Protein AF-A0A936EIN0-F1 (afdb_monomer)

Mean predicted aligned error: 6.98 Å

Foldseek 3Di:
DDDDDDFDDDDDDDDDDDPQDDLVVLVVVVVVVVVVVVVVQFPDKDKFWDFFAAKDWRDKFKKWAAAPWDKKKKKKFWAKPDKKKKFKAFPVRDTPDIDIDNGDMDMDIDDDHTHMIMIIIIDHGGMGHMIMMTMGIQMATQDDAPVVFKDKAQADVVLPAGFIKIKGADPAQPFQAEEEQEFDSVDADPDQSSLVSRNSVVCVLVVVLCVLNSHMYMYTSQGQHDDPPHTQLLLLCAPCQLVPPDSNSHPVLRNVLSVLVVSQVVCVVVVRHHDQAHEYEYAASNLNVQQQSCLQCLVRHQEYAGEHAQARQFLDQDDPNHGQPPSNYCNCVVVSVGDRDDLVSQQNYAYEYEYEQAAPPYLLVGCSRPNVVNSVVCCVPQHPHSVSNLVSSVVRCVVSNHNYDYYHHYPDYRDQDPVNVLVSSCSVCVSRVHDRPDD

Solvent-accessible surface area (backbone atoms only — not comparable to full-atom values): 23442 Å² total; per-residue (Å²): 137,87,84,79,83,83,81,83,82,80,86,75,86,81,76,83,84,70,80,75,65,56,57,70,49,24,43,49,52,49,53,54,50,50,54,56,40,42,75,73,55,32,81,45,69,52,78,35,75,45,75,45,82,46,62,42,77,64,43,77,49,42,29,34,27,49,70,89,45,65,67,28,42,38,37,43,36,34,36,31,75,40,57,32,38,42,35,36,24,43,75,91,63,50,74,77,46,77,52,72,46,26,62,54,74,48,76,48,80,42,80,58,67,59,46,50,35,35,40,40,31,34,30,83,31,60,34,41,19,20,37,36,42,37,33,24,60,70,63,44,62,53,48,83,68,57,66,91,57,37,42,80,42,75,50,42,63,94,63,52,20,65,48,36,30,41,41,31,64,52,98,59,72,73,26,54,33,41,37,35,39,53,43,65,78,89,61,58,37,69,53,63,68,59,38,50,22,44,49,38,56,49,43,55,63,55,42,52,54,23,55,75,54,16,18,30,35,38,31,49,45,73,49,23,38,66,49,88,99,50,38,48,30,45,33,32,55,15,54,68,20,55,65,34,83,52,77,80,52,33,39,54,66,56,21,49,54,29,49,51,51,53,50,50,51,58,34,42,78,70,74,41,74,60,54,84,32,25,37,34,36,24,57,32,46,7,8,40,26,35,53,49,43,42,53,62,43,20,81,45,30,47,30,40,40,22,22,49,60,59,68,74,61,38,98,41,37,56,58,96,92,39,76,24,48,62,71,56,13,51,48,48,36,66,83,62,78,39,68,80,61,54,64,70,36,45,39,64,23,39,38,38,41,36,33,31,66,54,37,77,71,52,46,59,80,35,64,54,59,26,47,71,67,53,28,51,49,47,34,75,74,38,36,84,48,64,66,47,27,50,55,46,41,50,50,52,41,52,74,65,60,37,50,64,47,79,45,72,40,78,88,29,36,85,65,85,48,72,68,55,51,54,50,52,51,45,53,51,20,61,76,67,71,45,85,64,81,81,126

Structure (mmCIF, N/CA/C/O backbone):
data_AF-A0A936EIN0-F1
#
_entry.id   AF-A0A936EIN0-F1
#
loop_
_atom_site.group_PDB
_atom_site.id
_atom_site.type_symbol
_atom_site.label_atom_id
_atom_site.label_alt_id
_atom_site.label_comp_id
_atom_site.label_asym_id
_atom_site.label_entity_id
_atom_site.label_seq_id
_atom_site.pdbx_PDB_ins_code
_atom_site.Cartn_x
_atom_site.Cartn_y
_atom_site.Cartn_z
_atom_site.occupancy
_atom_site.B_iso_or_equiv
_atom_site.auth_seq_id
_atom_site.auth_comp_id
_atom_site.auth_asym_id
_atom_site.auth_atom_id
_atom_site.pdbx_PDB_model_num
ATOM 1 N N . MET A 1 1 ? -2.578 18.474 -41.843 1.00 31.34 1 MET A N 1
ATOM 2 C CA . MET A 1 1 ? -1.494 19.137 -41.086 1.00 31.34 1 MET A CA 1
ATOM 3 C C . MET A 1 1 ? -0.701 18.074 -40.339 1.00 31.34 1 MET A C 1
ATOM 5 O O . MET A 1 1 ? -1.203 17.513 -39.376 1.00 31.34 1 MET A O 1
ATOM 9 N N . LYS A 1 2 ? 0.482 17.723 -40.855 1.00 28.48 2 LYS A N 1
ATOM 10 C CA . LYS A 1 2 ? 1.406 16.754 -40.250 1.00 28.48 2 LYS A CA 1
ATOM 11 C C . LYS A 1 2 ? 2.224 17.495 -39.188 1.00 28.48 2 LYS A C 1
ATOM 13 O O . LYS A 1 2 ? 2.950 18.415 -39.547 1.00 28.48 2 LYS A O 1
ATOM 18 N N . HIS A 1 3 ? 2.077 17.137 -37.917 1.00 26.98 3 HIS A N 1
ATOM 19 C CA . HIS A 1 3 ? 2.945 17.645 -36.854 1.00 26.98 3 HIS A CA 1
ATOM 20 C C . HIS A 1 3 ? 4.180 16.742 -36.793 1.00 26.98 3 HIS A C 1
ATOM 22 O O . HIS A 1 3 ? 4.071 15.558 -36.481 1.00 26.98 3 HIS A O 1
ATOM 28 N N . ALA A 1 4 ? 5.331 17.286 -37.183 1.00 25.48 4 ALA A N 1
ATOM 29 C CA . ALA A 1 4 ? 6.625 16.633 -37.056 1.00 25.48 4 ALA A CA 1
ATOM 30 C C . ALA A 1 4 ? 7.108 16.769 -35.604 1.00 25.48 4 ALA A C 1
ATOM 32 O O . ALA A 1 4 ? 7.211 17.878 -35.083 1.00 25.48 4 ALA A O 1
ATOM 33 N N . LEU A 1 5 ? 7.374 15.634 -34.961 1.00 25.44 5 LEU A N 1
ATOM 34 C CA . LEU A 1 5 ? 7.959 15.551 -33.628 1.00 25.44 5 LEU A CA 1
ATOM 35 C C . LEU A 1 5 ? 9.461 15.859 -33.748 1.00 25.44 5 LEU A C 1
ATOM 37 O O . LEU A 1 5 ? 10.202 15.096 -34.367 1.00 25.44 5 LEU A O 1
ATOM 41 N N . ALA A 1 6 ? 9.902 16.995 -33.212 1.00 25.38 6 ALA A N 1
ATOM 42 C CA . ALA A 1 6 ? 11.314 17.356 -33.162 1.00 25.38 6 ALA A CA 1
ATOM 43 C C . ALA A 1 6 ? 11.987 16.624 -31.988 1.00 25.38 6 ALA A C 1
ATOM 45 O O . ALA A 1 6 ? 11.698 16.903 -30.826 1.00 25.38 6 ALA A O 1
ATOM 46 N N . LEU A 1 7 ? 12.869 15.673 -32.302 1.00 26.41 7 LEU A N 1
ATOM 47 C CA . LEU A 1 7 ? 13.725 14.988 -31.337 1.00 26.41 7 LEU A CA 1
ATOM 48 C C . LEU A 1 7 ? 14.924 15.898 -31.022 1.00 26.41 7 LEU A C 1
ATOM 50 O O . LEU A 1 7 ? 15.770 16.131 -31.885 1.00 26.41 7 LEU A O 1
ATOM 54 N N . LEU A 1 8 ? 14.990 16.439 -29.806 1.00 25.33 8 LEU A N 1
ATOM 55 C CA . LEU A 1 8 ? 16.128 17.239 -29.353 1.00 25.33 8 LEU A CA 1
ATOM 56 C C . LEU A 1 8 ? 17.247 16.288 -28.883 1.00 25.33 8 LEU A C 1
ATOM 58 O O . LEU A 1 8 ? 17.179 15.738 -27.788 1.00 25.33 8 LEU A O 1
ATOM 62 N N . MET A 1 9 ? 18.261 16.057 -29.723 1.00 25.97 9 MET A N 1
ATOM 63 C CA . MET A 1 9 ? 19.491 15.356 -29.329 1.00 25.97 9 MET A CA 1
ATOM 64 C C . MET A 1 9 ? 20.408 16.322 -28.572 1.00 25.97 9 MET A C 1
ATOM 66 O O . MET A 1 9 ? 20.922 17.274 -29.156 1.00 25.97 9 MET A O 1
ATOM 70 N N . VAL A 1 10 ? 20.664 16.054 -27.292 1.00 26.73 10 VAL A N 1
ATOM 71 C CA . VAL A 1 10 ? 21.773 16.676 -26.557 1.00 26.73 10 VAL A CA 1
ATOM 72 C C . VAL A 1 10 ? 22.982 15.748 -26.687 1.00 26.73 10 VAL A C 1
ATOM 74 O O . VAL A 1 10 ? 22.989 14.655 -26.128 1.00 26.73 10 VAL A O 1
ATOM 77 N N . MET A 1 11 ? 23.993 16.152 -27.462 1.00 27.08 11 MET A N 1
ATOM 78 C CA . MET A 1 11 ? 25.265 15.427 -27.549 1.00 27.08 11 MET A CA 1
ATOM 79 C C . MET A 1 11 ? 26.172 15.827 -26.380 1.00 27.08 11 MET A C 1
ATOM 81 O O . MET A 1 11 ? 26.746 16.914 -26.377 1.00 27.08 11 MET A O 1
ATOM 85 N N . GLY A 1 12 ? 26.301 14.942 -25.391 1.00 29.47 12 GLY A N 1
ATOM 86 C CA . GLY A 1 12 ? 27.373 15.000 -24.397 1.00 29.47 12 GLY A CA 1
ATOM 87 C C . GLY A 1 12 ? 28.693 14.491 -24.986 1.00 29.47 12 GLY A C 1
ATOM 88 O O . GLY A 1 12 ? 28.710 13.559 -25.791 1.00 29.47 12 GLY A O 1
ATOM 89 N N . THR A 1 13 ? 29.807 15.110 -24.602 1.00 28.55 13 THR A N 1
ATOM 90 C CA . THR A 1 13 ? 31.162 14.702 -24.988 1.00 28.55 13 THR A CA 1
ATOM 91 C C . THR A 1 13 ? 31.524 13.349 -24.366 1.00 28.55 13 TH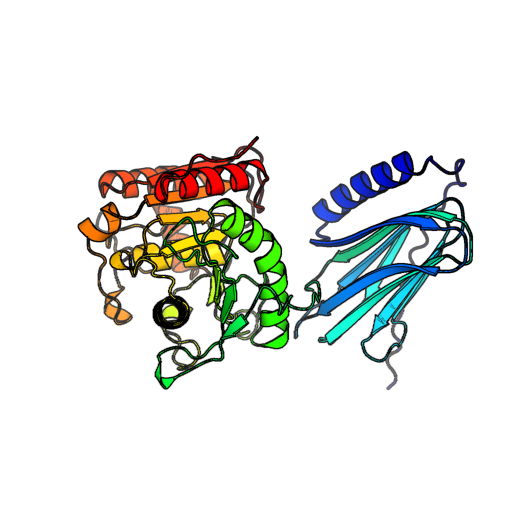R A C 1
ATOM 93 O O . THR A 1 13 ? 31.420 13.161 -23.158 1.00 28.55 13 THR A O 1
ATOM 96 N N . ILE A 1 14 ? 31.966 12.398 -25.196 1.00 33.12 14 ILE A N 1
ATOM 97 C CA . ILE A 1 14 ? 32.385 11.052 -24.776 1.00 33.12 14 ILE A CA 1
ATOM 98 C C . ILE A 1 14 ? 33.889 11.088 -24.439 1.00 33.12 14 ILE A C 1
ATOM 100 O O . ILE A 1 14 ? 34.691 11.305 -25.352 1.00 33.12 14 ILE A O 1
ATOM 104 N N . PRO A 1 15 ? 34.320 10.885 -23.179 1.00 32.53 15 PRO A N 1
ATOM 105 C CA . PRO A 1 15 ? 35.727 10.636 -22.880 1.00 32.53 15 PRO A CA 1
ATOM 106 C C . PRO A 1 15 ? 36.145 9.255 -23.416 1.00 32.53 15 PRO A C 1
ATOM 108 O O . PRO A 1 15 ? 35.343 8.322 -23.460 1.00 32.53 15 PRO A O 1
ATOM 111 N N . ALA A 1 16 ? 37.404 9.125 -23.847 1.00 31.19 16 ALA A N 1
ATOM 112 C CA . ALA A 1 16 ? 37.949 7.881 -24.394 1.00 31.19 16 ALA A CA 1
ATOM 113 C C . ALA A 1 16 ? 37.769 6.694 -23.417 1.00 31.19 16 ALA A C 1
ATOM 115 O O . ALA A 1 16 ? 37.924 6.878 -22.207 1.00 31.19 16 ALA A O 1
ATOM 116 N N . PRO A 1 17 ? 37.463 5.475 -23.904 1.00 37.38 17 PRO A N 1
ATOM 117 C CA . PRO A 1 17 ? 37.192 4.349 -23.022 1.00 37.38 17 PRO A CA 1
ATOM 118 C C . PRO A 1 17 ? 38.477 3.892 -22.319 1.00 37.38 17 PRO A C 1
ATOM 120 O O . PRO A 1 17 ? 39.448 3.501 -22.964 1.00 37.38 17 PRO A O 1
ATOM 123 N N . ALA A 1 18 ? 38.463 3.908 -20.983 1.00 46.53 18 ALA A N 1
ATOM 124 C CA . ALA A 1 18 ? 39.409 3.153 -20.165 1.00 46.53 18 ALA A CA 1
ATOM 125 C C . ALA A 1 18 ? 39.323 1.643 -20.489 1.00 46.53 18 ALA A C 1
ATOM 127 O O . ALA A 1 18 ? 38.357 1.194 -21.110 1.00 46.53 18 ALA A O 1
ATOM 128 N N . ALA A 1 19 ? 40.295 0.841 -20.052 1.00 48.69 19 ALA A N 1
ATOM 129 C CA . ALA A 1 19 ? 40.245 -0.621 -20.186 1.00 48.69 19 ALA A CA 1
ATOM 130 C C . ALA A 1 19 ? 38.921 -1.212 -19.630 1.00 48.69 19 ALA A C 1
ATOM 132 O O . ALA A 1 19 ? 38.303 -0.581 -18.760 1.00 48.69 19 ALA A O 1
ATOM 133 N N . PRO A 1 20 ? 38.442 -2.368 -20.138 1.00 54.28 20 PRO A N 1
ATOM 134 C CA . PRO A 1 20 ? 37.265 -3.033 -19.581 1.00 54.28 20 PRO A CA 1
ATOM 135 C C . PRO A 1 20 ? 37.509 -3.364 -18.105 1.00 54.28 20 PRO A C 1
ATOM 137 O O . PRO A 1 20 ? 38.571 -3.879 -17.757 1.00 54.28 20 PRO A O 1
ATOM 140 N N . ALA A 1 21 ? 36.553 -3.002 -17.251 1.00 60.56 21 ALA A N 1
ATOM 141 C CA . ALA A 1 21 ? 36.600 -3.315 -15.829 1.00 60.56 21 ALA A CA 1
ATOM 142 C C . ALA A 1 21 ? 36.301 -4.806 -15.624 1.00 60.56 21 ALA A C 1
ATOM 144 O O . ALA A 1 21 ? 35.584 -5.411 -16.428 1.00 60.56 21 ALA A O 1
ATOM 145 N N . GLU A 1 22 ? 36.830 -5.411 -14.560 1.00 70.69 22 GLU A N 1
ATOM 146 C CA . GLU A 1 22 ? 36.487 -6.800 -14.250 1.00 70.69 22 GLU A CA 1
ATOM 147 C C . GLU A 1 22 ? 34.966 -6.946 -14.017 1.00 70.69 22 GLU A C 1
ATOM 149 O O . GLU A 1 22 ? 34.307 -5.998 -13.588 1.00 70.69 22 GLU A O 1
ATOM 154 N N . PRO A 1 23 ? 34.360 -8.131 -14.229 1.00 71.62 23 PRO A N 1
ATOM 155 C CA . PRO A 1 23 ? 32.903 -8.299 -14.141 1.00 71.62 23 PRO A CA 1
ATOM 156 C C . PRO A 1 23 ? 32.293 -7.816 -12.816 1.00 71.62 23 PRO A C 1
ATOM 158 O O . PRO A 1 23 ? 31.218 -7.221 -12.796 1.00 71.62 23 PRO A O 1
ATOM 161 N N . LYS A 1 24 ? 33.012 -8.016 -11.704 1.00 79.44 24 LYS A N 1
ATOM 162 C CA . LYS A 1 24 ? 32.610 -7.529 -10.377 1.00 79.44 24 LYS A CA 1
ATOM 163 C C . LYS A 1 24 ? 32.675 -6.006 -10.253 1.00 79.44 24 LYS A C 1
ATOM 165 O O . LYS A 1 24 ? 31.859 -5.421 -9.548 1.00 79.44 24 LYS A O 1
ATOM 170 N N . GLU A 1 25 ? 33.631 -5.372 -10.921 1.00 86.62 25 GLU A N 1
ATOM 171 C CA . GLU A 1 25 ? 33.765 -3.915 -10.950 1.00 86.62 25 GLU A CA 1
ATOM 172 C C . GLU A 1 25 ? 32.628 -3.295 -11.769 1.00 86.62 25 GLU A C 1
ATOM 174 O O . GLU A 1 25 ? 31.973 -2.370 -11.293 1.00 86.62 25 GLU A O 1
ATOM 179 N N . ALA A 1 26 ? 32.297 -3.873 -12.930 1.00 87.06 26 ALA A N 1
ATOM 180 C CA . ALA A 1 26 ? 31.151 -3.445 -13.735 1.00 87.06 26 ALA A CA 1
ATOM 181 C C . ALA A 1 26 ? 29.823 -3.546 -12.956 1.00 87.06 26 ALA A C 1
ATOM 183 O O . ALA A 1 26 ? 28.987 -2.641 -13.010 1.00 87.06 26 ALA A O 1
ATOM 184 N N . GLU A 1 27 ? 29.625 -4.614 -12.174 1.00 87.25 27 GLU A N 1
ATOM 185 C CA . GLU A 1 27 ? 28.452 -4.751 -11.301 1.00 87.25 27 GLU A CA 1
ATOM 186 C C . GLU A 1 27 ? 28.405 -3.704 -10.179 1.00 87.25 27 GLU A C 1
ATOM 188 O O . GLU A 1 27 ? 27.313 -3.234 -9.833 1.00 87.25 27 GLU A O 1
ATOM 193 N N . ALA A 1 28 ? 29.562 -3.340 -9.618 1.00 89.25 28 ALA A N 1
ATOM 194 C CA . ALA A 1 28 ? 29.683 -2.313 -8.587 1.00 89.25 28 ALA A CA 1
ATOM 195 C C . ALA A 1 28 ? 29.416 -0.908 -9.151 1.00 89.25 28 ALA A C 1
ATOM 197 O O . ALA A 1 28 ? 28.636 -0.156 -8.563 1.00 89.25 28 ALA A O 1
ATOM 198 N N . HIS A 1 29 ? 29.976 -0.576 -10.318 1.00 93.50 29 HIS A N 1
ATOM 199 C CA . HIS A 1 29 ? 29.682 0.671 -11.031 1.00 93.50 29 HIS A CA 1
ATOM 200 C C . HIS A 1 29 ? 28.197 0.777 -11.378 1.00 93.50 29 HIS A C 1
ATOM 202 O O . HIS A 1 29 ? 27.572 1.813 -11.149 1.00 93.50 29 HIS A O 1
ATOM 208 N N . CYS A 1 30 ? 27.606 -0.321 -11.856 1.00 93.06 30 CYS A N 1
ATOM 209 C CA . CYS A 1 30 ? 26.178 -0.383 -12.122 1.00 93.06 30 CYS A CA 1
ATOM 210 C C . CYS A 1 30 ? 25.361 -0.092 -10.856 1.00 93.06 30 CYS A C 1
ATOM 212 O O . CYS A 1 30 ? 24.449 0.729 -10.890 1.00 93.06 30 CYS A O 1
ATOM 214 N N . ALA A 1 31 ? 25.701 -0.717 -9.724 1.00 89.50 31 ALA A N 1
ATOM 215 C CA . ALA A 1 31 ? 25.002 -0.491 -8.460 1.00 89.50 31 ALA A CA 1
ATOM 216 C C . ALA A 1 31 ? 25.095 0.973 -7.991 1.00 89.50 31 ALA A C 1
ATOM 218 O O . ALA A 1 31 ? 24.083 1.544 -7.584 1.00 89.50 31 ALA A O 1
ATOM 219 N N . ALA A 1 32 ? 26.275 1.594 -8.103 1.00 92.38 32 ALA A N 1
ATOM 220 C CA . ALA A 1 32 ? 26.463 3.009 -7.787 1.00 92.38 32 ALA A CA 1
ATOM 221 C C . ALA A 1 32 ? 25.590 3.907 -8.679 1.00 92.38 32 ALA A C 1
ATOM 223 O O . ALA A 1 32 ? 24.865 4.765 -8.174 1.00 92.38 32 ALA A O 1
ATOM 224 N N . ARG A 1 33 ? 25.565 3.648 -9.993 1.00 94.19 33 ARG A N 1
ATOM 225 C CA . ARG A 1 33 ? 24.749 4.427 -10.930 1.00 94.19 33 ARG A CA 1
ATOM 226 C C . ARG A 1 33 ? 23.250 4.277 -10.670 1.00 94.19 33 ARG A C 1
ATOM 228 O O . ARG A 1 33 ? 22.512 5.256 -10.727 1.00 94.19 33 ARG A O 1
ATOM 235 N N . VAL A 1 34 ? 22.787 3.072 -10.336 1.00 91.38 34 VAL A N 1
ATOM 236 C CA . VAL A 1 34 ? 21.382 2.840 -9.962 1.00 91.38 34 VAL A CA 1
ATOM 237 C C . VAL A 1 34 ? 20.997 3.642 -8.719 1.00 91.38 34 VAL A C 1
ATOM 239 O O . VAL A 1 34 ? 19.890 4.179 -8.676 1.00 91.38 34 VAL A O 1
ATOM 242 N N . ALA A 1 35 ? 21.886 3.770 -7.730 1.00 87.31 35 ALA A N 1
ATOM 243 C CA . ALA A 1 35 ? 21.626 4.586 -6.544 1.00 87.31 35 ALA A CA 1
ATOM 244 C C . ALA A 1 35 ? 21.437 6.076 -6.900 1.00 87.31 35 ALA A C 1
ATOM 246 O O . ALA A 1 35 ? 20.481 6.700 -6.438 1.00 87.31 35 ALA A O 1
ATOM 247 N N . GLU A 1 36 ? 22.274 6.626 -7.786 1.00 91.94 36 GLU A N 1
ATOM 248 C CA . GLU A 1 36 ? 22.146 8.006 -8.288 1.00 91.94 36 GLU A CA 1
ATOM 249 C C . GLU A 1 36 ? 20.843 8.233 -9.073 1.00 91.94 36 GLU A C 1
ATOM 251 O O . GLU A 1 36 ? 20.136 9.226 -8.873 1.00 91.94 36 GLU A O 1
ATOM 256 N N . LEU A 1 37 ? 20.495 7.295 -9.960 1.00 91.62 37 LEU A N 1
ATOM 257 C CA . LEU A 1 37 ? 19.259 7.355 -10.744 1.00 91.62 37 LEU A CA 1
ATOM 258 C C . LEU A 1 37 ? 18.026 7.248 -9.841 1.00 91.62 37 LEU A C 1
ATOM 260 O O . LEU A 1 37 ? 17.056 7.986 -10.026 1.00 91.62 37 LEU A O 1
ATOM 264 N N . SER A 1 38 ? 18.082 6.395 -8.817 1.00 85.56 38 SER A N 1
ATOM 265 C CA . SER A 1 38 ? 17.014 6.254 -7.823 1.00 85.56 38 SER A CA 1
ATOM 266 C C . SER A 1 38 ? 16.773 7.558 -7.063 1.00 85.56 38 SER A C 1
ATOM 268 O O . SER A 1 38 ? 15.619 7.949 -6.869 1.00 85.56 38 SER A O 1
ATOM 270 N N . ALA A 1 39 ? 17.844 8.269 -6.693 1.00 82.75 39 ALA A N 1
ATOM 271 C CA . ALA A 1 39 ? 17.760 9.602 -6.094 1.00 82.75 39 ALA A CA 1
ATOM 272 C C . ALA A 1 39 ? 17.177 10.651 -7.062 1.00 82.75 39 ALA A C 1
ATOM 274 O O . ALA A 1 39 ? 16.532 11.602 -6.632 1.00 82.75 39 ALA A O 1
ATOM 275 N N . SER A 1 40 ? 17.328 10.438 -8.371 1.00 86.81 40 SER A N 1
ATOM 276 C CA .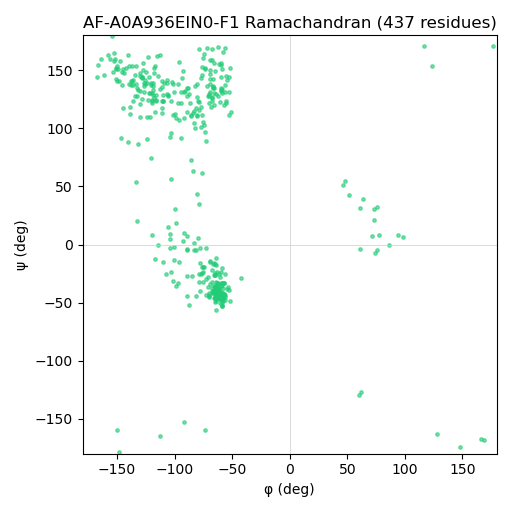 SER A 1 40 ? 16.791 11.300 -9.437 1.00 86.81 40 SER A CA 1
ATOM 277 C C . SER A 1 40 ? 15.365 10.928 -9.885 1.00 86.81 40 SER A C 1
ATOM 279 O O . SER A 1 40 ? 14.848 11.475 -10.865 1.00 86.81 40 SER A O 1
ATOM 281 N N . GLY A 1 41 ? 14.711 9.997 -9.180 1.00 86.62 41 GLY A N 1
ATOM 282 C CA . GLY A 1 41 ? 13.318 9.609 -9.412 1.00 86.62 41 GLY A CA 1
ATOM 283 C C . GLY A 1 41 ? 13.110 8.400 -10.330 1.00 86.62 41 GLY A C 1
ATOM 284 O O . GLY A 1 41 ? 11.965 8.095 -10.658 1.00 86.62 41 GLY A O 1
ATOM 285 N N . PHE A 1 42 ? 14.164 7.683 -10.731 1.00 91.31 42 PHE A N 1
ATOM 286 C CA . PHE A 1 42 ? 14.019 6.398 -11.425 1.00 91.31 42 PHE A CA 1
ATOM 287 C C . PHE A 1 42 ? 13.609 5.322 -10.420 1.00 91.31 42 PHE A C 1
ATOM 289 O O . PHE A 1 42 ? 14.419 4.851 -9.626 1.00 91.31 42 PHE A O 1
ATOM 296 N N . ARG A 1 43 ? 12.325 4.957 -10.419 1.00 85.50 43 ARG A N 1
ATOM 297 C CA . ARG A 1 43 ? 11.755 4.011 -9.444 1.00 85.50 43 ARG A CA 1
ATOM 298 C C . ARG A 1 43 ? 11.593 2.592 -9.989 1.00 85.50 43 ARG A C 1
ATOM 300 O O . ARG A 1 43 ? 11.393 1.674 -9.203 1.00 85.50 43 ARG A O 1
ATOM 307 N N . MET A 1 44 ? 11.704 2.399 -11.303 1.00 90.69 44 MET A N 1
ATOM 308 C CA . MET A 1 44 ? 11.612 1.086 -11.941 1.00 90.69 44 MET A CA 1
ATOM 309 C C . MET A 1 44 ? 12.863 0.809 -12.769 1.00 90.69 44 MET A C 1
ATOM 311 O O . MET A 1 44 ? 13.357 1.682 -13.477 1.00 90.69 44 MET A O 1
ATOM 315 N N . GLY A 1 45 ? 13.364 -0.421 -12.717 1.00 92.69 45 GLY A N 1
ATOM 316 C CA . GLY A 1 45 ? 14.472 -0.841 -13.558 1.00 92.69 45 GLY A CA 1
ATOM 317 C C . GLY A 1 45 ? 14.935 -2.260 -13.274 1.00 92.69 45 GLY A C 1
ATOM 318 O O . GLY A 1 45 ? 14.531 -2.872 -12.286 1.00 92.69 45 GLY A O 1
ATOM 319 N N . TRP A 1 46 ? 15.811 -2.768 -14.133 1.00 93.75 46 TRP A N 1
ATOM 320 C CA . TRP A 1 46 ? 16.436 -4.078 -13.971 1.00 93.75 46 TRP A CA 1
ATOM 321 C C . TRP A 1 46 ? 17.930 -3.980 -14.205 1.00 93.75 46 TRP A C 1
ATOM 323 O O . TRP A 1 46 ? 18.376 -3.376 -15.180 1.00 93.75 46 TRP A O 1
ATOM 333 N N . ARG A 1 47 ? 18.686 -4.617 -13.314 1.00 93.19 47 ARG A N 1
ATOM 334 C CA . ARG A 1 47 ? 20.125 -4.819 -13.442 1.00 93.19 47 ARG A CA 1
ATOM 335 C C . ARG A 1 47 ? 20.391 -6.244 -13.909 1.00 93.19 47 ARG A C 1
ATOM 337 O O . ARG A 1 47 ? 19.797 -7.184 -13.387 1.00 93.19 47 ARG A O 1
ATOM 344 N N . PHE A 1 48 ? 21.325 -6.391 -14.836 1.00 90.56 48 PHE A N 1
ATOM 345 C CA . PHE A 1 48 ? 21.710 -7.660 -15.435 1.00 90.56 48 PHE A CA 1
ATOM 346 C C . PHE A 1 48 ? 23.231 -7.792 -15.376 1.00 90.56 48 PHE A C 1
ATOM 348 O O . PHE A 1 48 ? 23.928 -7.073 -16.084 1.00 90.56 48 PHE A O 1
ATOM 355 N N . GLY A 1 49 ? 23.745 -8.691 -14.539 1.00 90.94 49 GLY A N 1
ATOM 356 C CA . GLY A 1 49 ? 25.124 -9.176 -14.651 1.00 90.94 49 GLY A CA 1
ATOM 357 C C . GLY A 1 49 ? 25.149 -10.374 -15.597 1.00 90.94 49 GLY A C 1
ATOM 358 O O . GLY A 1 49 ? 24.277 -11.241 -15.506 1.00 90.94 49 GLY A O 1
ATOM 359 N N . PHE A 1 50 ? 26.096 -10.426 -16.532 1.00 90.38 50 PHE A N 1
ATOM 360 C CA . PHE A 1 50 ? 26.141 -11.493 -17.532 1.00 90.38 50 PHE A CA 1
ATOM 361 C C . PHE A 1 50 ? 27.562 -11.918 -17.890 1.00 90.38 50 PHE A C 1
ATOM 363 O O . PHE A 1 50 ? 28.485 -11.112 -17.946 1.00 90.38 50 PHE A O 1
ATOM 370 N N . SER A 1 51 ? 27.707 -13.204 -18.214 1.00 92.12 51 SER A N 1
ATOM 371 C CA . SER A 1 51 ? 28.861 -13.776 -18.906 1.00 92.12 51 SER A CA 1
ATOM 372 C C . SER A 1 51 ? 28.351 -14.788 -19.926 1.00 92.12 51 SER A C 1
ATOM 374 O O . SER A 1 51 ? 27.679 -15.758 -19.577 1.00 92.12 51 SER A O 1
ATOM 376 N N . THR A 1 52 ? 28.628 -14.544 -21.200 1.00 90.75 52 THR A N 1
ATOM 377 C CA . THR A 1 52 ? 28.085 -15.309 -22.329 1.00 90.75 52 THR A CA 1
ATOM 378 C C . THR A 1 52 ? 29.207 -15.983 -23.104 1.00 90.75 52 THR A C 1
ATOM 380 O O . THR A 1 52 ? 30.339 -15.500 -23.130 1.00 90.75 52 THR A O 1
ATOM 383 N N . LYS A 1 53 ? 28.908 -17.112 -23.754 1.00 91.19 53 LYS A N 1
ATOM 384 C CA . LYS A 1 53 ? 29.862 -17.833 -24.620 1.00 91.19 53 LYS A CA 1
ATOM 385 C C . LYS A 1 53 ? 29.594 -17.616 -26.110 1.00 91.19 53 LYS A C 1
ATOM 387 O O . LYS A 1 53 ? 30.513 -17.732 -26.914 1.00 91.19 53 LYS A O 1
ATOM 392 N N . GLU A 1 54 ? 28.362 -17.270 -26.456 1.00 92.50 54 GLU A N 1
ATOM 393 C CA . GLU A 1 54 ? 27.852 -17.104 -27.815 1.00 92.50 54 GLU A CA 1
ATOM 394 C C . GLU A 1 54 ? 26.764 -16.023 -27.838 1.00 92.50 54 GLU A C 1
ATOM 396 O O . GLU A 1 54 ? 26.505 -15.390 -26.814 1.00 92.50 54 GLU A O 1
ATOM 401 N N . ALA A 1 55 ? 26.171 -15.769 -29.005 1.00 92.44 55 ALA A N 1
ATOM 402 C CA . ALA A 1 55 ? 25.114 -14.776 -29.134 1.00 92.44 55 ALA A CA 1
ATOM 403 C C . ALA A 1 55 ? 23.850 -15.229 -28.389 1.00 92.44 55 ALA A C 1
ATOM 405 O O . ALA A 1 55 ? 23.342 -16.321 -28.639 1.00 92.44 55 ALA A O 1
ATOM 406 N N . CYS A 1 56 ? 23.331 -14.391 -27.493 1.00 91.62 56 CYS A N 1
ATOM 407 C CA . CYS A 1 56 ? 22.112 -14.680 -26.743 1.00 91.62 56 CYS A CA 1
ATOM 408 C C . CYS A 1 56 ? 21.448 -13.400 -26.216 1.00 91.62 56 CYS A C 1
ATOM 410 O O . CYS A 1 56 ? 22.082 -12.346 -26.112 1.00 91.62 56 CYS A O 1
ATOM 412 N N . ASP A 1 57 ? 20.176 -13.510 -25.830 1.00 91.12 57 ASP A N 1
ATOM 413 C CA . ASP A 1 57 ? 19.539 -12.520 -24.961 1.00 91.12 57 ASP A CA 1
ATOM 414 C C . ASP A 1 57 ? 20.206 -12.625 -23.573 1.00 91.12 57 ASP A C 1
ATOM 416 O O . ASP A 1 57 ? 20.273 -13.706 -22.987 1.00 91.12 57 ASP A O 1
ATOM 420 N N . VAL A 1 58 ? 20.756 -11.519 -23.067 1.00 88.94 58 VAL A N 1
ATOM 421 C CA . VAL A 1 58 ? 21.403 -11.440 -21.741 1.00 88.94 58 VAL A CA 1
ATOM 422 C C . VAL A 1 58 ? 20.460 -10.919 -20.661 1.00 88.94 58 VAL A C 1
ATOM 424 O O . VAL A 1 58 ? 20.740 -11.066 -19.475 1.00 88.94 58 VAL A O 1
ATOM 427 N N . GLY A 1 59 ? 19.332 -10.329 -21.060 1.00 90.38 59 GLY A N 1
ATOM 428 C CA . GLY A 1 59 ? 18.309 -9.855 -20.140 1.00 90.38 59 GLY A CA 1
ATOM 429 C C . GLY A 1 59 ? 17.004 -9.504 -20.845 1.00 90.38 59 GLY A C 1
ATOM 430 O O . GLY A 1 59 ? 17.003 -8.970 -21.954 1.00 90.38 59 GLY A O 1
ATOM 431 N N . GLU A 1 60 ? 15.887 -9.779 -20.176 1.00 93.81 60 GLU A N 1
ATOM 432 C CA . GLU A 1 60 ? 14.556 -9.307 -20.560 1.00 93.81 60 GLU A CA 1
ATOM 433 C C . GLU A 1 60 ? 13.847 -8.754 -19.319 1.00 93.81 60 GLU A C 1
ATOM 435 O O . GLU A 1 60 ? 13.923 -9.336 -18.237 1.00 93.81 60 GLU A O 1
ATOM 440 N N . GLY A 1 61 ? 13.156 -7.630 -19.484 1.00 92.62 61 GLY A N 1
ATOM 441 C CA . GLY A 1 61 ? 12.244 -7.064 -18.495 1.00 92.62 61 GLY A CA 1
ATOM 442 C C . GLY A 1 61 ? 10.908 -6.738 -19.148 1.00 92.62 61 GLY A C 1
ATOM 443 O O . GLY A 1 61 ? 10.860 -6.384 -20.328 1.00 92.62 61 GLY A O 1
ATOM 444 N N . ARG A 1 62 ? 9.817 -6.861 -18.395 1.00 94.19 62 ARG A N 1
ATOM 445 C CA . ARG A 1 62 ? 8.465 -6.520 -18.854 1.00 94.19 62 ARG A CA 1
ATOM 446 C C . ARG A 1 62 ? 7.833 -5.540 -17.892 1.00 94.19 62 ARG A C 1
ATOM 448 O O . ARG A 1 62 ? 8.035 -5.657 -16.686 1.00 94.19 62 ARG A O 1
ATOM 455 N N . PHE A 1 63 ? 7.088 -4.581 -18.418 1.00 93.94 63 PHE A N 1
ATOM 456 C CA . PHE A 1 63 ? 6.349 -3.626 -17.606 1.00 93.94 63 PHE A CA 1
ATOM 457 C C . PHE A 1 63 ? 5.060 -3.191 -18.278 1.00 93.94 63 PHE A C 1
ATOM 459 O O . PHE A 1 63 ? 4.930 -3.242 -19.501 1.00 93.94 63 PHE A O 1
ATOM 466 N N . VAL A 1 64 ? 4.133 -2.714 -17.460 1.00 92.38 64 VAL A N 1
ATOM 467 C CA . VAL A 1 64 ? 2.906 -2.056 -17.890 1.00 92.38 64 VAL A CA 1
ATOM 468 C C . VAL A 1 64 ? 2.951 -0.580 -17.525 1.00 92.38 64 VAL A C 1
ATOM 470 O O . VAL A 1 64 ? 3.426 -0.203 -16.454 1.00 92.38 64 VAL A O 1
ATOM 473 N N . VAL A 1 65 ? 2.448 0.256 -18.426 1.00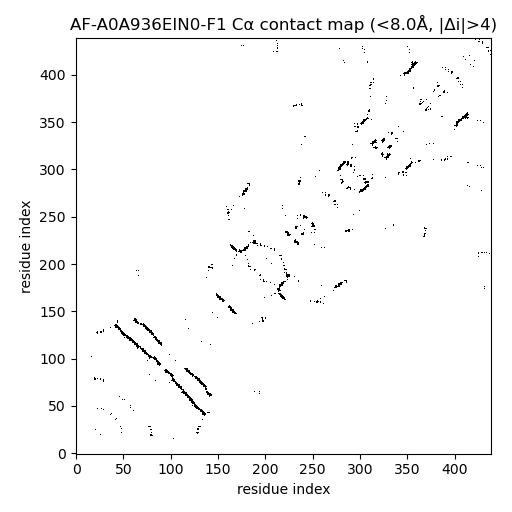 91.44 65 VAL A N 1
ATOM 474 C CA . VAL A 1 65 ? 2.229 1.686 -18.203 1.00 91.44 65 VAL A CA 1
ATOM 475 C C . VAL A 1 65 ? 0.726 1.913 -18.020 1.00 91.44 65 VAL A C 1
ATOM 477 O O . VAL A 1 65 ? -0.053 1.454 -18.863 1.00 91.44 65 VAL A O 1
ATOM 480 N N . PRO A 1 66 ? 0.289 2.593 -16.947 1.00 86.19 66 PRO A N 1
ATOM 481 C CA . PRO A 1 66 ? -1.127 2.830 -16.702 1.00 86.19 66 PRO A CA 1
ATOM 482 C C . PRO A 1 66 ? -1.728 3.924 -17.601 1.00 86.19 66 PRO A C 1
ATOM 484 O O . PRO A 1 66 ? -1.001 4.770 -18.136 1.00 86.19 66 PRO A O 1
ATOM 487 N N . PRO A 1 67 ? -3.067 3.957 -17.749 1.00 81.06 67 PRO A N 1
ATOM 488 C CA . PRO A 1 67 ? -3.779 5.079 -18.358 1.00 81.06 67 PRO A CA 1
ATOM 489 C C . PRO A 1 67 ? -3.427 6.418 -17.710 1.00 81.06 67 PRO A C 1
ATOM 491 O O . PRO A 1 67 ? -3.224 6.496 -16.503 1.00 81.06 67 PRO A O 1
ATOM 494 N N . GLY A 1 68 ? -3.369 7.483 -18.514 1.00 73.00 68 GLY A N 1
ATOM 495 C CA . GLY A 1 68 ? -3.081 8.834 -18.018 1.00 73.00 68 GLY A CA 1
ATOM 496 C C . GLY A 1 68 ? -1.632 9.066 -17.576 1.00 73.00 68 GLY A C 1
ATOM 497 O O . GLY A 1 68 ? -1.334 10.131 -17.043 1.00 73.00 68 GLY A O 1
ATOM 498 N N . SER A 1 69 ? -0.728 8.108 -17.808 1.00 72.69 69 SER A N 1
ATOM 499 C CA . SER A 1 69 ? 0.706 8.311 -17.585 1.00 72.69 69 SER A CA 1
ATOM 500 C C . SER A 1 69 ? 1.235 9.451 -18.452 1.00 72.69 69 SER A C 1
ATOM 502 O O . SER A 1 69 ? 0.940 9.515 -19.646 1.00 72.69 69 SER A O 1
ATOM 504 N N . GLY A 1 70 ? 2.012 10.346 -17.839 1.00 74.88 70 GLY A N 1
ATOM 505 C CA . GLY A 1 70 ? 2.726 11.413 -18.538 1.00 74.88 70 GLY A CA 1
ATOM 506 C C . GLY A 1 70 ? 3.940 10.898 -19.317 1.00 74.88 70 GLY A C 1
ATOM 507 O O . GLY A 1 70 ? 4.050 9.713 -19.619 1.00 74.88 70 GLY A O 1
ATOM 508 N N . GLY A 1 71 ? 4.874 11.801 -19.621 1.00 89.38 71 GLY A N 1
ATOM 509 C CA . GLY A 1 71 ? 6.144 11.420 -20.237 1.00 89.38 71 GLY A CA 1
ATOM 510 C C . GLY A 1 71 ? 7.005 10.551 -19.320 1.00 89.38 71 GLY A C 1
ATOM 511 O O . GLY A 1 71 ? 6.984 10.701 -18.098 1.00 89.38 71 GLY A O 1
ATOM 512 N N . HIS A 1 72 ? 7.797 9.681 -19.933 1.00 95.44 72 HIS A N 1
ATOM 513 C CA . HIS A 1 72 ? 8.745 8.799 -19.270 1.00 95.44 72 HIS A CA 1
ATOM 514 C C . HIS A 1 72 ? 10.169 9.175 -19.654 1.00 95.44 72 HIS A C 1
ATOM 516 O O . HIS A 1 72 ? 10.439 9.532 -20.801 1.00 95.44 72 HIS A O 1
ATOM 522 N N . GLU A 1 73 ? 11.098 9.036 -18.717 1.00 96.88 73 GLU A N 1
ATOM 523 C CA . GLU A 1 73 ? 12.529 9.081 -19.016 1.00 96.88 73 GLU A CA 1
ATOM 524 C C . GLU A 1 73 ? 13.081 7.658 -18.930 1.00 96.88 73 GLU A C 1
ATOM 526 O O . GLU A 1 73 ? 12.857 6.949 -17.947 1.00 96.88 73 GLU A O 1
ATOM 531 N N . VAL A 1 74 ? 13.779 7.229 -19.976 1.00 97.25 74 VAL A N 1
ATOM 532 C CA . VAL A 1 74 ? 14.405 5.911 -20.087 1.00 97.25 74 VAL A CA 1
ATOM 533 C C . VAL A 1 74 ? 15.909 6.067 -19.997 1.00 97.25 74 VAL A C 1
ATOM 535 O O . VAL A 1 74 ? 16.466 6.958 -20.633 1.00 97.25 74 VAL A O 1
ATOM 538 N N . VAL A 1 75 ? 16.553 5.157 -19.273 1.00 97.94 75 VAL A N 1
ATOM 539 C CA . VAL A 1 75 ? 18.007 5.000 -19.242 1.00 97.94 75 VAL A CA 1
ATOM 540 C C . VAL A 1 75 ? 18.376 3.585 -19.674 1.00 97.94 75 VAL A C 1
ATOM 542 O O . VAL A 1 75 ? 17.855 2.604 -19.141 1.00 97.94 75 VAL A O 1
ATOM 545 N N . PHE A 1 76 ? 19.309 3.483 -20.614 1.00 98.00 76 PHE A N 1
ATOM 546 C CA . PHE A 1 76 ? 20.070 2.271 -20.894 1.00 98.00 76 PHE A CA 1
ATOM 547 C C . PHE A 1 76 ? 21.510 2.508 -20.464 1.00 98.00 76 PHE A C 1
ATOM 549 O O . PHE A 1 76 ? 22.147 3.438 -20.946 1.00 98.00 76 PHE A O 1
ATOM 556 N N . TRP A 1 77 ? 22.039 1.665 -19.590 1.00 97.56 77 TRP A N 1
ATOM 557 C CA . TRP A 1 77 ? 23.420 1.750 -19.129 1.00 97.56 77 TRP A CA 1
ATOM 558 C C . TRP A 1 77 ? 24.110 0.407 -19.340 1.00 97.56 77 TRP A C 1
ATOM 560 O O . TRP A 1 77 ? 23.510 -0.639 -19.098 1.00 97.56 77 TRP A O 1
ATOM 570 N N . VAL A 1 78 ? 25.365 0.414 -19.785 1.00 96.69 78 VAL A N 1
ATOM 571 C CA . VAL A 1 78 ? 26.171 -0.807 -19.896 1.00 96.69 78 VAL A CA 1
ATOM 572 C C . VAL A 1 78 ? 27.640 -0.552 -19.614 1.00 96.69 78 VAL A C 1
ATOM 574 O O . VAL A 1 78 ? 28.190 0.489 -19.969 1.00 96.69 78 VAL A O 1
ATOM 577 N N . GLU A 1 79 ? 28.283 -1.570 -19.060 1.00 96.56 79 GLU A N 1
ATOM 578 C CA . GLU A 1 79 ? 29.723 -1.747 -19.058 1.00 96.56 79 GLU A CA 1
ATOM 579 C C . GLU A 1 79 ? 30.058 -3.224 -19.314 1.00 96.56 79 GLU A C 1
ATOM 581 O O . GLU A 1 79 ? 29.741 -4.094 -18.505 1.00 96.56 79 GLU A O 1
ATOM 586 N N . ALA A 1 80 ? 30.657 -3.515 -20.468 1.00 93.06 80 ALA A N 1
ATOM 587 C CA . ALA A 1 80 ? 30.952 -4.862 -20.938 1.00 93.06 80 ALA A CA 1
ATOM 588 C C . ALA A 1 80 ? 32.170 -4.902 -21.872 1.00 93.06 80 ALA A C 1
ATOM 590 O O . ALA A 1 80 ? 32.502 -3.922 -22.544 1.00 93.06 80 ALA A O 1
ATOM 591 N N . ASP A 1 81 ? 32.786 -6.080 -21.985 1.00 92.38 81 ASP A N 1
ATOM 592 C CA . ASP A 1 81 ? 33.960 -6.310 -22.843 1.00 92.38 81 ASP A CA 1
ATOM 593 C C . ASP A 1 81 ? 33.658 -6.143 -24.341 1.00 92.38 81 ASP A C 1
ATOM 595 O O . ASP A 1 81 ? 34.555 -5.915 -25.157 1.00 92.38 81 ASP A O 1
ATOM 599 N N . ARG A 1 82 ? 32.389 -6.314 -24.730 1.00 92.19 82 ARG A N 1
ATOM 600 C CA . ARG A 1 82 ? 31.904 -6.170 -26.107 1.00 92.19 82 ARG A CA 1
ATOM 601 C C . ARG A 1 82 ? 30.549 -5.484 -26.145 1.00 92.19 82 ARG A C 1
ATOM 603 O O . ARG A 1 82 ? 29.824 -5.447 -25.157 1.00 92.19 82 ARG A O 1
ATOM 610 N N . VAL A 1 83 ? 30.199 -5.004 -27.337 1.00 94.38 83 VAL A N 1
ATOM 611 C CA . VAL A 1 83 ? 28.913 -4.363 -27.619 1.00 94.38 83 VAL A CA 1
ATOM 612 C C . VAL A 1 83 ? 27.743 -5.283 -27.268 1.00 94.38 83 VAL A C 1
ATOM 614 O O . VAL A 1 83 ? 27.691 -6.436 -27.704 1.00 94.38 83 VAL A O 1
ATOM 617 N N . VAL A 1 84 ? 26.780 -4.725 -26.542 1.00 95.06 84 VAL A N 1
ATOM 618 C CA . VAL A 1 84 ? 25.437 -5.281 -26.359 1.00 95.06 84 VAL A CA 1
ATOM 619 C C . VAL A 1 84 ? 24.409 -4.382 -27.043 1.00 95.06 84 VAL A C 1
ATOM 621 O O . VAL A 1 84 ? 24.686 -3.228 -27.377 1.00 95.06 84 VAL A O 1
ATOM 624 N N . ASN A 1 85 ? 23.214 -4.908 -27.276 1.00 97.19 85 ASN A N 1
ATOM 625 C CA . ASN A 1 85 ? 22.107 -4.203 -27.902 1.00 97.19 85 ASN A CA 1
ATOM 626 C C . ASN A 1 85 ? 20.909 -4.149 -26.956 1.00 97.19 85 ASN A C 1
ATOM 628 O O . ASN A 1 85 ? 20.432 -5.185 -26.505 1.00 97.19 85 ASN A O 1
ATOM 632 N N . PHE A 1 86 ? 20.430 -2.941 -26.693 1.00 97.94 86 PHE A N 1
ATOM 633 C CA . PHE A 1 86 ? 19.199 -2.649 -25.978 1.00 97.94 86 PHE A CA 1
ATOM 634 C C . PHE A 1 86 ? 18.084 -2.389 -26.976 1.00 97.94 86 PHE A C 1
ATOM 636 O O . PHE A 1 86 ? 18.273 -1.653 -27.947 1.00 97.94 86 PHE A O 1
ATOM 643 N N . ARG A 1 87 ? 16.902 -2.932 -26.692 1.00 97.69 87 ARG A N 1
ATOM 644 C CA . ARG A 1 87 ? 15.660 -2.617 -27.397 1.00 97.69 87 ARG A CA 1
ATOM 645 C C . ARG A 1 87 ? 14.531 -2.446 -26.401 1.00 97.69 87 ARG A C 1
ATOM 647 O O . ARG A 1 87 ? 14.236 -3.368 -25.645 1.00 97.69 87 ARG A O 1
ATOM 654 N N . LEU A 1 88 ? 13.880 -1.290 -26.432 1.00 97.69 88 LEU A N 1
ATOM 655 C CA . LEU A 1 88 ? 12.581 -1.083 -25.803 1.00 97.69 88 LEU A CA 1
ATOM 656 C C . LEU A 1 88 ? 11.497 -1.311 -26.854 1.00 97.69 88 LEU A C 1
ATOM 658 O O . LEU A 1 88 ? 11.479 -0.648 -27.889 1.00 97.69 88 LEU A O 1
ATOM 662 N N . LEU A 1 89 ? 10.602 -2.250 -26.583 1.00 97.44 89 LEU A N 1
ATOM 663 C CA . LEU A 1 89 ? 9.604 -2.756 -27.513 1.00 97.44 89 LEU A CA 1
ATOM 664 C C . LEU A 1 89 ? 8.194 -2.493 -26.978 1.00 97.44 89 LEU A C 1
ATOM 666 O O . LEU A 1 89 ? 7.924 -2.706 -25.793 1.00 97.44 89 LEU A O 1
ATOM 670 N N . ALA A 1 90 ? 7.286 -2.098 -27.867 1.00 95.06 90 ALA A N 1
ATOM 671 C CA . ALA A 1 90 ? 5.849 -2.135 -27.612 1.00 95.06 90 ALA A CA 1
ATOM 672 C C . ALA A 1 90 ? 5.317 -3.585 -27.618 1.00 95.06 90 ALA A C 1
ATOM 674 O O . ALA A 1 90 ? 6.006 -4.526 -28.035 1.00 95.06 90 ALA A O 1
ATOM 675 N N . ALA A 1 91 ? 4.069 -3.771 -27.180 1.00 90.19 91 ALA A N 1
ATOM 676 C CA . ALA A 1 91 ? 3.399 -5.075 -27.164 1.00 90.19 91 ALA A CA 1
ATOM 677 C C . ALA A 1 91 ? 3.386 -5.772 -28.541 1.00 90.19 91 ALA A C 1
ATOM 679 O O . ALA A 1 91 ? 3.615 -6.979 -28.619 1.00 90.19 91 ALA A O 1
ATOM 680 N N . ASP A 1 92 ? 3.211 -5.007 -29.624 1.00 92.88 92 ASP A N 1
ATOM 681 C CA . ASP A 1 92 ? 3.226 -5.477 -31.020 1.00 92.88 92 ASP A CA 1
ATOM 682 C C . ASP A 1 92 ? 4.633 -5.842 -31.545 1.00 92.88 92 ASP A C 1
ATOM 684 O O . ASP A 1 92 ? 4.778 -6.308 -32.673 1.00 92.88 92 ASP A O 1
ATOM 688 N N . GLY A 1 93 ? 5.679 -5.652 -30.733 1.00 92.62 93 GLY A N 1
ATOM 689 C CA . GLY A 1 93 ? 7.071 -5.916 -31.093 1.00 92.62 93 GLY A CA 1
ATOM 690 C C . GLY A 1 93 ? 7.775 -4.755 -31.796 1.00 92.62 93 GLY A C 1
ATOM 691 O O . GLY A 1 93 ? 8.963 -4.873 -32.094 1.00 92.62 93 GLY A O 1
ATOM 692 N N . ARG A 1 94 ? 7.099 -3.624 -32.031 1.00 95.19 94 ARG A N 1
ATOM 693 C CA . ARG A 1 94 ? 7.720 -2.427 -32.604 1.00 95.19 94 ARG A CA 1
ATOM 694 C C . ARG A 1 94 ? 8.755 -1.847 -31.646 1.00 95.19 94 ARG A C 1
ATOM 696 O O . ARG A 1 94 ? 8.454 -1.596 -30.478 1.00 95.19 94 ARG A O 1
ATOM 703 N N . ALA A 1 95 ? 9.955 -1.581 -32.158 1.00 95.56 95 ALA A N 1
ATOM 704 C CA . ALA A 1 95 ? 10.991 -0.893 -31.404 1.00 95.56 95 ALA A CA 1
ATOM 705 C C . ALA A 1 95 ? 10.640 0.589 -31.219 1.00 95.56 95 ALA A C 1
ATOM 707 O O . ALA A 1 95 ? 10.310 1.295 -32.173 1.00 95.56 95 ALA A O 1
ATOM 708 N N . LEU A 1 96 ? 10.691 1.040 -29.969 1.00 95.88 96 LEU A N 1
ATOM 709 C CA . LEU A 1 96 ? 10.462 2.426 -29.556 1.00 95.88 96 LEU A CA 1
ATOM 710 C C . LEU A 1 96 ? 11.780 3.151 -29.283 1.00 95.88 96 LEU A C 1
ATOM 712 O O . LEU A 1 96 ? 11.875 4.354 -29.498 1.00 95.88 96 LEU A O 1
ATOM 716 N N . ALA A 1 97 ? 12.788 2.409 -28.828 1.00 96.88 97 ALA A N 1
ATOM 717 C CA . ALA A 1 97 ? 14.160 2.866 -28.696 1.00 96.88 97 ALA A CA 1
ATOM 718 C C . ALA A 1 97 ? 15.105 1.679 -28.885 1.00 96.88 97 ALA A C 1
ATOM 720 O O . ALA A 1 97 ? 14.830 0.580 -28.395 1.00 96.88 97 ALA A O 1
ATOM 721 N N . GLU A 1 98 ? 16.221 1.912 -29.570 1.00 97.31 98 GLU A N 1
ATOM 722 C CA . GLU A 1 98 ? 17.293 0.937 -29.745 1.00 97.31 98 GLU A CA 1
ATOM 723 C C . GLU A 1 98 ? 18.632 1.629 -29.526 1.00 97.31 98 GLU A C 1
ATOM 725 O O . GLU A 1 98 ? 18.849 2.750 -29.988 1.00 97.31 98 GLU A O 1
ATOM 730 N N . TRP A 1 99 ? 19.532 0.965 -28.811 1.00 97.94 99 TRP A N 1
ATOM 731 C CA . TRP A 1 99 ? 20.858 1.500 -28.544 1.00 97.94 99 TRP A CA 1
ATOM 732 C C . TRP A 1 99 ? 21.862 0.370 -28.378 1.00 97.94 99 TRP A C 1
ATOM 734 O O . TRP A 1 99 ? 21.555 -0.670 -27.801 1.00 97.94 99 TRP A O 1
ATOM 744 N N . SER A 1 100 ? 23.075 0.572 -28.875 1.00 96.62 100 SER A N 1
ATOM 745 C CA . SER A 1 100 ? 24.146 -0.409 -28.773 1.00 96.62 100 SER A CA 1
ATOM 746 C C . SER A 1 100 ? 25.426 0.247 -28.308 1.00 96.62 100 SER A C 1
ATOM 748 O O . SER A 1 100 ? 25.887 1.212 -28.910 1.00 96.62 100 SER A O 1
ATOM 750 N N . SER A 1 101 ? 26.024 -0.318 -27.265 1.00 96.31 101 SER A N 1
ATOM 751 C CA . SER A 1 101 ? 27.353 0.065 -26.805 1.00 96.31 101 SER A CA 1
ATOM 752 C C . SER A 1 101 ? 28.000 -1.075 -26.026 1.00 96.31 101 SER A C 1
ATOM 754 O O . SER A 1 101 ? 27.320 -1.991 -25.569 1.00 96.31 101 SER A O 1
ATOM 756 N N . GLY A 1 102 ? 29.326 -1.041 -25.902 1.00 93.75 102 GLY A N 1
ATOM 757 C CA . GLY A 1 102 ? 30.053 -1.841 -24.910 1.00 93.75 102 GLY A CA 1
ATOM 758 C C . GLY A 1 102 ? 30.197 -1.106 -23.576 1.00 93.75 102 GLY A C 1
ATOM 759 O O . GLY A 1 102 ? 30.257 -1.737 -22.532 1.00 93.75 102 GLY A O 1
ATOM 760 N N . ARG A 1 103 ? 30.204 0.232 -23.587 1.00 94.31 103 ARG A N 1
ATOM 761 C CA . ARG A 1 103 ? 30.284 1.052 -22.376 1.00 94.31 103 ARG A CA 1
ATOM 762 C C . ARG A 1 103 ? 29.538 2.371 -22.552 1.00 94.31 103 ARG A C 1
ATOM 764 O O . ARG A 1 103 ? 29.632 2.996 -23.608 1.00 94.31 103 ARG A O 1
ATOM 771 N N . GLY A 1 104 ? 28.843 2.813 -21.516 1.00 95.44 104 GLY A N 1
ATOM 772 C CA . GLY A 1 104 ? 28.248 4.143 -21.438 1.00 95.44 104 GLY A CA 1
ATOM 773 C C . GLY A 1 104 ? 26.770 4.108 -21.089 1.00 95.44 104 GLY A C 1
ATOM 774 O O . GLY A 1 104 ? 26.243 3.101 -20.620 1.00 95.44 104 GLY A O 1
ATOM 775 N N . GLU A 1 105 ? 26.113 5.232 -21.341 1.00 97.00 105 GLU A N 1
ATOM 776 C CA . GLU A 1 105 ? 24.710 5.450 -21.025 1.00 97.00 105 GLU A CA 1
ATOM 777 C C . GLU A 1 105 ? 24.009 6.130 -22.202 1.00 97.00 105 GLU A C 1
ATOM 779 O O . GLU A 1 105 ? 24.572 7.017 -22.850 1.00 97.00 105 GLU A O 1
ATOM 784 N N . TRP A 1 106 ? 22.775 5.720 -22.464 1.00 97.81 106 TRP A N 1
ATOM 785 C CA . TRP A 1 106 ? 21.830 6.437 -23.302 1.00 97.81 106 TRP A CA 1
ATOM 786 C C . TRP A 1 106 ? 20.610 6.809 -22.472 1.00 97.81 106 TRP A C 1
ATOM 788 O O . TRP A 1 106 ? 20.069 5.969 -21.753 1.00 97.81 106 TRP A O 1
ATOM 798 N N . THR A 1 107 ? 20.151 8.046 -22.637 1.00 96.88 107 THR A N 1
ATOM 799 C CA . THR A 1 107 ? 18.953 8.563 -21.978 1.00 96.88 107 THR A CA 1
ATOM 800 C C . THR A 1 107 ? 18.000 9.118 -23.025 1.00 96.88 107 THR A C 1
ATOM 802 O O . THR A 1 107 ? 18.427 9.801 -23.959 1.00 96.88 107 THR A O 1
ATOM 805 N N . GLY A 1 108 ? 16.706 8.850 -22.869 1.00 95.00 108 GLY A N 1
ATOM 806 C CA . GLY A 1 108 ? 15.678 9.346 -23.778 1.00 95.00 108 GLY A CA 1
ATOM 807 C C . GLY A 1 108 ? 14.372 9.668 -23.070 1.00 95.00 108 GLY A C 1
ATOM 808 O O . GLY A 1 108 ? 13.904 8.896 -22.237 1.00 95.00 108 GLY A O 1
ATOM 809 N N . ALA A 1 109 ? 13.761 10.793 -23.436 1.00 96.00 109 ALA A N 1
ATOM 810 C CA . ALA A 1 109 ? 12.392 11.115 -23.051 1.00 96.00 109 ALA A CA 1
ATOM 811 C C . ALA A 1 109 ? 11.422 10.507 -24.073 1.00 96.00 109 ALA A C 1
ATOM 813 O O . ALA A 1 109 ? 11.504 10.803 -25.267 1.00 96.00 109 ALA A O 1
ATOM 814 N N . LEU A 1 110 ? 10.507 9.660 -23.610 1.00 93.38 110 LEU A N 1
ATOM 815 C CA . LEU A 1 110 ? 9.520 8.968 -24.432 1.00 93.38 110 LEU A CA 1
ATOM 816 C C . LEU A 1 110 ? 8.113 9.249 -23.913 1.00 93.38 110 LEU A C 1
ATOM 818 O O . LEU A 1 110 ? 7.890 9.412 -22.721 1.00 93.38 110 LEU A O 1
ATOM 822 N N . GLN A 1 111 ? 7.144 9.265 -24.819 1.00 91.69 111 GLN A N 1
ATOM 823 C CA . GLN A 1 111 ? 5.735 9.166 -24.453 1.00 91.69 111 GLN A CA 1
ATOM 824 C C . GLN A 1 111 ? 5.347 7.702 -24.611 1.00 91.69 111 GLN A C 1
ATOM 826 O O . GLN A 1 111 ? 5.282 7.213 -25.742 1.00 91.69 111 GLN A O 1
ATOM 831 N N . LEU A 1 112 ? 5.152 6.993 -23.499 1.00 92.38 112 LEU A N 1
ATOM 832 C CA . LEU A 1 112 ? 4.671 5.616 -23.513 1.00 92.38 112 LEU A CA 1
ATOM 833 C C . LEU A 1 112 ? 3.164 5.635 -23.221 1.00 92.38 112 LEU A C 1
ATOM 835 O O . LEU A 1 112 ? 2.772 5.954 -22.100 1.00 92.38 112 LEU A O 1
ATOM 839 N N . PRO A 1 113 ? 2.302 5.347 -24.216 1.00 90.12 113 PRO A N 1
ATOM 840 C CA . PRO A 1 113 ? 0.881 5.147 -23.967 1.00 90.12 113 PRO A CA 1
ATOM 841 C C . PRO A 1 113 ? 0.603 4.056 -22.926 1.00 90.12 113 PRO A C 1
ATOM 843 O O . PRO A 1 113 ? 1.468 3.264 -22.565 1.00 90.12 113 PRO A O 1
ATOM 846 N N . ALA A 1 114 ? -0.645 3.970 -22.476 1.00 89.25 114 ALA A N 1
ATOM 847 C CA . ALA A 1 114 ? -1.060 2.849 -21.645 1.00 89.25 114 ALA A CA 1
ATOM 848 C C . ALA A 1 114 ? -0.872 1.521 -22.395 1.00 89.25 114 ALA A C 1
ATOM 850 O O . ALA A 1 114 ? -1.255 1.407 -23.563 1.00 89.25 114 ALA A O 1
ATOM 851 N N . GLY A 1 115 ? -0.305 0.521 -21.726 1.00 89.81 115 GLY A N 1
ATOM 852 C CA . GLY A 1 115 ? -0.097 -0.800 -22.312 1.00 89.81 115 GLY A CA 1
ATOM 853 C C . GLY A 1 115 ? 1.140 -1.522 -21.795 1.00 89.81 115 GLY A C 1
ATOM 854 O O . GLY A 1 115 ? 1.818 -1.061 -20.879 1.00 89.81 115 GLY A O 1
ATOM 855 N N . ALA A 1 116 ? 1.414 -2.680 -22.396 1.00 92.12 116 ALA A N 1
ATOM 856 C CA . ALA A 1 116 ? 2.543 -3.535 -22.052 1.00 92.12 116 ALA A CA 1
ATOM 857 C C . ALA A 1 116 ? 3.776 -3.247 -22.921 1.00 92.12 116 ALA A C 1
ATOM 859 O O . ALA A 1 116 ? 3.681 -3.016 -24.132 1.00 92.12 116 ALA A O 1
ATOM 860 N N . TYR A 1 117 ? 4.944 -3.333 -22.293 1.00 95.12 117 TYR A N 1
ATOM 861 C CA . TYR A 1 117 ? 6.246 -3.036 -22.871 1.00 95.12 117 TYR A CA 1
ATOM 862 C C . TYR A 1 117 ? 7.272 -4.084 -22.464 1.00 95.12 117 TYR A C 1
ATOM 864 O O . TYR A 1 117 ? 7.173 -4.723 -21.414 1.00 95.12 117 TYR A O 1
ATOM 872 N N . ARG A 1 118 ? 8.292 -4.253 -23.307 1.00 96.31 118 ARG A N 1
ATOM 873 C CA . ARG A 1 118 ? 9.409 -5.165 -23.051 1.00 96.31 118 ARG A CA 1
ATOM 874 C C . ARG A 1 118 ? 10.729 -4.468 -23.304 1.00 96.31 118 ARG A C 1
ATOM 876 O O . ARG A 1 118 ? 10.903 -3.859 -24.353 1.00 96.31 118 ARG A O 1
ATOM 883 N N . VAL A 1 119 ? 11.674 -4.608 -22.385 1.00 96.56 119 VAL A N 1
ATOM 884 C CA . VAL A 1 119 ? 13.079 -4.297 -22.639 1.00 96.56 119 VAL A CA 1
ATOM 885 C C . VAL A 1 119 ? 13.824 -5.596 -22.906 1.00 96.56 119 VAL A C 1
ATOM 887 O O . VAL A 1 119 ? 13.687 -6.560 -22.156 1.00 96.56 119 VAL A O 1
ATOM 890 N N . LYS A 1 120 ? 14.600 -5.628 -23.986 1.00 96.44 120 LYS A N 1
ATOM 891 C CA . LYS A 1 120 ? 15.496 -6.729 -24.330 1.00 96.44 120 LYS A CA 1
ATOM 892 C C . LYS A 1 120 ? 16.925 -6.234 -24.406 1.00 96.44 120 LYS A C 1
ATOM 894 O O . LYS A 1 120 ? 17.181 -5.186 -24.996 1.00 96.44 120 LYS A O 1
ATOM 899 N N . ILE A 1 12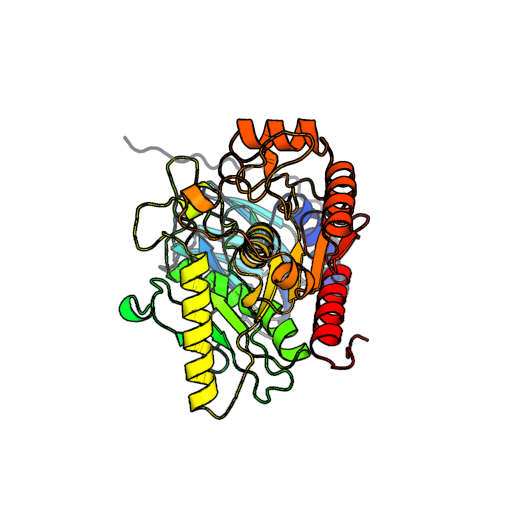1 ? 17.836 -7.020 -23.851 1.00 95.44 121 ILE A N 1
ATOM 900 C CA . ILE A 1 121 ? 19.273 -6.795 -23.918 1.00 95.44 121 ILE A CA 1
ATOM 901 C C . ILE A 1 121 ? 19.893 -8.047 -24.523 1.00 95.44 121 ILE A C 1
ATOM 903 O O . ILE A 1 121 ? 19.685 -9.145 -24.011 1.00 95.44 121 ILE A O 1
ATOM 907 N N . ALA A 1 122 ? 20.639 -7.892 -25.611 1.00 96.06 122 ALA A N 1
ATOM 908 C CA . ALA A 1 122 ? 21.237 -9.000 -26.344 1.00 96.06 122 ALA A CA 1
ATOM 909 C C . ALA A 1 122 ? 22.735 -8.790 -26.563 1.00 96.06 122 ALA A C 1
ATOM 911 O O . ALA A 1 122 ? 23.195 -7.676 -26.816 1.00 96.06 122 ALA A O 1
ATOM 912 N N . ALA A 1 123 ? 23.491 -9.881 -26.510 1.00 93.88 123 ALA A N 1
ATOM 913 C CA . ALA A 1 123 ? 24.897 -9.928 -26.874 1.00 93.88 123 ALA A CA 1
ATOM 914 C C . ALA A 1 123 ? 25.072 -10.652 -28.213 1.00 93.88 123 ALA A C 1
ATOM 916 O O . ALA A 1 123 ? 24.458 -11.688 -28.456 1.00 93.88 123 ALA A O 1
ATOM 917 N N . ALA A 1 124 ? 25.954 -10.137 -29.074 1.00 90.25 124 ALA A N 1
ATOM 918 C CA . ALA A 1 124 ? 26.236 -10.729 -30.388 1.00 90.25 124 ALA A CA 1
ATOM 919 C C . ALA A 1 124 ? 27.266 -11.883 -30.348 1.00 90.25 124 ALA A C 1
ATOM 921 O O . ALA A 1 124 ? 27.637 -12.424 -31.386 1.00 90.25 124 ALA A O 1
ATOM 922 N N . GLY A 1 125 ? 27.774 -12.245 -29.169 1.00 90.69 125 GLY A N 1
ATOM 923 C CA . GLY A 1 125 ? 28.804 -13.266 -28.986 1.00 90.69 125 GLY A CA 1
ATOM 924 C C . GLY A 1 125 ? 29.358 -13.246 -27.564 1.00 90.69 125 GLY A C 1
ATOM 925 O O . GLY A 1 125 ? 28.826 -12.541 -26.712 1.00 90.69 125 GLY A O 1
ATOM 926 N N . LYS A 1 126 ? 30.468 -13.963 -27.329 1.00 93.31 126 LYS A N 1
ATOM 927 C CA . LYS A 1 126 ? 31.152 -14.013 -26.026 1.00 93.31 126 LYS A CA 1
ATOM 928 C C . LYS A 1 126 ? 31.419 -12.610 -25.469 1.00 93.31 126 LYS A C 1
ATOM 930 O O . LYS A 1 126 ? 32.243 -11.878 -26.016 1.00 93.31 126 LYS A O 1
ATOM 935 N N . THR A 1 127 ? 30.771 -12.278 -24.362 1.00 92.00 127 THR A N 1
ATOM 936 C CA . THR A 1 127 ? 30.937 -11.015 -23.636 1.00 92.00 127 THR A CA 1
ATOM 937 C C . THR A 1 127 ? 30.661 -11.222 -22.155 1.00 92.00 127 THR A C 1
ATOM 939 O O . THR A 1 127 ? 29.863 -12.087 -21.786 1.00 92.00 127 THR A O 1
ATOM 942 N N . THR A 1 128 ? 31.301 -10.420 -21.317 1.00 93.06 128 THR A N 1
ATOM 943 C CA . THR A 1 128 ? 31.018 -10.348 -19.885 1.00 93.06 128 THR A CA 1
ATOM 944 C C . THR A 1 128 ? 30.836 -8.885 -19.507 1.00 93.06 128 THR A C 1
ATOM 946 O O . THR A 1 128 ? 31.468 -8.015 -20.106 1.00 93.06 128 THR A O 1
ATOM 949 N N . GLY A 1 129 ? 29.940 -8.607 -18.565 1.00 93.88 129 GLY A N 1
ATOM 950 C CA . GLY A 1 129 ? 29.679 -7.247 -18.118 1.00 93.88 129 GLY A CA 1
ATOM 951 C C . GLY A 1 129 ? 28.410 -7.115 -17.292 1.00 93.88 129 GLY A C 1
ATOM 952 O O . GLY A 1 129 ? 27.809 -8.105 -16.867 1.00 93.88 129 GLY A O 1
ATOM 953 N N . ALA A 1 130 ? 28.003 -5.867 -17.100 1.00 95.31 130 ALA A N 1
ATOM 954 C CA . ALA A 1 130 ? 26.763 -5.493 -16.449 1.00 95.31 130 ALA A CA 1
ATOM 955 C C . ALA A 1 130 ? 25.976 -4.510 -17.322 1.00 95.31 130 ALA A C 1
ATOM 957 O O . ALA A 1 130 ? 26.543 -3.642 -17.984 1.00 95.31 130 ALA A O 1
ATOM 958 N N . ALA A 1 131 ? 24.654 -4.630 -17.305 1.00 95.44 131 ALA A N 1
ATOM 959 C CA . ALA A 1 131 ? 23.733 -3.730 -17.980 1.00 95.44 131 ALA A CA 1
ATOM 960 C C . ALA A 1 131 ? 22.586 -3.329 -17.053 1.00 95.44 131 ALA A C 1
ATOM 962 O O . ALA A 1 131 ? 22.208 -4.073 -16.145 1.00 95.44 131 ALA A O 1
ATOM 963 N N . TYR A 1 132 ? 22.004 -2.163 -17.309 1.00 96.44 132 TYR A N 1
ATOM 964 C CA . TYR A 1 132 ? 20.856 -1.655 -16.581 1.00 96.44 132 TYR A CA 1
ATOM 965 C C . TYR A 1 132 ? 19.856 -0.979 -17.515 1.00 96.44 132 TYR A C 1
ATOM 967 O O . TYR A 1 132 ? 20.222 -0.235 -18.425 1.00 96.44 132 TYR A O 1
ATOM 975 N N . PHE A 1 133 ? 18.581 -1.250 -17.260 1.00 97.12 133 PHE A N 1
ATOM 976 C CA . PHE A 1 133 ? 17.455 -0.484 -17.773 1.00 97.12 133 PHE A CA 1
ATOM 977 C C . PHE A 1 133 ? 16.817 0.272 -16.616 1.00 97.12 133 PHE A C 1
ATOM 979 O O . PHE A 1 133 ? 16.453 -0.360 -15.625 1.00 97.12 133 PHE A O 1
ATOM 986 N N . GLY A 1 134 ? 16.627 1.578 -16.769 1.00 96.44 134 GLY A N 1
ATOM 987 C CA . GLY A 1 134 ? 15.892 2.417 -15.830 1.00 96.44 134 GLY A CA 1
ATOM 988 C C . GLY A 1 134 ? 14.723 3.117 -16.505 1.00 96.44 134 GLY A C 1
ATOM 989 O O . GLY A 1 134 ? 14.827 3.554 -17.650 1.00 96.44 134 GLY A O 1
ATOM 990 N N . LEU A 1 135 ? 13.626 3.261 -15.769 1.00 95.94 135 LEU A N 1
ATOM 991 C CA . LEU A 1 135 ? 12.474 4.060 -16.153 1.00 95.94 135 LEU A CA 1
ATOM 992 C C . LEU A 1 135 ? 12.076 4.995 -15.009 1.00 95.94 135 LEU A C 1
ATOM 994 O O . LEU A 1 135 ? 11.909 4.584 -13.856 1.00 95.94 135 LEU A O 1
ATOM 998 N N . LYS A 1 136 ? 11.870 6.257 -15.363 1.00 94.56 136 LYS A N 1
ATOM 999 C CA . LYS A 1 136 ? 11.226 7.267 -14.532 1.00 94.56 136 LYS A CA 1
ATOM 1000 C C . LYS A 1 136 ? 9.877 7.622 -15.148 1.00 94.56 136 LYS A C 1
ATOM 1002 O O . LYS A 1 136 ? 9.772 7.800 -16.359 1.00 94.56 136 LYS A O 1
ATOM 1007 N N . GLY A 1 137 ? 8.859 7.715 -14.298 1.00 90.88 137 GLY A N 1
ATOM 1008 C CA . GLY A 1 137 ? 7.452 7.832 -14.687 1.00 90.88 137 GLY A CA 1
ATOM 1009 C C . GLY A 1 137 ? 6.632 6.634 -14.205 1.00 90.88 137 GLY A C 1
ATOM 1010 O O . GLY A 1 137 ? 7.183 5.653 -13.703 1.00 90.88 137 GLY A O 1
ATOM 1011 N N . SER A 1 138 ? 5.308 6.724 -14.328 1.00 89.06 138 SER A N 1
ATOM 1012 C CA . SER A 1 138 ? 4.388 5.678 -13.872 1.00 89.06 138 SER A CA 1
ATOM 1013 C C . SER A 1 138 ? 4.528 4.416 -14.719 1.00 89.06 138 SER A C 1
ATOM 1015 O O . SER A 1 138 ? 4.284 4.438 -15.927 1.00 89.06 138 SER A O 1
ATOM 1017 N N . ALA A 1 139 ? 4.920 3.323 -14.073 1.00 91.00 139 ALA A N 1
ATOM 1018 C CA . ALA A 1 139 ? 4.958 1.981 -14.632 1.00 91.00 139 ALA A CA 1
ATOM 1019 C C . ALA A 1 139 ? 5.074 0.952 -13.504 1.00 91.00 139 ALA A C 1
ATOM 1021 O O . ALA A 1 139 ? 5.540 1.276 -12.410 1.00 91.00 139 ALA A O 1
ATOM 1022 N N . LEU A 1 140 ? 4.700 -0.290 -13.796 1.00 90.12 140 LEU A N 1
ATOM 1023 C CA . LEU A 1 140 ? 4.909 -1.430 -12.907 1.00 90.12 140 LEU A CA 1
ATOM 1024 C C . LEU A 1 140 ? 5.598 -2.559 -13.662 1.00 90.12 140 LEU A C 1
ATOM 1026 O O . LEU A 1 140 ? 5.249 -2.798 -14.821 1.00 90.12 140 LEU A O 1
ATOM 1030 N N . PRO A 1 141 ? 6.513 -3.304 -13.021 1.00 90.31 141 PRO A N 1
ATOM 1031 C CA . PRO A 1 141 ? 6.966 -4.578 -13.552 1.00 90.31 141 PRO A CA 1
ATOM 1032 C C . PRO A 1 141 ? 5.770 -5.487 -13.867 1.00 90.31 141 PRO A C 1
ATOM 1034 O O . PRO A 1 141 ? 4.878 -5.664 -13.044 1.00 90.31 141 PRO A O 1
ATOM 1037 N N . ASP A 1 142 ? 5.756 -6.074 -15.055 1.00 89.19 142 ASP A N 1
ATOM 1038 C CA . ASP A 1 142 ? 4.754 -7.052 -15.466 1.00 89.19 142 ASP A CA 1
ATOM 1039 C C . ASP A 1 142 ? 5.307 -8.442 -15.175 1.00 89.19 142 ASP A C 1
ATOM 1041 O O . ASP A 1 142 ? 6.080 -9.020 -15.948 1.00 89.19 142 ASP A O 1
ATOM 1045 N N . ILE A 1 143 ? 4.991 -8.927 -13.981 1.00 79.69 143 ILE A N 1
ATOM 1046 C CA . ILE A 1 143 ? 5.474 -10.202 -13.480 1.00 79.69 143 ILE A CA 1
ATOM 1047 C C . ILE A 1 143 ? 4.279 -11.147 -13.416 1.00 79.69 143 ILE A C 1
ATOM 1049 O O . ILE A 1 143 ? 3.353 -10.894 -12.644 1.00 79.69 143 ILE A O 1
ATOM 1053 N N . PRO A 1 144 ? 4.302 -12.256 -14.177 1.00 76.56 144 PRO A N 1
ATOM 1054 C CA . PRO A 1 144 ? 3.241 -13.244 -14.112 1.00 76.56 144 PRO A CA 1
ATOM 1055 C C . PRO A 1 144 ? 3.051 -13.760 -12.687 1.00 76.56 144 PRO A C 1
ATOM 1057 O O . PRO A 1 144 ? 4.022 -14.067 -11.987 1.00 76.56 144 PRO A O 1
ATOM 1060 N N . LEU A 1 145 ? 1.792 -13.899 -12.282 1.00 78.88 145 LEU A N 1
ATOM 1061 C CA . LEU A 1 145 ? 1.441 -14.508 -11.010 1.00 78.88 145 LEU A CA 1
ATOM 1062 C C . LEU A 1 145 ? 1.901 -15.975 -10.987 1.00 78.88 145 LEU A C 1
ATOM 1064 O O . LEU A 1 145 ? 1.564 -16.756 -11.879 1.00 78.88 145 LEU A O 1
ATOM 1068 N N . ASP A 1 146 ? 2.639 -16.370 -9.946 1.00 81.88 146 ASP A N 1
ATOM 1069 C CA . ASP A 1 146 ? 2.975 -17.776 -9.710 1.00 81.88 146 ASP A CA 1
ATOM 1070 C C . ASP A 1 146 ? 1.729 -18.527 -9.222 1.00 81.88 146 ASP A C 1
ATOM 1072 O O . ASP A 1 146 ? 1.464 -18.628 -8.023 1.00 81.88 146 ASP A O 1
ATOM 1076 N N . THR A 1 147 ? 0.955 -19.051 -10.169 1.00 84.56 147 THR A N 1
ATOM 1077 C CA . THR A 1 147 ? -0.295 -19.783 -9.908 1.00 84.56 147 THR A CA 1
ATOM 1078 C C . THR A 1 147 ? -0.102 -21.084 -9.124 1.00 84.56 147 THR A C 1
ATOM 1080 O O . THR A 1 147 ? -1.078 -21.638 -8.623 1.00 84.56 147 THR A O 1
ATOM 1083 N N . ALA A 1 148 ? 1.135 -21.569 -8.954 1.00 83.62 148 ALA A N 1
ATOM 1084 C CA . ALA A 1 148 ? 1.413 -22.689 -8.058 1.00 83.62 148 ALA A CA 1
ATOM 1085 C C . ALA A 1 148 ? 1.405 -22.266 -6.578 1.00 83.62 148 ALA A C 1
ATOM 1087 O O . ALA A 1 148 ? 1.171 -23.096 -5.700 1.00 83.62 148 ALA A O 1
ATOM 1088 N N . ARG A 1 149 ? 1.664 -20.984 -6.290 1.00 81.25 149 ARG A N 1
ATOM 1089 C CA . ARG A 1 149 ? 1.695 -20.420 -4.927 1.00 81.25 149 ARG A CA 1
ATOM 1090 C C . ARG A 1 149 ? 0.497 -19.531 -4.615 1.00 81.25 149 ARG A C 1
ATOM 1092 O O . ARG A 1 149 ? 0.164 -19.354 -3.444 1.00 81.25 149 ARG A O 1
ATOM 1099 N N . TRP A 1 150 ? -0.112 -18.960 -5.644 1.00 89.44 150 TRP A N 1
ATOM 1100 C CA . TRP A 1 150 ? -1.158 -17.958 -5.532 1.00 89.44 150 TRP A CA 1
ATOM 1101 C C . TRP A 1 150 ? -2.442 -18.417 -6.193 1.00 89.44 150 TRP A C 1
ATOM 1103 O O . TRP A 1 150 ? -2.442 -18.942 -7.303 1.00 89.44 150 TRP A O 1
ATOM 1113 N N . GLN A 1 151 ? -3.547 -18.130 -5.523 1.00 93.19 151 GLN A N 1
ATOM 1114 C CA . GLN A 1 151 ? -4.880 -18.284 -6.061 1.00 93.19 151 GLN A CA 1
ATOM 1115 C C . GLN A 1 151 ? -5.554 -16.918 -6.112 1.00 93.19 151 GLN A C 1
ATOM 1117 O O . GLN A 1 151 ? -5.662 -16.243 -5.091 1.00 93.19 151 GLN A O 1
ATOM 1122 N N . GLU A 1 152 ? -6.048 -16.529 -7.283 1.00 95.38 152 GLU A N 1
ATOM 1123 C CA . GLU A 1 152 ? -6.984 -15.414 -7.375 1.00 95.38 152 GLU A CA 1
ATOM 1124 C C . GLU A 1 152 ? -8.388 -15.898 -7.006 1.00 95.38 152 GLU A C 1
ATOM 1126 O O . GLU A 1 152 ? -8.903 -16.872 -7.561 1.00 95.38 152 GLU A O 1
ATOM 1131 N N . MET A 1 153 ? -9.002 -15.206 -6.056 1.00 97.19 153 MET A N 1
ATOM 1132 C CA . MET A 1 153 ? -10.392 -15.379 -5.678 1.00 97.19 153 MET A CA 1
ATOM 1133 C C . MET A 1 153 ? -11.212 -14.314 -6.414 1.00 97.19 153 MET A C 1
ATOM 1135 O O . MET A 1 153 ? -10.927 -13.124 -6.252 1.00 97.19 153 MET A O 1
ATOM 1139 N N . PRO A 1 154 ? -12.210 -14.698 -7.232 1.00 97.50 154 PRO A N 1
ATOM 1140 C CA . PRO A 1 154 ? -12.998 -13.736 -7.992 1.00 97.50 154 PRO A CA 1
ATOM 1141 C C . PRO A 1 154 ? -13.858 -12.882 -7.057 1.00 97.50 154 PRO A C 1
ATOM 1143 O O . PRO A 1 154 ? -14.176 -13.300 -5.944 1.00 97.50 154 PRO A O 1
ATOM 1146 N N . ALA A 1 155 ? -14.287 -11.713 -7.532 1.00 97.75 155 ALA A N 1
ATOM 1147 C CA . ALA A 1 155 ? -15.295 -10.906 -6.853 1.00 97.75 155 ALA A CA 1
ATOM 1148 C C . ALA A 1 155 ? -16.610 -11.688 -6.684 1.00 97.75 155 ALA A C 1
ATOM 1150 O O . ALA A 1 155 ? -17.107 -12.283 -7.642 1.00 97.75 155 ALA A O 1
ATOM 1151 N N . VAL A 1 156 ? -17.205 -11.643 -5.490 1.00 98.12 156 VAL A N 1
ATOM 1152 C CA . VAL A 1 156 ? -18.489 -12.294 -5.193 1.00 98.12 156 VAL A CA 1
ATOM 1153 C C . VAL A 1 156 ? -19.397 -11.285 -4.481 1.00 98.12 156 VAL A C 1
ATOM 1155 O O . VAL A 1 156 ? -19.443 -11.251 -3.250 1.00 98.12 156 VAL A O 1
ATOM 1158 N N . PRO A 1 157 ? -20.153 -10.452 -5.228 1.00 97.75 157 PRO A N 1
ATOM 1159 C CA . PRO A 1 157 ? -20.967 -9.390 -4.633 1.00 97.75 157 PRO A CA 1
ATOM 1160 C C . PRO A 1 157 ? -21.980 -9.897 -3.599 1.00 97.75 157 PRO A C 1
ATOM 1162 O O . PRO A 1 157 ? -22.232 -9.224 -2.604 1.00 97.75 157 PRO A O 1
ATOM 1165 N N . THR A 1 158 ? -22.519 -11.105 -3.791 1.00 97.38 158 THR A N 1
ATOM 1166 C CA . THR A 1 158 ? -23.437 -11.761 -2.844 1.00 97.38 158 THR A CA 1
ATOM 1167 C C . THR A 1 158 ? -22.771 -12.162 -1.529 1.00 97.38 158 THR A C 1
ATOM 1169 O O . THR A 1 158 ? -23.465 -12.314 -0.532 1.00 97.38 158 THR A O 1
ATOM 1172 N N . ALA A 1 159 ? -21.445 -12.317 -1.518 1.00 96.88 159 ALA A N 1
ATOM 1173 C CA . ALA A 1 159 ? -20.643 -12.543 -0.320 1.00 96.88 159 ALA A CA 1
ATOM 1174 C C . ALA A 1 159 ? -20.104 -11.231 0.279 1.00 96.88 159 ALA A C 1
ATOM 1176 O O . ALA A 1 159 ? -19.385 -11.271 1.267 1.00 96.88 159 ALA A O 1
ATOM 1177 N N . GLY A 1 160 ? -20.453 -10.068 -0.287 1.00 97.75 160 GLY A N 1
ATOM 1178 C CA . GLY A 1 160 ? -20.153 -8.756 0.293 1.00 97.75 160 GLY A CA 1
ATOM 1179 C C . GLY A 1 160 ? -18.924 -8.040 -0.270 1.00 97.75 160 GLY A C 1
ATOM 1180 O O . GLY A 1 160 ? -18.574 -6.980 0.241 1.00 97.75 160 GLY A O 1
ATOM 1181 N N . TYR A 1 161 ? -18.284 -8.555 -1.324 1.00 98.25 161 TYR A N 1
ATOM 1182 C CA . TYR A 1 161 ? -17.110 -7.919 -1.932 1.00 98.25 161 TYR A CA 1
ATOM 1183 C C . TYR A 1 161 ? -17.157 -7.938 -3.466 1.00 98.25 161 TYR A C 1
ATOM 1185 O O . TYR A 1 161 ? -17.600 -8.902 -4.089 1.00 98.25 161 TYR A O 1
ATOM 1193 N N . ARG A 1 162 ? -16.720 -6.841 -4.095 1.00 98.00 162 ARG A N 1
ATOM 1194 C CA . ARG A 1 162 ? -16.873 -6.584 -5.543 1.00 98.00 162 ARG A CA 1
ATOM 1195 C C . ARG A 1 162 ? -15.560 -6.547 -6.313 1.00 98.00 162 ARG A C 1
ATOM 1197 O O . ARG A 1 162 ? -15.578 -6.398 -7.530 1.00 98.00 162 ARG A O 1
ATOM 1204 N N . TRP A 1 163 ? -14.450 -6.737 -5.614 1.00 98.00 163 TRP A N 1
ATOM 1205 C CA . TRP A 1 163 ? -13.119 -6.841 -6.195 1.00 98.00 163 TRP A CA 1
ATOM 1206 C C . TRP A 1 163 ? -12.529 -8.216 -5.905 1.00 98.00 163 TRP A C 1
ATOM 1208 O O . TRP A 1 163 ? -12.850 -8.802 -4.872 1.00 98.00 163 TRP A O 1
ATOM 1218 N N . PRO A 1 164 ? -11.710 -8.769 -6.806 1.00 98.06 164 PRO A N 1
ATOM 1219 C CA . PRO A 1 164 ? -10.988 -9.991 -6.508 1.00 98.06 164 PRO A CA 1
ATOM 1220 C C . PRO A 1 164 ? -9.928 -9.752 -5.427 1.00 98.06 164 PRO A C 1
ATOM 1222 O O . PRO A 1 164 ? -9.598 -8.618 -5.069 1.00 98.06 164 PRO A O 1
ATOM 1225 N N . PHE A 1 165 ? -9.374 -10.842 -4.913 1.00 98.12 165 PHE A N 1
ATOM 1226 C CA . PHE A 1 165 ? -8.210 -10.808 -4.035 1.00 98.12 165 PHE A CA 1
ATOM 1227 C C . PHE A 1 165 ? -7.290 -11.987 -4.337 1.00 98.12 165 PHE A C 1
ATOM 1229 O O . PHE A 1 165 ? -7.742 -13.044 -4.779 1.00 98.12 165 PHE A O 1
ATOM 1236 N N . LEU A 1 166 ? -5.996 -11.821 -4.088 1.00 97.06 166 LEU A N 1
ATOM 1237 C CA . LEU A 1 166 ? -5.043 -12.920 -4.121 1.00 97.06 166 LEU A CA 1
ATOM 1238 C C . LEU A 1 166 ? -4.954 -13.567 -2.744 1.00 97.06 166 LEU A C 1
ATOM 1240 O O . LEU A 1 166 ? -4.832 -12.880 -1.731 1.00 97.06 166 LEU A O 1
ATOM 1244 N N . LEU A 1 167 ? -4.971 -14.895 -2.726 1.00 96.75 167 LEU A N 1
ATOM 1245 C CA . LEU A 1 167 ? -4.732 -15.720 -1.554 1.00 96.75 167 LEU A CA 1
ATOM 1246 C C . LEU A 1 167 ? -3.514 -16.608 -1.804 1.00 96.75 167 LEU A C 1
ATOM 1248 O O . LEU A 1 167 ? -3.483 -17.402 -2.746 1.00 96.75 167 LEU A O 1
ATOM 1252 N N . ARG A 1 168 ? -2.528 -16.511 -0.920 1.00 94.25 168 ARG A N 1
ATOM 1253 C CA . ARG A 1 168 ? -1.400 -17.435 -0.837 1.00 94.25 168 ARG A CA 1
ATOM 1254 C C . ARG A 1 168 ? -1.492 -18.219 0.456 1.00 94.25 168 ARG A C 1
ATOM 1256 O O . ARG A 1 168 ? -1.697 -17.649 1.523 1.00 94.25 168 ARG A O 1
ATOM 1263 N N . VAL A 1 169 ? -1.299 -19.527 0.364 1.00 91.12 169 VAL A N 1
ATOM 1264 C CA . VAL A 1 169 ? -1.285 -20.422 1.524 1.00 91.12 169 VAL A CA 1
ATOM 1265 C C . VAL A 1 169 ? 0.087 -21.091 1.573 1.00 91.12 169 VAL A C 1
ATOM 1267 O O . VAL A 1 169 ? 0.474 -21.706 0.577 1.00 91.12 169 VAL A O 1
ATOM 1270 N N . PRO A 1 170 ? 0.857 -20.958 2.668 1.00 87.56 170 PRO A N 1
ATOM 1271 C CA . PRO A 1 170 ? 2.128 -21.660 2.793 1.00 87.56 170 PRO A CA 1
ATOM 1272 C C . PRO A 1 170 ? 1.886 -23.172 2.861 1.00 87.56 170 PRO A C 1
ATOM 1274 O O . PRO A 1 170 ? 0.815 -23.622 3.269 1.00 87.56 170 PRO A O 1
ATOM 1277 N N . ALA A 1 171 ? 2.897 -23.966 2.497 1.00 83.31 171 ALA A N 1
ATOM 1278 C CA . ALA A 1 171 ? 2.793 -25.429 2.528 1.00 83.31 171 ALA A CA 1
ATOM 1279 C C . ALA A 1 171 ? 2.466 -25.960 3.935 1.00 83.31 171 ALA A C 1
ATOM 1281 O O . ALA A 1 171 ? 1.759 -26.955 4.081 1.00 83.31 171 ALA A O 1
ATOM 1282 N N . VAL A 1 172 ? 2.968 -25.274 4.966 1.00 84.75 172 VAL A N 1
ATOM 1283 C CA . VAL A 1 172 ? 2.651 -25.534 6.369 1.00 84.75 172 VAL A CA 1
ATOM 1284 C C . VAL A 1 172 ? 2.267 -24.218 7.031 1.00 84.75 172 VAL A C 1
ATOM 1286 O O . VAL A 1 172 ? 3.066 -23.283 7.087 1.00 84.75 172 VAL A O 1
ATOM 1289 N N . VAL A 1 173 ? 1.049 -24.157 7.564 1.00 91.00 173 VAL A N 1
ATOM 1290 C CA . VAL A 1 173 ? 0.586 -23.027 8.374 1.00 91.00 173 VAL A CA 1
ATOM 1291 C C . VAL A 1 173 ? 1.045 -23.241 9.815 1.00 91.00 173 VAL A C 1
ATOM 1293 O O . VAL A 1 173 ? 0.608 -24.177 10.480 1.00 91.00 173 VAL A O 1
ATOM 1296 N N . ARG A 1 174 ? 1.953 -22.380 10.281 1.00 90.94 174 ARG A N 1
ATOM 1297 C CA . ARG A 1 174 ? 2.505 -22.384 11.647 1.00 90.94 174 ARG A CA 1
ATOM 1298 C C . ARG A 1 174 ? 1.790 -21.389 12.554 1.00 90.94 174 ARG A C 1
ATOM 1300 O O . ARG A 1 174 ? 1.629 -21.657 13.739 1.00 90.94 174 ARG A O 1
ATOM 1307 N N . ALA A 1 175 ? 1.343 -20.269 11.991 1.00 92.81 175 ALA A N 1
ATOM 1308 C CA . ALA A 1 175 ? 0.583 -19.249 12.695 1.00 92.81 175 ALA A CA 1
ATOM 1309 C C . ALA A 1 175 ? -0.870 -19.252 12.187 1.00 92.81 175 ALA A C 1
ATOM 1311 O O . ALA A 1 175 ? -1.088 -19.063 10.988 1.00 92.81 175 ALA A O 1
ATOM 1312 N N . PRO A 1 176 ? -1.880 -19.431 13.059 1.00 93.75 176 PRO A N 1
ATOM 1313 C CA . PRO A 1 176 ? -3.279 -19.544 12.652 1.00 93.75 176 PRO A CA 1
ATOM 1314 C C . PRO A 1 176 ? -3.910 -18.167 12.390 1.00 93.75 176 PRO A C 1
ATOM 1316 O O . PRO A 1 176 ? -5.025 -17.909 12.819 1.00 93.75 176 PRO A O 1
ATOM 1319 N N . PHE A 1 177 ? -3.215 -17.266 11.705 1.00 97.50 177 PHE A N 1
ATOM 1320 C CA . PHE A 1 177 ? -3.704 -15.932 11.353 1.00 97.50 177 PHE A CA 1
ATOM 1321 C C . PHE A 1 177 ? -3.535 -15.720 9.857 1.00 97.50 177 PHE A C 1
ATOM 1323 O O . PHE A 1 177 ? -2.597 -16.250 9.278 1.00 97.50 177 PHE A O 1
ATOM 1330 N N . ILE A 1 178 ? -4.400 -14.926 9.232 1.00 98.50 178 ILE A N 1
ATOM 1331 C CA . ILE A 1 178 ? -4.151 -14.425 7.875 1.00 98.50 178 ILE A CA 1
ATOM 1332 C C . ILE A 1 178 ? -3.347 -13.129 8.009 1.00 98.50 178 ILE A C 1
ATOM 1334 O O . ILE A 1 178 ? -3.739 -12.247 8.776 1.00 98.50 178 ILE A O 1
ATOM 1338 N N . LEU A 1 179 ? -2.235 -13.013 7.282 1.00 98.69 179 LEU A N 1
ATOM 1339 C CA . LEU A 1 179 ? -1.598 -11.727 7.015 1.00 98.69 179 LEU A CA 1
ATOM 1340 C C . LEU A 1 179 ? -2.358 -11.046 5.881 1.00 98.69 179 LEU A C 1
ATOM 1342 O O . LEU A 1 179 ? -2.516 -11.608 4.802 1.00 98.69 179 LEU A O 1
ATOM 1346 N N . VAL A 1 180 ? -2.839 -9.839 6.124 1.00 98.75 180 VAL A N 1
ATOM 1347 C CA . VAL A 1 180 ? -3.536 -9.021 5.140 1.00 98.75 180 VAL A CA 1
ATOM 1348 C C . VAL A 1 180 ? -2.630 -7.857 4.775 1.00 98.75 180 VAL A C 1
ATOM 1350 O O . VAL A 1 180 ? -2.212 -7.103 5.654 1.00 98.75 180 VAL A O 1
ATOM 1353 N N . ALA A 1 181 ? -2.340 -7.718 3.485 1.00 98.06 181 ALA A N 1
ATOM 1354 C CA . ALA A 1 181 ? -1.530 -6.637 2.939 1.00 98.06 181 ALA A CA 1
ATOM 1355 C C . ALA A 1 181 ? -2.336 -5.905 1.854 1.00 98.06 181 ALA A C 1
ATOM 1357 O O . ALA A 1 181 ? -2.338 -6.340 0.702 1.00 98.06 181 ALA A O 1
ATOM 1358 N N . PRO A 1 182 ? -3.093 -4.846 2.208 1.00 97.25 182 PRO A N 1
ATOM 1359 C CA . PRO A 1 182 ? -3.830 -4.039 1.241 1.00 97.25 182 PRO A CA 1
ATOM 1360 C C . PRO A 1 182 ? -2.912 -3.500 0.144 1.00 97.25 182 PRO A C 1
ATOM 1362 O O . PRO A 1 182 ? -1.749 -3.180 0.401 1.00 97.25 182 PRO A O 1
ATOM 1365 N N . ASN A 1 183 ? -3.434 -3.404 -1.076 1.00 93.88 183 ASN A N 1
ATOM 1366 C CA . ASN A 1 183 ? -2.635 -2.993 -2.217 1.00 93.88 183 ASN A CA 1
ATOM 1367 C C . ASN A 1 183 ? -2.359 -1.484 -2.247 1.00 93.88 183 ASN A C 1
ATOM 1369 O O . ASN A 1 183 ? -3.122 -0.676 -1.713 1.00 93.88 183 ASN A O 1
ATOM 1373 N N . ASN A 1 184 ? -1.241 -1.113 -2.871 1.00 93.25 184 ASN A N 1
ATOM 1374 C CA . ASN A 1 184 ? -0.834 0.271 -3.081 1.00 93.25 184 ASN A CA 1
ATOM 1375 C C . ASN A 1 184 ? -0.092 0.391 -4.416 1.00 93.25 184 ASN A C 1
ATOM 1377 O O . ASN A 1 184 ? 1.131 0.276 -4.469 1.00 93.25 184 ASN A O 1
ATOM 1381 N N . THR A 1 185 ? -0.838 0.696 -5.478 1.00 91.56 185 THR A N 1
ATOM 1382 C CA . THR A 1 185 ? -0.311 0.769 -6.853 1.00 91.56 185 THR A CA 1
ATOM 1383 C C . THR A 1 185 ? 0.634 1.944 -7.087 1.00 91.56 185 THR A C 1
ATOM 1385 O O . THR A 1 185 ? 1.269 2.030 -8.134 1.00 91.56 185 THR A O 1
ATOM 1388 N N . GLY A 1 186 ? 0.677 2.921 -6.174 1.00 88.44 186 GLY A N 1
ATOM 1389 C CA . GLY A 1 186 ? 1.455 4.153 -6.333 1.00 88.44 186 GLY A CA 1
ATOM 1390 C C . GLY A 1 186 ? 0.871 5.172 -7.323 1.00 88.44 186 GLY A C 1
ATOM 1391 O O . GLY A 1 186 ? 1.345 6.303 -7.378 1.00 88.44 186 GLY A O 1
ATOM 1392 N N . PHE A 1 187 ? -0.185 4.833 -8.066 1.00 87.62 187 PHE A N 1
ATOM 1393 C CA . PHE A 1 187 ? -0.864 5.733 -9.008 1.00 87.62 187 PHE A CA 1
ATOM 1394 C C . PHE A 1 187 ? -2.343 5.368 -9.190 1.00 87.62 187 PHE A C 1
ATOM 1396 O O . PHE A 1 187 ? -2.781 4.275 -8.826 1.00 87.62 187 PHE A O 1
ATOM 1403 N N . ALA A 1 188 ? -3.122 6.287 -9.763 1.00 90.69 188 ALA A N 1
ATOM 1404 C CA . ALA A 1 188 ? -4.544 6.080 -10.015 1.00 90.69 188 ALA A CA 1
ATOM 1405 C C . ALA A 1 188 ? -4.781 5.039 -11.122 1.00 90.69 188 ALA A C 1
ATOM 1407 O O . ALA A 1 188 ? -4.235 5.142 -12.218 1.00 90.69 188 ALA A O 1
ATOM 1408 N N . THR A 1 189 ? -5.612 4.040 -10.843 1.00 90.94 189 THR A N 1
ATOM 1409 C CA . THR A 1 189 ? -6.039 3.024 -11.806 1.00 90.94 189 THR A CA 1
ATOM 1410 C C . THR A 1 189 ? -7.309 2.325 -11.326 1.00 90.94 189 THR A C 1
ATOM 1412 O O . THR A 1 189 ? -7.505 2.111 -10.132 1.00 90.94 189 THR A O 1
ATOM 1415 N N . ALA A 1 190 ? -8.172 1.943 -12.262 1.00 91.88 190 ALA A N 1
ATOM 1416 C CA . ALA A 1 190 ? -9.247 0.975 -12.036 1.00 91.88 190 ALA A CA 1
ATOM 1417 C C . ALA A 1 190 ? -9.098 -0.259 -12.948 1.00 91.88 190 ALA A C 1
ATOM 1419 O O . ALA A 1 190 ? -10.003 -1.085 -13.027 1.00 91.88 190 ALA A O 1
ATOM 1420 N N . ASP A 1 191 ? -7.968 -0.363 -13.653 1.00 91.06 191 ASP A N 1
ATOM 1421 C CA . ASP A 1 191 ? -7.664 -1.461 -14.563 1.00 91.06 191 ASP A CA 1
ATOM 1422 C C . ASP A 1 191 ? -7.252 -2.700 -13.765 1.00 91.06 191 ASP A C 1
ATOM 1424 O O . ASP A 1 191 ? -6.255 -2.689 -13.038 1.00 91.06 191 ASP A O 1
ATOM 1428 N N . LEU A 1 192 ? -8.029 -3.772 -13.906 1.00 91.19 192 LEU A N 1
ATOM 1429 C CA . LEU A 1 192 ? -7.826 -4.997 -13.150 1.00 91.19 192 LEU A CA 1
ATOM 1430 C C . LEU A 1 192 ? -6.526 -5.727 -13.516 1.00 91.19 192 LEU A C 1
ATOM 1432 O O . LEU A 1 192 ? -5.923 -6.333 -12.636 1.00 91.19 192 LEU A O 1
ATOM 1436 N N . GLU A 1 193 ? -6.059 -5.656 -14.763 1.00 88.44 193 GLU A N 1
ATOM 1437 C CA . GLU A 1 193 ? -4.789 -6.285 -15.152 1.00 88.44 193 GLU A CA 1
ATOM 1438 C C . GLU A 1 193 ? -3.608 -5.579 -14.485 1.00 88.44 193 GLU A C 1
ATOM 1440 O O . GLU A 1 193 ? -2.673 -6.219 -14.005 1.00 88.44 193 GLU A O 1
ATOM 1445 N N . ILE A 1 194 ? -3.687 -4.254 -14.359 1.00 89.88 194 ILE A N 1
ATOM 1446 C CA . ILE A 1 194 ? -2.683 -3.474 -13.631 1.00 89.88 194 ILE A CA 1
ATOM 1447 C C . ILE A 1 194 ? -2.722 -3.801 -12.137 1.00 89.88 194 ILE A C 1
ATOM 1449 O O . ILE A 1 194 ? -1.671 -3.969 -11.524 1.00 89.88 194 ILE A O 1
ATOM 1453 N N . LEU A 1 195 ? -3.917 -3.939 -11.556 1.00 93.12 195 LEU A N 1
ATOM 1454 C CA . LEU A 1 195 ? -4.072 -4.348 -10.157 1.00 93.12 195 LEU A CA 1
ATOM 1455 C C . LEU A 1 195 ? -3.532 -5.763 -9.908 1.00 93.12 195 LEU A C 1
ATOM 1457 O O . LEU A 1 195 ? -2.918 -6.003 -8.872 1.00 93.12 195 LEU A O 1
ATOM 1461 N N . ARG A 1 196 ? -3.704 -6.691 -10.858 1.00 91.12 196 ARG A N 1
ATOM 1462 C CA . ARG A 1 196 ? -3.107 -8.035 -10.804 1.00 91.12 196 ARG A CA 1
ATOM 1463 C C . ARG A 1 196 ? -1.586 -7.982 -10.857 1.00 91.12 196 ARG A C 1
ATOM 1465 O O . ARG A 1 196 ? -0.940 -8.639 -10.043 1.00 91.12 196 ARG A O 1
ATOM 1472 N N . ALA A 1 197 ? -1.018 -7.199 -11.774 1.00 88.44 197 ALA A N 1
ATOM 1473 C CA . ALA A 1 197 ? 0.429 -7.028 -11.883 1.00 88.44 197 ALA A CA 1
ATOM 1474 C C . ALA A 1 197 ? 1.023 -6.412 -10.604 1.00 88.44 197 ALA A C 1
ATOM 1476 O O . ALA A 1 197 ? 2.021 -6.908 -10.080 1.00 88.44 197 ALA A O 1
ATOM 1477 N N . ASP A 1 198 ? 0.378 -5.379 -10.056 1.00 91.12 198 ASP A N 1
ATOM 1478 C CA . ASP A 1 198 ? 0.751 -4.761 -8.779 1.00 91.12 198 ASP A CA 1
ATOM 1479 C C . ASP A 1 198 ? 0.710 -5.767 -7.621 1.00 91.12 198 ASP A C 1
ATOM 1481 O O . ASP A 1 198 ? 1.712 -5.980 -6.937 1.00 91.12 198 ASP A O 1
ATOM 1485 N N . ALA A 1 199 ? -0.415 -6.468 -7.459 1.00 92.50 199 ALA A N 1
ATOM 1486 C CA . ALA A 1 199 ? -0.596 -7.448 -6.395 1.00 92.50 199 ALA A CA 1
ATOM 1487 C C . ALA A 1 199 ? 0.393 -8.623 -6.510 1.00 92.50 199 ALA A C 1
ATOM 1489 O O . ALA A 1 199 ? 0.881 -9.117 -5.493 1.00 92.50 199 ALA A O 1
ATOM 1490 N N . ALA A 1 200 ? 0.751 -9.048 -7.727 1.00 89.00 200 ALA A N 1
ATOM 1491 C CA . ALA A 1 200 ? 1.785 -10.059 -7.951 1.00 89.00 200 ALA A CA 1
ATOM 1492 C C . ALA A 1 200 ? 3.183 -9.562 -7.534 1.00 89.00 200 ALA A C 1
ATOM 1494 O O . ALA A 1 200 ? 3.946 -10.310 -6.913 1.00 89.00 200 ALA A O 1
ATOM 1495 N N . ASN A 1 201 ? 3.515 -8.299 -7.825 1.00 87.38 201 ASN A N 1
ATOM 1496 C CA . ASN A 1 201 ? 4.766 -7.677 -7.383 1.00 87.38 201 ASN A CA 1
ATOM 1497 C C . ASN A 1 201 ? 4.828 -7.553 -5.858 1.00 87.38 201 ASN A C 1
ATOM 1499 O O . ASN A 1 201 ? 5.812 -7.977 -5.245 1.00 87.38 201 ASN A O 1
ATOM 1503 N N . GLN A 1 202 ? 3.769 -7.021 -5.246 1.00 89.69 202 GLN A N 1
ATOM 1504 C CA . GLN A 1 202 ? 3.649 -6.886 -3.796 1.00 89.69 202 GLN A CA 1
ATOM 1505 C C . GLN A 1 202 ? 3.720 -8.249 -3.101 1.00 89.69 202 GLN A C 1
ATOM 1507 O O . GLN A 1 202 ? 4.461 -8.425 -2.129 1.00 89.69 202 GLN A O 1
ATOM 1512 N N . GLY A 1 203 ? 3.028 -9.245 -3.659 1.00 87.62 203 GLY A N 1
ATOM 1513 C CA . GLY A 1 203 ? 3.017 -10.615 -3.168 1.00 87.62 203 GLY A CA 1
ATOM 1514 C C . GLY A 1 203 ? 4.403 -11.245 -3.066 1.00 87.62 203 GLY A C 1
ATOM 1515 O O . GLY A 1 203 ? 4.609 -12.108 -2.218 1.00 87.62 203 GLY A O 1
ATOM 1516 N N . ARG A 1 204 ? 5.399 -10.804 -3.842 1.00 83.12 204 ARG A N 1
ATOM 1517 C CA . ARG A 1 204 ? 6.775 -11.286 -3.662 1.00 83.12 204 ARG A CA 1
ATOM 1518 C C . ARG A 1 204 ? 7.342 -10.884 -2.299 1.00 83.12 204 ARG A C 1
ATOM 1520 O O . ARG A 1 204 ? 7.746 -11.762 -1.545 1.00 83.12 204 ARG A O 1
ATOM 1527 N N . SER A 1 205 ? 7.349 -9.588 -1.979 1.00 84.38 205 SER A N 1
ATOM 1528 C CA . SER A 1 205 ? 7.949 -9.096 -0.728 1.00 84.38 205 SER A CA 1
ATOM 1529 C C . SER A 1 205 ? 7.100 -9.455 0.488 1.00 84.38 205 SER A C 1
ATOM 1531 O O . SER A 1 205 ? 7.621 -9.929 1.495 1.00 84.38 205 SER A O 1
ATOM 1533 N N . ASP A 1 206 ? 5.782 -9.290 0.398 1.00 91.75 206 ASP A N 1
ATOM 1534 C CA . ASP A 1 206 ? 4.902 -9.604 1.525 1.00 91.75 206 ASP A CA 1
ATOM 1535 C C . ASP A 1 206 ? 4.717 -11.124 1.682 1.00 91.75 206 ASP A C 1
ATOM 1537 O O . ASP A 1 206 ? 4.476 -11.618 2.784 1.00 91.75 206 ASP A O 1
ATOM 1541 N N . GLY A 1 207 ? 4.916 -11.895 0.608 1.00 90.19 207 GLY A N 1
ATOM 1542 C CA . GLY A 1 207 ? 4.973 -13.354 0.648 1.00 90.19 207 GLY A CA 1
ATOM 1543 C C . GLY A 1 207 ? 6.177 -13.887 1.422 1.00 90.19 207 GLY A C 1
ATOM 1544 O O . GLY A 1 207 ? 6.033 -14.889 2.120 1.00 90.19 207 GLY A O 1
ATOM 1545 N N . GLU A 1 208 ? 7.333 -13.221 1.355 1.00 90.31 208 GLU A N 1
ATOM 1546 C CA . GLU A 1 208 ? 8.497 -13.551 2.192 1.00 90.31 208 GLU A CA 1
ATOM 1547 C C . GLU A 1 208 ? 8.176 -13.350 3.678 1.00 90.31 208 GLU A C 1
ATOM 1549 O O . GLU A 1 208 ? 8.416 -14.252 4.480 1.00 90.31 208 GLU A O 1
ATOM 1554 N N . LEU A 1 209 ? 7.538 -12.227 4.031 1.00 93.31 209 LEU A N 1
ATOM 1555 C CA . LEU A 1 209 ? 7.070 -11.973 5.397 1.00 93.31 209 LEU A CA 1
ATOM 1556 C C . LEU A 1 209 ? 6.058 -13.038 5.852 1.00 93.31 209 LEU A C 1
ATOM 1558 O O . LEU A 1 209 ? 6.191 -13.599 6.938 1.00 93.31 209 LEU A O 1
ATOM 1562 N N . ALA A 1 210 ? 5.069 -13.362 5.018 1.00 94.38 210 ALA A N 1
ATOM 1563 C CA . ALA A 1 210 ? 4.080 -14.392 5.329 1.00 94.38 210 ALA A CA 1
ATOM 1564 C C . ALA A 1 210 ? 4.708 -15.786 5.505 1.00 94.38 210 ALA A C 1
ATOM 1566 O O . ALA A 1 210 ? 4.305 -16.544 6.386 1.00 94.38 210 ALA A O 1
ATOM 1567 N N . GLU A 1 211 ? 5.718 -16.128 4.699 1.00 92.19 211 GLU A N 1
ATOM 1568 C CA . GLU A 1 211 ? 6.459 -17.388 4.819 1.00 92.19 211 GLU A CA 1
ATOM 1569 C C . GLU A 1 211 ? 7.257 -17.445 6.128 1.00 92.19 211 GLU A C 1
ATOM 1571 O O . GLU A 1 211 ? 7.177 -18.436 6.864 1.00 92.19 211 GLU A O 1
ATOM 1576 N N . ALA A 1 212 ? 7.970 -16.362 6.457 1.00 92.19 212 ALA A N 1
ATOM 1577 C CA . ALA A 1 212 ? 8.718 -16.234 7.704 1.00 92.19 212 ALA A CA 1
ATOM 1578 C C . ALA A 1 212 ? 7.804 -16.430 8.924 1.00 92.19 212 ALA A C 1
ATOM 1580 O O . ALA A 1 212 ? 8.138 -17.190 9.835 1.00 92.19 212 ALA A O 1
ATOM 1581 N N . LEU A 1 213 ? 6.601 -15.850 8.883 1.00 93.94 213 LEU A N 1
ATOM 1582 C CA . LEU A 1 213 ? 5.570 -16.011 9.911 1.00 93.94 213 LEU A CA 1
ATOM 1583 C C . LEU A 1 213 ? 4.839 -17.367 9.848 1.00 93.94 213 LEU A C 1
ATOM 1585 O O . LEU A 1 213 ? 4.227 -17.795 10.826 1.00 93.94 213 LEU A O 1
ATOM 1589 N N . GLY A 1 214 ? 4.899 -18.063 8.711 1.00 94.31 214 GLY A N 1
ATOM 1590 C CA . GLY A 1 214 ? 4.146 -19.289 8.455 1.00 94.31 214 GLY A CA 1
ATOM 1591 C C . GLY A 1 214 ? 2.632 -19.072 8.445 1.00 94.31 214 GLY A C 1
ATOM 1592 O O . GLY A 1 214 ? 1.904 -19.909 8.981 1.00 94.31 214 GLY A O 1
ATOM 1593 N N . CYS A 1 215 ? 2.159 -17.963 7.879 1.00 95.81 215 CYS A N 1
ATOM 1594 C CA . CYS A 1 215 ? 0.740 -17.628 7.764 1.00 95.81 215 CYS A CA 1
ATOM 1595 C C . CYS A 1 215 ? 0.276 -17.541 6.297 1.00 95.81 215 CYS A C 1
ATOM 1597 O O . CYS A 1 215 ? 1.074 -17.242 5.405 1.00 95.81 215 CYS A O 1
ATOM 1599 N N . PRO A 1 216 ? -1.018 -17.781 6.012 1.00 97.06 216 PRO A N 1
ATOM 1600 C CA . PRO A 1 216 ? -1.629 -17.371 4.753 1.00 97.06 216 PRO A CA 1
ATOM 1601 C C . PRO A 1 216 ? -1.535 -15.855 4.536 1.00 97.06 216 PRO A C 1
ATOM 1603 O O . PRO A 1 216 ? -1.558 -15.089 5.498 1.00 97.06 216 PRO A O 1
ATOM 1606 N N . LEU A 1 217 ? -1.491 -15.432 3.274 1.00 97.75 217 LEU A N 1
ATOM 1607 C CA . LEU A 1 217 ? -1.440 -14.032 2.856 1.00 97.75 217 LEU A CA 1
ATOM 1608 C C . LEU A 1 217 ? -2.621 -13.698 1.947 1.00 97.75 217 LEU A C 1
ATOM 1610 O O . LEU A 1 217 ? -2.866 -14.407 0.972 1.00 97.75 217 LEU A O 1
ATOM 1614 N N . LEU A 1 218 ? -3.312 -12.605 2.256 1.00 98.50 218 LEU A N 1
ATOM 1615 C CA . LEU A 1 218 ? -4.388 -12.028 1.459 1.00 98.50 218 LEU A CA 1
ATOM 1616 C C . LEU A 1 218 ? -3.991 -10.633 0.967 1.00 98.50 218 LEU A C 1
ATOM 1618 O O . LEU A 1 218 ? -3.620 -9.776 1.770 1.00 98.50 218 LEU A O 1
ATOM 1622 N N . ILE A 1 219 ? -4.127 -10.399 -0.339 1.00 98.31 219 ILE A N 1
ATOM 1623 C CA . ILE A 1 219 ? -3.931 -9.088 -0.975 1.00 98.31 219 ILE A CA 1
ATOM 1624 C C . ILE A 1 219 ? -5.215 -8.733 -1.738 1.00 98.31 219 ILE A C 1
ATOM 1626 O O . ILE A 1 219 ? -5.515 -9.396 -2.734 1.00 98.31 219 ILE A O 1
ATOM 1630 N N . PRO A 1 220 ? -6.011 -7.743 -1.296 1.00 98.44 220 PRO A N 1
ATOM 1631 C CA . PRO A 1 220 ? -7.168 -7.283 -2.057 1.00 98.44 220 PRO A CA 1
ATOM 1632 C C . PRO A 1 220 ? -6.718 -6.554 -3.330 1.00 98.44 220 PRO A C 1
ATOM 1634 O O . PRO A 1 220 ? -5.663 -5.927 -3.344 1.00 98.44 220 PRO A O 1
ATOM 1637 N N . LEU A 1 221 ? -7.521 -6.605 -4.395 1.00 97.75 221 LEU A N 1
ATOM 1638 C CA . LEU A 1 221 ? -7.280 -5.845 -5.629 1.00 97.75 221 LEU A CA 1
ATOM 1639 C C . LEU A 1 221 ? -8.221 -4.639 -5.676 1.00 97.75 221 LEU A C 1
ATOM 1641 O O . LEU A 1 221 ? -9.012 -4.489 -6.606 1.00 97.75 221 LEU A O 1
ATOM 1645 N N . PHE A 1 222 ? -8.183 -3.785 -4.650 1.00 98.12 222 PHE A N 1
ATOM 1646 C CA . PHE A 1 222 ? -8.992 -2.567 -4.669 1.00 98.12 222 PHE A CA 1
ATOM 1647 C C . PHE A 1 222 ? -8.449 -1.594 -5.720 1.00 98.12 222 PHE A C 1
ATOM 1649 O O . PHE A 1 222 ? -7.233 -1.484 -5.873 1.00 98.12 222 PHE A O 1
ATOM 1656 N N . PRO A 1 223 ? -9.299 -0.858 -6.449 1.00 96.44 223 PRO A N 1
ATOM 1657 C CA . PRO A 1 223 ? -8.840 0.134 -7.407 1.00 96.44 223 PRO A CA 1
ATOM 1658 C C . PRO A 1 223 ? -8.417 1.412 -6.678 1.0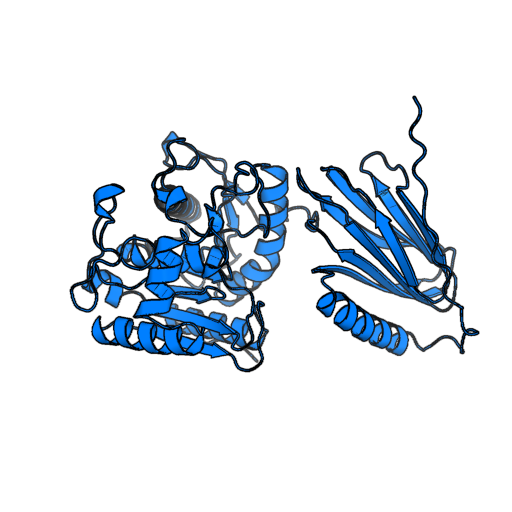0 96.44 223 PRO A C 1
ATOM 1660 O O . PRO A 1 223 ? -8.772 1.640 -5.525 1.00 96.44 223 PRO A O 1
ATOM 1663 N N . ARG A 1 224 ? -7.747 2.309 -7.392 1.00 94.69 224 ARG A N 1
ATOM 1664 C CA . ARG A 1 224 ? -7.584 3.721 -7.031 1.00 94.69 224 ARG A CA 1
ATOM 1665 C C . ARG A 1 224 ? -8.173 4.576 -8.160 1.00 94.69 224 ARG A C 1
ATOM 1667 O O . ARG A 1 224 ? -7.414 5.091 -8.981 1.00 94.69 224 ARG A O 1
ATOM 1674 N N . PRO A 1 225 ? -9.511 4.656 -8.288 1.00 93.75 225 PRO A N 1
ATOM 1675 C CA . PRO A 1 225 ? -10.152 5.198 -9.482 1.00 93.75 225 PRO A CA 1
ATOM 1676 C C . PRO A 1 225 ? -9.738 6.654 -9.754 1.00 93.75 225 PRO A C 1
ATOM 1678 O O . PRO A 1 225 ? -9.799 7.473 -8.834 1.00 93.75 225 PRO A O 1
ATOM 1681 N N . PRO A 1 226 ? -9.347 7.012 -10.990 1.00 90.69 226 PRO A N 1
ATOM 1682 C CA . PRO A 1 226 ? -9.054 8.400 -11.340 1.00 90.69 226 PRO A CA 1
ATOM 1683 C C . PRO A 1 226 ? -10.323 9.266 -11.279 1.00 90.69 226 PRO A C 1
ATOM 1685 O O . PRO A 1 226 ? -11.408 8.829 -11.663 1.00 90.69 226 PRO A O 1
ATOM 1688 N N . GLN A 1 227 ? -10.186 10.508 -10.812 1.00 87.69 227 GLN A N 1
ATOM 1689 C CA . GLN A 1 227 ? -11.265 11.493 -10.700 1.00 87.69 227 GLN A CA 1
ATOM 1690 C C . GLN A 1 227 ? -10.754 12.888 -11.088 1.00 87.69 227 GLN A C 1
ATOM 1692 O O . GLN A 1 227 ? -10.294 13.662 -10.246 1.00 87.69 227 GLN A O 1
ATOM 1697 N N . GLY A 1 228 ? -10.831 13.210 -12.383 1.00 84.25 228 GLY A N 1
ATOM 1698 C CA . GLY A 1 228 ? -10.224 14.426 -12.927 1.00 84.25 228 GLY A CA 1
ATOM 1699 C C . GLY A 1 228 ? -8.708 14.404 -12.730 1.00 84.25 228 GLY A C 1
ATOM 1700 O O . GLY A 1 228 ? -8.058 13.424 -13.080 1.00 84.25 228 GLY A O 1
ATOM 1701 N N . GLU A 1 229 ? -8.162 15.461 -12.132 1.00 80.19 229 GLU A N 1
ATOM 1702 C CA . GLU A 1 229 ? -6.741 15.552 -11.755 1.00 80.19 229 GLU A CA 1
ATOM 1703 C C . GLU A 1 229 ? -6.423 14.848 -10.419 1.00 80.19 229 GLU A C 1
ATOM 1705 O O . GLU A 1 229 ? -5.265 14.768 -10.021 1.00 80.19 229 GLU A O 1
ATOM 1710 N N . ARG A 1 230 ? -7.445 14.329 -9.721 1.00 87.44 230 ARG A N 1
ATOM 1711 C CA . ARG A 1 230 ? -7.334 13.597 -8.450 1.00 87.44 230 ARG A CA 1
ATOM 1712 C C . ARG A 1 230 ? -7.720 12.125 -8.638 1.00 87.44 230 ARG A C 1
ATOM 1714 O O . ARG A 1 230 ? -7.786 11.599 -9.748 1.00 87.44 230 ARG A O 1
ATOM 1721 N N . ASN A 1 231 ? -7.962 11.427 -7.536 1.00 92.75 231 ASN A N 1
ATOM 1722 C CA . ASN A 1 231 ? -8.416 10.044 -7.512 1.00 92.75 231 ASN A CA 1
ATOM 1723 C C . ASN A 1 231 ? -9.266 9.785 -6.266 1.00 92.75 231 ASN A C 1
ATOM 1725 O O . ASN A 1 231 ? -9.065 10.422 -5.234 1.00 92.75 231 ASN A O 1
ATOM 1729 N N . LEU A 1 232 ? -10.169 8.810 -6.354 1.00 95.00 232 LEU A N 1
ATOM 1730 C CA . LEU A 1 232 ? -10.817 8.243 -5.181 1.00 95.00 232 LEU A CA 1
ATOM 1731 C C . LEU A 1 232 ? -9.811 7.332 -4.476 1.00 95.00 232 LEU A C 1
ATOM 1733 O O . LEU A 1 232 ? -9.504 6.234 -4.950 1.00 95.00 232 LEU A O 1
ATOM 1737 N N . TYR A 1 233 ? -9.275 7.793 -3.349 1.00 95.62 233 TYR A N 1
ATOM 1738 C CA . TYR A 1 233 ? -8.120 7.153 -2.725 1.00 95.62 233 TYR A CA 1
ATOM 1739 C C . TYR A 1 233 ? -8.500 5.962 -1.831 1.00 95.62 233 TYR A C 1
ATOM 1741 O O . TYR A 1 233 ? -8.267 5.960 -0.618 1.00 95.62 233 TYR A O 1
ATOM 1749 N N . LEU A 1 234 ? -9.073 4.916 -2.438 1.00 97.69 234 LEU A N 1
ATOM 1750 C CA . LEU A 1 234 ? -9.464 3.696 -1.724 1.00 97.69 234 LEU A CA 1
ATOM 1751 C C . LEU A 1 234 ? -8.271 3.027 -1.042 1.00 97.69 234 LEU A C 1
ATOM 1753 O O . LEU A 1 234 ? -8.433 2.547 0.068 1.00 97.69 234 LEU A O 1
ATOM 1757 N N . HIS A 1 235 ? -7.077 3.060 -1.651 1.00 97.50 235 HIS A N 1
ATOM 1758 C CA . HIS A 1 235 ? -5.841 2.493 -1.080 1.00 97.50 235 HIS A CA 1
ATOM 1759 C C . HIS A 1 235 ? -5.377 3.161 0.205 1.00 97.50 235 HIS A C 1
ATOM 1761 O O . HIS A 1 235 ? -4.574 2.562 0.898 1.00 97.50 235 HIS A O 1
ATOM 1767 N N . ALA A 1 236 ? -5.855 4.368 0.519 1.00 97.38 236 ALA A N 1
ATOM 1768 C CA . ALA A 1 236 ? -5.608 5.039 1.794 1.00 97.38 236 ALA A CA 1
ATOM 1769 C C . ALA A 1 236 ? -6.830 4.986 2.721 1.00 97.38 236 ALA A C 1
ATOM 1771 O O . ALA A 1 236 ? -6.780 5.509 3.829 1.00 97.38 236 ALA A O 1
ATOM 1772 N N . LEU A 1 237 ? -7.956 4.419 2.271 1.00 97.62 237 LEU A N 1
ATOM 1773 C CA . LEU A 1 237 ? -9.258 4.533 2.929 1.00 97.62 237 LEU A CA 1
ATOM 1774 C C . LEU A 1 237 ? -9.547 5.995 3.321 1.00 97.62 237 LEU A C 1
ATOM 1776 O O . LEU A 1 237 ? -9.783 6.310 4.488 1.00 97.62 237 LEU A O 1
ATOM 1780 N N . SER A 1 238 ? -9.413 6.925 2.370 1.00 96.44 238 SER A N 1
ATOM 1781 C CA . SER A 1 238 ? -9.664 8.350 2.625 1.00 96.44 238 SER A CA 1
ATOM 1782 C C . SER A 1 238 ? -11.116 8.610 3.038 1.00 96.44 238 SER A C 1
ATOM 1784 O O . SER A 1 238 ? -11.984 7.740 2.948 1.00 96.44 238 SER A O 1
ATOM 1786 N N . ARG A 1 239 ? -11.415 9.830 3.495 1.00 95.94 239 ARG A N 1
ATOM 1787 C CA . ARG A 1 239 ? -12.798 10.205 3.825 1.00 95.94 239 ARG A CA 1
ATOM 1788 C C . ARG A 1 239 ? -13.741 9.996 2.639 1.00 95.94 239 ARG A C 1
ATOM 1790 O O . ARG A 1 239 ? -14.808 9.420 2.814 1.00 95.94 239 ARG A O 1
ATOM 1797 N N . GLU A 1 240 ? -13.329 10.425 1.446 1.00 94.50 240 GLU A N 1
ATOM 1798 C CA . GLU A 1 240 ? -14.103 10.251 0.210 1.00 94.50 240 GLU A CA 1
ATOM 1799 C C . GLU A 1 240 ? -14.354 8.759 -0.092 1.00 94.50 240 GLU A C 1
ATOM 1801 O O . GLU A 1 240 ? -15.433 8.410 -0.564 1.00 94.50 240 GLU A O 1
ATOM 1806 N N . ALA A 1 241 ? -13.421 7.863 0.263 1.00 94.94 241 ALA A N 1
ATOM 1807 C CA . ALA A 1 241 ? -13.593 6.414 0.119 1.00 94.94 241 ALA A CA 1
ATOM 1808 C C . ALA A 1 241 ? -14.724 5.842 0.996 1.00 94.94 241 ALA A C 1
ATOM 1810 O O . ALA A 1 241 ? -15.447 4.948 0.554 1.00 94.94 241 ALA A O 1
ATOM 1811 N N . LEU A 1 242 ? -14.923 6.356 2.217 1.00 93.69 242 LEU A N 1
ATOM 1812 C CA . LEU A 1 242 ? -16.004 5.887 3.100 1.00 93.69 242 LEU A CA 1
ATOM 1813 C C . LEU A 1 242 ? -17.398 6.306 2.619 1.00 93.69 242 LEU A C 1
ATOM 1815 O O . LEU A 1 242 ? -18.368 5.596 2.884 1.00 93.69 242 LEU A O 1
ATOM 1819 N N . VAL A 1 243 ? -17.493 7.430 1.905 1.00 93.00 243 VAL A N 1
ATOM 1820 C CA . VAL A 1 243 ? -18.759 7.981 1.385 1.00 93.00 243 VAL A CA 1
ATOM 1821 C C . VAL A 1 243 ? -18.959 7.747 -0.109 1.00 93.00 243 VAL A C 1
ATOM 1823 O O . VAL A 1 243 ? -19.896 8.296 -0.688 1.00 93.00 243 VAL A O 1
ATOM 1826 N N . ALA A 1 244 ? -18.100 6.944 -0.742 1.00 93.19 244 ALA A N 1
ATOM 1827 C CA . ALA A 1 244 ? -18.207 6.639 -2.160 1.00 93.19 244 ALA A CA 1
ATOM 1828 C C . ALA A 1 244 ? -19.603 6.057 -2.474 1.00 93.19 244 ALA A C 1
ATOM 1830 O O . ALA A 1 244 ? -19.990 5.044 -1.878 1.00 93.19 244 ALA A O 1
ATOM 1831 N N . PRO A 1 245 ? -20.385 6.683 -3.376 1.00 88.81 245 PRO A N 1
ATOM 1832 C CA . PRO A 1 245 ? -21.764 6.268 -3.624 1.00 88.81 245 PRO A CA 1
ATOM 1833 C C . PRO A 1 245 ? -21.862 5.009 -4.494 1.00 88.81 245 PRO A C 1
ATOM 1835 O O . PRO A 1 245 ? -22.857 4.290 -4.414 1.00 88.81 245 PRO A O 1
ATOM 1838 N N . GLN A 1 246 ? -20.849 4.738 -5.321 1.00 93.94 246 GLN A N 1
ATOM 1839 C CA . GLN A 1 246 ? -20.795 3.572 -6.200 1.00 93.94 246 GLN A CA 1
ATOM 1840 C C . GLN A 1 246 ? -20.608 2.291 -5.382 1.00 93.94 246 GLN A C 1
ATOM 1842 O O . GLN A 1 246 ? -19.703 2.205 -4.551 1.00 93.94 246 GLN A O 1
ATOM 1847 N N . GLU A 1 247 ? -21.444 1.278 -5.620 1.00 91.88 247 GLU A N 1
ATOM 1848 C CA . GLU A 1 247 ? -21.454 0.053 -4.813 1.00 91.88 247 GLU A CA 1
ATOM 1849 C C . GLU A 1 247 ? -20.107 -0.679 -4.826 1.00 91.88 247 GLU A C 1
ATOM 1851 O O . GLU A 1 247 ? -19.710 -1.247 -3.812 1.00 91.88 247 GLU A O 1
ATOM 1856 N N . GLU A 1 248 ? -19.403 -0.659 -5.957 1.00 94.31 248 GLU A N 1
ATOM 1857 C CA . GLU A 1 248 ? -18.086 -1.262 -6.152 1.00 94.31 248 GLU A CA 1
ATOM 1858 C C . GLU A 1 248 ? -16.982 -0.625 -5.303 1.00 94.31 248 GLU A C 1
ATOM 1860 O O . GLU A 1 248 ? -16.014 -1.305 -4.969 1.00 94.31 248 GLU A O 1
ATOM 1865 N N . TRP A 1 249 ? -17.119 0.644 -4.921 1.00 94.62 249 TRP A N 1
ATOM 1866 C CA . TRP A 1 249 ? -16.107 1.388 -4.158 1.00 94.62 249 TRP A CA 1
ATOM 1867 C C . TRP A 1 249 ? -16.547 1.681 -2.729 1.00 94.62 249 TRP A C 1
ATOM 1869 O O . TRP A 1 249 ? -15.730 2.037 -1.881 1.00 94.62 249 TRP A O 1
ATOM 1879 N N . ARG A 1 250 ? -17.841 1.531 -2.452 1.00 93.62 250 ARG A N 1
ATOM 1880 C CA . ARG A 1 250 ? -18.418 1.807 -1.148 1.00 93.62 250 ARG A CA 1
ATOM 1881 C C . ARG A 1 250 ? -17.845 0.856 -0.107 1.00 93.62 250 ARG A C 1
ATOM 1883 O O . ARG A 1 250 ? -17.889 -0.365 -0.281 1.00 93.62 250 ARG A O 1
ATOM 1890 N N . ARG A 1 251 ? -17.381 1.441 1.001 1.00 95.75 251 ARG A N 1
ATOM 1891 C CA . ARG A 1 251 ? -16.967 0.727 2.215 1.00 95.75 251 ARG A CA 1
ATOM 1892 C C . ARG A 1 251 ? -16.042 -0.459 1.913 1.00 95.75 251 ARG A C 1
ATOM 1894 O O . ARG A 1 251 ? -16.319 -1.596 2.295 1.00 95.75 251 ARG A O 1
ATOM 1901 N N . VAL A 1 252 ? -14.944 -0.201 1.194 1.00 97.69 252 VAL A N 1
ATOM 1902 C CA . VAL A 1 252 ? -13.915 -1.222 0.905 1.00 97.69 252 VAL A CA 1
ATOM 1903 C C . VAL A 1 252 ? -13.302 -1.828 2.172 1.00 97.69 252 VAL A C 1
ATOM 1905 O O . VAL A 1 252 ? -12.813 -2.950 2.130 1.00 97.69 252 VAL A O 1
ATOM 1908 N N . ASP A 1 253 ? -13.403 -1.145 3.314 1.00 98.12 253 ASP A N 1
ATOM 1909 C CA . ASP A 1 253 ? -13.129 -1.703 4.638 1.00 98.12 253 ASP A CA 1
ATOM 1910 C C . ASP A 1 253 ? -14.031 -2.910 4.952 1.00 98.12 253 ASP A C 1
ATOM 1912 O O . ASP A 1 253 ? -13.531 -3.965 5.331 1.00 98.12 253 ASP A O 1
ATOM 1916 N N . LEU A 1 254 ? -15.343 -2.805 4.711 1.00 98.12 254 LEU A N 1
ATOM 1917 C CA . LEU A 1 254 ? -16.285 -3.918 4.887 1.00 98.12 254 LEU A CA 1
ATOM 1918 C C . LEU A 1 254 ? -16.104 -5.000 3.821 1.00 98.12 254 LEU A C 1
ATOM 1920 O O . LEU A 1 254 ? -16.214 -6.186 4.130 1.00 98.12 254 LEU A O 1
ATOM 1924 N N . GLN A 1 255 ? -15.788 -4.609 2.580 1.00 98.50 255 GLN A N 1
ATOM 1925 C CA . GLN A 1 255 ? -15.457 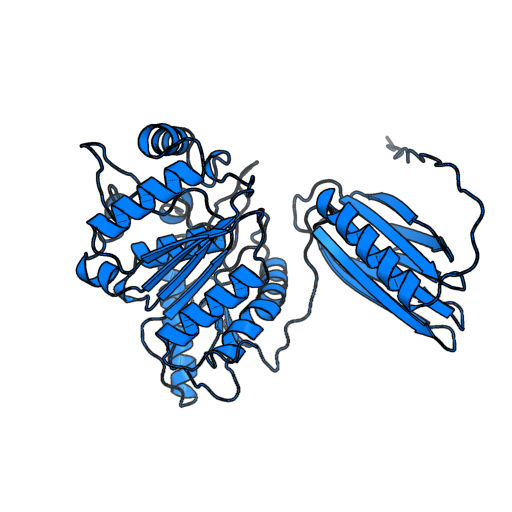-5.582 1.535 1.00 98.50 255 GLN A CA 1
ATOM 1926 C C . GLN A 1 255 ? -14.214 -6.393 1.919 1.00 98.50 255 GLN A C 1
ATOM 1928 O O . GLN A 1 255 ? -14.199 -7.602 1.714 1.00 98.50 255 GLN A O 1
ATOM 1933 N N . LEU A 1 256 ? -13.199 -5.770 2.530 1.00 98.81 256 LEU A N 1
ATOM 1934 C CA . LEU A 1 256 ? -12.022 -6.483 3.022 1.00 98.81 256 LEU A CA 1
ATOM 1935 C C . LEU A 1 256 ? -12.387 -7.495 4.114 1.00 98.81 256 LEU A C 1
ATOM 1937 O O . LEU A 1 256 ? -11.903 -8.624 4.073 1.00 98.81 256 LEU A O 1
ATOM 1941 N N . LEU A 1 257 ? -13.255 -7.130 5.064 1.00 98.75 257 LEU A N 1
ATOM 1942 C CA . LEU A 1 257 ? -13.727 -8.073 6.085 1.00 98.75 257 LEU A CA 1
ATOM 1943 C C . LEU A 1 257 ? -14.426 -9.287 5.457 1.00 98.75 257 LEU A C 1
ATOM 1945 O O . LEU A 1 257 ? -14.159 -10.421 5.852 1.00 98.75 257 LEU A O 1
ATOM 1949 N N . ALA A 1 258 ? -15.250 -9.058 4.435 1.00 98.75 258 ALA A N 1
ATOM 1950 C CA . ALA A 1 258 ? -15.904 -10.124 3.685 1.00 98.75 258 ALA A CA 1
ATOM 1951 C C . ALA A 1 258 ? -14.905 -11.010 2.913 1.00 98.75 258 ALA A C 1
ATOM 1953 O O . ALA A 1 258 ? -15.045 -12.233 2.904 1.00 98.75 258 ALA A O 1
ATOM 1954 N N . MET A 1 259 ? -13.857 -10.425 2.321 1.00 98.81 259 MET A N 1
ATOM 1955 C CA . MET A 1 259 ? -12.766 -11.183 1.688 1.00 98.81 259 MET A CA 1
ATOM 1956 C C . MET A 1 259 ? -12.002 -12.041 2.702 1.00 98.81 259 MET A C 1
ATOM 1958 O O . MET A 1 259 ? -11.672 -13.190 2.410 1.00 98.81 259 MET A O 1
ATOM 1962 N N . ILE A 1 260 ? -11.742 -11.510 3.903 1.00 98.81 260 ILE A N 1
ATOM 1963 C CA . ILE A 1 260 ? -11.122 -12.259 5.002 1.00 98.81 260 ILE A CA 1
ATOM 1964 C C . ILE A 1 260 ? -11.999 -13.459 5.363 1.00 98.81 260 ILE A C 1
ATOM 1966 O O . ILE A 1 260 ? -11.486 -14.570 5.468 1.00 98.81 260 ILE A O 1
ATOM 1970 N N . ASP A 1 261 ? -13.310 -13.273 5.510 1.00 98.69 261 ASP A N 1
ATOM 1971 C CA . ASP A 1 261 ? -14.228 -14.368 5.833 1.00 98.69 261 ASP A CA 1
ATOM 1972 C C . ASP A 1 261 ? -14.291 -15.427 4.718 1.00 98.69 261 ASP A C 1
ATOM 1974 O O . ASP A 1 261 ? -14.149 -16.617 5.007 1.00 98.69 261 ASP A O 1
ATOM 1978 N N . ALA A 1 262 ? -14.337 -15.018 3.448 1.00 98.50 262 ALA A N 1
ATOM 1979 C CA . ALA A 1 262 ? -14.250 -15.940 2.313 1.00 98.50 262 ALA A CA 1
ATOM 1980 C C . ALA A 1 262 ? -12.924 -16.729 2.295 1.00 98.50 262 ALA A C 1
ATOM 1982 O O . ALA A 1 262 ? -12.909 -17.941 2.072 1.00 98.50 262 ALA A O 1
ATOM 1983 N N . ALA A 1 263 ? -11.794 -16.076 2.577 1.00 98.25 263 ALA A N 1
ATOM 1984 C CA . ALA A 1 263 ? -10.499 -16.748 2.665 1.00 98.25 263 ALA A CA 1
ATOM 1985 C C . ALA A 1 263 ? -10.451 -17.758 3.821 1.00 98.25 263 ALA A C 1
ATOM 1987 O O . ALA A 1 263 ? -9.918 -18.858 3.661 1.00 98.25 263 ALA A O 1
ATOM 1988 N N . ARG A 1 264 ? -11.043 -17.423 4.974 1.00 98.19 264 ARG A N 1
ATOM 1989 C CA . ARG A 1 264 ? -11.161 -18.333 6.124 1.00 98.19 264 ARG A CA 1
ATOM 1990 C C . ARG A 1 264 ? -11.965 -19.582 5.775 1.00 98.19 264 ARG A C 1
ATOM 1992 O O . ARG A 1 264 ? -11.566 -20.678 6.166 1.00 98.19 264 ARG A O 1
ATOM 1999 N N . GLU A 1 265 ? -13.051 -19.441 5.021 1.00 97.31 265 GLU A N 1
ATOM 2000 C CA . GLU A 1 265 ? -13.849 -20.576 4.545 1.00 97.31 265 GLU A CA 1
ATOM 2001 C C . GLU A 1 265 ? -13.049 -21.483 3.604 1.00 97.31 265 GLU A C 1
ATOM 2003 O O . GLU A 1 265 ? -13.024 -22.701 3.800 1.00 97.31 265 GLU A O 1
ATOM 2008 N N . VAL A 1 266 ? -12.328 -20.905 2.636 1.00 96.06 266 VAL A N 1
ATOM 2009 C CA . VAL A 1 266 ? -11.448 -21.658 1.724 1.00 96.06 266 VAL A CA 1
ATOM 2010 C C . VAL A 1 266 ? -10.371 -22.425 2.496 1.00 96.06 266 VAL A C 1
ATOM 2012 O O . VAL A 1 266 ? -10.114 -23.596 2.210 1.00 96.06 266 VAL A O 1
ATOM 2015 N N . LEU A 1 267 ? -9.747 -21.793 3.493 1.00 95.81 267 LEU A N 1
ATOM 2016 C CA . LEU A 1 267 ? -8.747 -22.433 4.350 1.00 95.81 267 LEU A CA 1
ATOM 2017 C C . LEU A 1 267 ? -9.358 -23.572 5.179 1.00 95.81 267 LEU A C 1
ATOM 2019 O O . LEU A 1 267 ? -8.787 -24.663 5.237 1.00 95.81 267 LEU A O 1
ATOM 2023 N N . ALA A 1 268 ? -10.544 -23.362 5.756 1.00 96.38 268 ALA A N 1
ATOM 2024 C CA . ALA A 1 268 ? -11.236 -24.368 6.558 1.00 96.38 268 ALA A CA 1
ATOM 2025 C C . ALA A 1 268 ? -11.617 -25.607 5.732 1.00 96.38 268 ALA A C 1
ATOM 2027 O O . ALA A 1 268 ? -11.430 -26.731 6.200 1.00 96.38 268 ALA A O 1
ATOM 2028 N N . GLN A 1 269 ? -12.070 -25.423 4.487 1.00 94.88 269 GLN A N 1
ATOM 2029 C CA . GLN A 1 269 ? -12.344 -26.520 3.545 1.00 94.88 269 GLN A CA 1
ATOM 2030 C C . GLN A 1 269 ? -11.089 -27.345 3.216 1.00 94.88 269 GLN A C 1
ATOM 2032 O O . GLN A 1 269 ? -11.190 -28.527 2.898 1.00 94.88 269 GLN A O 1
ATOM 2037 N N . ARG A 1 270 ? -9.900 -26.745 3.341 1.00 91.50 270 ARG A N 1
ATOM 2038 C CA . ARG A 1 270 ? -8.592 -27.401 3.174 1.00 91.50 270 ARG A CA 1
ATOM 2039 C C . ARG A 1 270 ? -8.019 -27.948 4.484 1.00 91.50 270 ARG A C 1
ATOM 2041 O O . ARG A 1 270 ? -6.856 -28.335 4.533 1.00 91.50 270 ARG A O 1
ATOM 2048 N N . GLY A 1 271 ? -8.807 -27.960 5.558 1.00 92.50 271 GLY A N 1
ATOM 2049 C CA . GLY A 1 271 ? -8.386 -28.449 6.871 1.00 92.50 271 GLY A CA 1
ATOM 2050 C C . GLY A 1 271 ? -7.509 -27.474 7.664 1.00 92.50 271 GLY A C 1
ATOM 2051 O O . GLY A 1 271 ? -7.003 -27.843 8.719 1.00 92.50 271 GLY A O 1
ATOM 2052 N N . THR A 1 272 ? -7.337 -26.231 7.206 1.00 93.12 272 THR A N 1
ATOM 2053 C CA . THR A 1 272 ? -6.607 -25.184 7.934 1.00 93.12 272 THR A CA 1
ATOM 2054 C C . THR A 1 272 ? -7.587 -24.262 8.652 1.00 93.12 272 THR A C 1
ATOM 2056 O O . THR A 1 272 ? -8.312 -23.495 8.027 1.00 93.12 272 THR A O 1
ATOM 2059 N N . LYS A 1 273 ? -7.593 -24.296 9.986 1.00 94.31 273 LYS A N 1
ATOM 2060 C CA . LYS A 1 273 ? -8.348 -23.329 10.794 1.00 94.31 273 LYS A CA 1
ATOM 2061 C C . LYS A 1 273 ? -7.467 -22.131 11.125 1.00 94.31 273 LYS A C 1
ATOM 2063 O O . LYS A 1 273 ? -6.349 -22.302 11.601 1.00 94.31 273 LYS A O 1
ATOM 2068 N N . VAL A 1 274 ? -8.001 -20.936 10.912 1.00 96.69 274 VAL A N 1
ATOM 2069 C CA . VAL A 1 274 ? -7.367 -19.666 11.280 1.00 96.69 274 VAL A CA 1
ATOM 2070 C C . VAL A 1 274 ? -8.331 -18.825 12.121 1.00 96.69 274 VAL A C 1
ATOM 2072 O O . VAL A 1 274 ? -9.553 -19.004 12.058 1.00 96.69 274 VAL A O 1
ATOM 2075 N N . ASP A 1 275 ? -7.772 -17.927 12.921 1.00 97.38 275 ASP A N 1
ATOM 2076 C CA . ASP A 1 275 ? -8.478 -16.971 13.770 1.00 97.38 275 ASP A CA 1
ATOM 2077 C C . ASP A 1 275 ? -9.384 -16.048 12.930 1.00 97.38 275 ASP A C 1
ATOM 2079 O O . ASP A 1 275 ? -9.197 -15.866 11.723 1.00 97.38 275 ASP A O 1
ATOM 2083 N N . SER A 1 276 ? -10.418 -15.486 13.555 1.00 96.38 276 SER A N 1
ATOM 2084 C CA . SER A 1 276 ? -11.279 -14.471 12.933 1.00 96.38 276 SER A CA 1
ATOM 2085 C C . SER A 1 276 ? -10.614 -13.099 12.844 1.00 96.38 276 SER A C 1
ATOM 2087 O O . SER A 1 276 ? -11.063 -12.254 12.063 1.00 96.38 276 SER A O 1
ATOM 2089 N N . ARG A 1 277 ? -9.569 -12.876 13.647 1.00 98.50 277 ARG A N 1
ATOM 2090 C CA . ARG A 1 277 ? -8.719 -11.691 13.621 1.00 98.50 277 ARG A CA 1
ATOM 2091 C C . ARG A 1 277 ? -7.508 -11.894 12.721 1.00 98.50 277 ARG A C 1
ATOM 2093 O O . ARG A 1 277 ? -6.985 -12.999 12.611 1.00 98.50 277 ARG A O 1
ATOM 2100 N N . VAL A 1 278 ? -7.032 -10.811 12.116 1.00 98.81 278 VAL A N 1
ATOM 2101 C CA . VAL A 1 278 ? -5.914 -10.842 11.159 1.00 98.81 278 VAL A CA 1
ATOM 2102 C C . VAL A 1 278 ? -4.681 -10.094 11.657 1.00 98.81 278 VAL A C 1
ATOM 2104 O O . VAL A 1 278 ? -4.759 -9.264 12.567 1.00 98.81 278 VAL A O 1
ATOM 2107 N N . LEU A 1 279 ? -3.536 -10.387 11.043 1.00 98.88 279 LEU A N 1
ATOM 2108 C CA . LEU A 1 279 ? -2.366 -9.514 11.077 1.00 98.88 279 LEU A CA 1
ATOM 2109 C C . LEU A 1 279 ? -2.490 -8.549 9.901 1.00 98.88 279 LEU A C 1
ATOM 2111 O O . LEU A 1 279 ? -2.699 -8.998 8.778 1.00 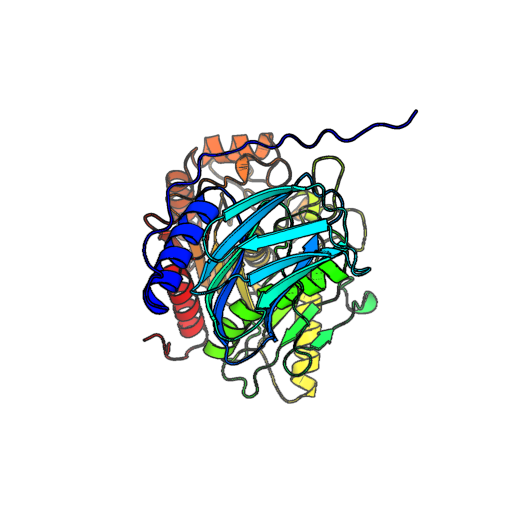98.88 279 LEU A O 1
ATOM 2115 N N . LEU A 1 280 ? -2.380 -7.248 10.137 1.00 98.75 280 LEU A N 1
ATOM 2116 C CA . LEU A 1 280 ? -2.580 -6.236 9.103 1.00 98.75 280 LEU A CA 1
ATOM 2117 C C . LEU A 1 280 ? -1.285 -5.465 8.856 1.00 98.75 280 LEU A C 1
ATOM 2119 O O . LEU A 1 280 ? -0.704 -4.915 9.788 1.00 98.75 280 LEU A O 1
ATOM 2123 N N . TRP A 1 281 ? -0.827 -5.438 7.610 1.00 98.12 281 TRP A N 1
ATOM 2124 C CA . TRP A 1 281 ? 0.442 -4.838 7.208 1.00 98.12 281 TRP A CA 1
ATOM 2125 C C . TRP A 1 281 ? 0.234 -3.827 6.080 1.00 98.12 281 TRP A C 1
ATOM 2127 O O . TRP A 1 281 ? -0.488 -4.113 5.129 1.00 98.12 281 TRP A O 1
ATOM 2137 N N . GLY A 1 282 ? 0.890 -2.667 6.157 1.00 97.94 282 GLY A N 1
ATOM 2138 C CA . GLY A 1 282 ? 0.885 -1.702 5.060 1.00 97.94 282 GLY A CA 1
ATOM 2139 C C . GLY A 1 282 ? 1.933 -0.599 5.189 1.00 97.94 282 GLY A C 1
ATOM 2140 O O . GLY A 1 282 ? 2.350 -0.225 6.285 1.00 97.94 282 GLY A O 1
ATOM 2141 N N . PHE A 1 283 ? 2.338 -0.038 4.053 1.00 97.62 283 PHE A N 1
ATOM 2142 C CA . PHE A 1 283 ? 3.223 1.124 3.975 1.00 97.62 283 PHE A CA 1
ATOM 2143 C C . PHE A 1 283 ? 2.703 2.152 2.961 1.00 97.62 283 PHE A C 1
ATOM 2145 O O . PHE A 1 283 ? 2.128 1.788 1.927 1.00 97.62 283 PHE A O 1
ATOM 2152 N N . SER A 1 284 ? 2.925 3.438 3.242 1.00 96.50 284 SER A N 1
ATOM 2153 C CA . SER A 1 284 ? 2.392 4.560 2.464 1.00 96.50 284 SER A CA 1
ATOM 2154 C C . SER A 1 284 ? 0.855 4.528 2.470 1.00 96.50 284 SER A C 1
ATOM 2156 O O . SER A 1 284 ? 0.268 4.364 3.540 1.00 96.50 284 SER A O 1
ATOM 2158 N N . ALA A 1 285 ? 0.183 4.615 1.319 1.00 97.38 285 ALA A N 1
ATOM 2159 C CA . ALA A 1 285 ? -1.280 4.543 1.240 1.00 97.38 285 ALA A CA 1
ATOM 2160 C C . ALA A 1 285 ? -1.853 3.305 1.953 1.00 97.38 285 ALA A C 1
ATOM 2162 O O . ALA A 1 285 ? -2.724 3.430 2.810 1.00 97.38 285 ALA A O 1
ATOM 2163 N N . SER A 1 286 ? -1.296 2.117 1.689 1.00 98.06 286 SER A N 1
ATOM 2164 C CA . SER A 1 286 ? -1.735 0.886 2.367 1.00 98.06 286 SER A CA 1
ATOM 2165 C C . SER A 1 286 ? -1.484 0.914 3.881 1.00 98.06 286 SER A C 1
ATOM 2167 O O . SER A 1 286 ? -2.181 0.231 4.626 1.00 98.06 286 SER A O 1
ATOM 2169 N N . GLY A 1 287 ? -0.528 1.723 4.356 1.00 98.25 287 GLY A N 1
ATOM 2170 C CA . GLY A 1 287 ? -0.305 1.985 5.779 1.00 98.25 287 GLY A CA 1
ATOM 2171 C C . GLY A 1 287 ? -1.435 2.818 6.384 1.00 98.25 287 GLY A C 1
ATOM 2172 O O . GLY A 1 287 ? -1.974 2.447 7.426 1.00 98.25 287 GLY A O 1
ATOM 2173 N N . ASP A 1 288 ? -1.858 3.881 5.695 1.00 98.38 288 ASP A N 1
ATOM 2174 C CA . ASP A 1 288 ? -3.069 4.630 6.048 1.00 98.38 288 ASP A CA 1
ATOM 2175 C C . ASP A 1 288 ? -4.298 3.714 6.088 1.00 98.38 288 ASP A C 1
ATOM 2177 O O . ASP A 1 288 ? -5.036 3.711 7.072 1.00 98.38 288 ASP A O 1
ATOM 2181 N N . PHE A 1 289 ? -4.490 2.879 5.067 1.00 98.75 289 PHE A N 1
ATOM 2182 C CA . PHE A 1 289 ? -5.578 1.903 5.043 1.00 98.75 289 PHE A CA 1
ATOM 2183 C C . PHE A 1 289 ? -5.518 0.951 6.239 1.00 98.75 289 PHE A C 1
ATOM 2185 O O . PHE A 1 289 ? -6.520 0.755 6.925 1.00 98.75 289 PHE A O 1
ATOM 2192 N N . ALA A 1 290 ? -4.343 0.376 6.504 1.00 98.81 290 ALA A N 1
ATOM 2193 C CA . ALA A 1 290 ? -4.135 -0.597 7.564 1.00 98.81 290 ALA A CA 1
ATOM 2194 C C . ALA A 1 290 ? -4.492 -0.023 8.942 1.00 98.81 290 ALA A C 1
ATOM 2196 O O . ALA A 1 290 ? -5.314 -0.599 9.657 1.00 98.81 290 ALA A O 1
ATOM 2197 N N . GLN A 1 291 ? -3.936 1.137 9.309 1.00 98.44 291 GLN A N 1
ATOM 2198 C CA . GLN A 1 291 ? -4.238 1.736 10.611 1.00 98.44 291 GLN A CA 1
ATOM 2199 C C . GLN A 1 291 ? -5.711 2.156 10.734 1.00 98.44 291 GLN A C 1
ATOM 2201 O O . GLN A 1 291 ? -6.317 1.981 11.790 1.00 98.44 291 GLN A O 1
ATOM 2206 N N . ARG A 1 292 ? -6.328 2.640 9.647 1.00 98.50 292 ARG A N 1
ATOM 2207 C CA . ARG A 1 292 ? -7.732 3.067 9.650 1.00 98.50 292 ARG A CA 1
ATOM 2208 C C . ARG A 1 292 ? -8.674 1.873 9.779 1.00 98.50 292 ARG A C 1
ATOM 2210 O O . ARG A 1 292 ? -9.591 1.937 10.588 1.00 98.50 292 ARG A O 1
ATOM 2217 N N . VAL A 1 293 ? -8.425 0.759 9.086 1.00 98.69 293 VAL A N 1
ATOM 2218 C CA . VAL A 1 293 ? -9.191 -0.487 9.287 1.00 98.69 293 VAL A CA 1
ATOM 2219 C C . VAL A 1 293 ? -9.028 -1.019 10.706 1.00 98.69 293 VAL A C 1
ATOM 2221 O O . VAL A 1 293 ? -10.016 -1.437 11.298 1.00 98.69 293 VAL A O 1
ATOM 2224 N N . ALA A 1 294 ? -7.823 -0.966 11.277 1.00 98.69 294 ALA A N 1
ATOM 2225 C CA . ALA A 1 294 ? -7.601 -1.402 12.653 1.00 98.69 294 ALA A CA 1
ATOM 2226 C C . ALA A 1 294 ? -8.360 -0.550 13.685 1.00 98.69 294 ALA A C 1
ATOM 2228 O O . ALA A 1 294 ? -8.792 -1.086 14.701 1.00 98.69 294 ALA A O 1
ATOM 2229 N N . ILE A 1 295 ? -8.554 0.750 13.429 1.00 98.50 295 ILE A N 1
ATOM 2230 C CA . ILE A 1 295 ? -9.388 1.619 14.273 1.00 98.50 295 ILE A CA 1
ATOM 2231 C C . ILE A 1 295 ? -10.882 1.403 14.015 1.00 98.50 295 ILE A C 1
ATOM 2233 O O . ILE A 1 295 ? -11.654 1.434 14.963 1.00 98.50 295 ILE A O 1
ATOM 2237 N N . LEU A 1 296 ? -11.308 1.212 12.763 1.00 98.19 296 LEU A N 1
ATOM 2238 C CA . LEU A 1 296 ? -12.727 1.062 12.413 1.00 98.19 296 LEU A CA 1
ATOM 2239 C C . LEU A 1 296 ? -13.297 -0.312 12.793 1.00 98.19 296 LEU A C 1
ATOM 2241 O O . LEU A 1 296 ? -14.473 -0.396 13.131 1.00 98.19 296 LEU A O 1
ATOM 2245 N N . HIS A 1 297 ? -12.471 -1.362 12.737 1.00 98.12 297 HIS A N 1
ATOM 2246 C CA . HIS A 1 297 ? -12.858 -2.763 12.960 1.00 98.12 297 HIS A CA 1
ATOM 2247 C C . HIS A 1 297 ? -11.877 -3.488 13.904 1.00 98.12 297 HIS A C 1
ATOM 2249 O O . HIS A 1 297 ? -11.309 -4.526 13.536 1.00 98.12 297 HIS A O 1
ATOM 2255 N N . PRO A 1 298 ? -11.603 -2.954 15.111 1.00 98.31 298 PRO A N 1
ATOM 2256 C CA . PRO A 1 298 ? -10.579 -3.491 16.010 1.00 98.31 298 PRO A CA 1
ATOM 2257 C C . PRO A 1 298 ? -10.846 -4.940 16.439 1.00 98.31 298 PRO A C 1
ATOM 2259 O O . PRO A 1 298 ? -9.916 -5.715 16.654 1.00 98.31 298 PRO A O 1
ATOM 2262 N N . GLU A 1 299 ? -12.107 -5.364 16.490 1.00 98.25 299 GLU A N 1
ATOM 2263 C CA . GLU A 1 299 ? -12.518 -6.739 16.779 1.00 98.25 299 GLU A CA 1
ATOM 2264 C C . GLU A 1 299 ? -12.079 -7.752 15.711 1.00 98.25 299 GLU A C 1
ATOM 2266 O O . GLU A 1 299 ? -12.059 -8.956 15.972 1.00 98.25 299 GLU A O 1
ATOM 2271 N N . ARG A 1 300 ? -11.700 -7.275 14.518 1.00 98.44 300 ARG A N 1
ATOM 2272 C CA . ARG A 1 300 ? -11.203 -8.076 13.392 1.00 98.44 300 ARG A CA 1
ATOM 2273 C C . ARG A 1 300 ? -9.683 -8.044 13.261 1.00 98.44 300 ARG A C 1
ATOM 2275 O O . ARG A 1 300 ? -9.140 -8.739 12.404 1.00 98.44 300 ARG A O 1
ATOM 2282 N N . VAL A 1 301 ? -8.973 -7.303 14.109 1.00 98.75 301 VAL A N 1
ATOM 2283 C CA . VAL A 1 301 ? -7.519 -7.134 14.007 1.00 98.75 301 VAL A CA 1
ATOM 2284 C C . VAL A 1 301 ? -6.831 -7.665 15.25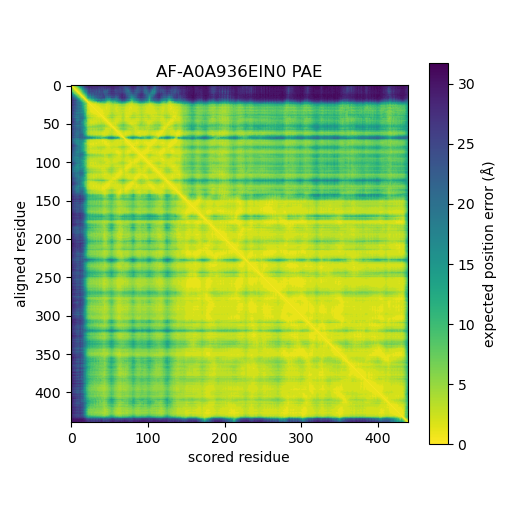9 1.00 98.75 301 VAL A C 1
ATOM 2286 O O . VAL A 1 301 ? -7.192 -7.361 16.390 1.00 98.75 301 VAL A O 1
ATOM 2289 N N . ARG A 1 302 ? -5.824 -8.519 15.067 1.00 98.69 302 ARG A N 1
ATOM 2290 C CA . ARG A 1 302 ? -4.983 -9.025 16.158 1.00 98.69 302 ARG A CA 1
ATOM 2291 C C . ARG A 1 302 ? -3.796 -8.100 16.388 1.00 98.69 302 ARG A C 1
ATOM 2293 O O . ARG A 1 302 ? -3.454 -7.803 17.533 1.00 98.69 302 ARG A O 1
ATOM 2300 N N . ALA A 1 303 ? -3.168 -7.681 15.298 1.00 98.81 303 ALA A N 1
ATOM 2301 C CA . ALA A 1 303 ? -2.067 -6.740 15.304 1.00 98.81 303 ALA A CA 1
ATOM 2302 C C . ALA A 1 303 ? -1.998 -5.990 13.977 1.00 98.81 303 ALA A C 1
ATOM 2304 O O . ALA A 1 303 ? -2.311 -6.562 12.931 1.00 98.81 303 ALA A O 1
ATOM 2305 N N . VAL A 1 304 ? -1.541 -4.744 14.027 1.00 98.94 304 VAL A N 1
ATOM 2306 C CA . VAL A 1 304 ? -1.297 -3.913 12.850 1.00 98.94 304 VAL A CA 1
ATOM 2307 C C . VAL A 1 304 ? 0.126 -3.370 12.877 1.00 98.94 304 VAL A C 1
ATOM 2309 O O . VAL A 1 304 ? 0.573 -2.840 13.892 1.00 98.94 304 VAL A O 1
ATOM 2312 N N . ALA A 1 305 ? 0.830 -3.513 11.758 1.00 98.81 305 ALA A N 1
ATOM 2313 C CA . ALA A 1 305 ? 2.082 -2.826 11.487 1.00 98.81 305 ALA A CA 1
ATOM 2314 C C . ALA A 1 305 ? 1.869 -1.916 10.277 1.00 98.81 305 ALA A C 1
ATOM 2316 O O . ALA A 1 305 ? 1.616 -2.399 9.174 1.00 98.81 305 ALA A O 1
ATOM 2317 N N . ALA A 1 306 ? 1.935 -0.607 10.484 1.00 98.56 306 ALA A N 1
ATOM 2318 C CA . ALA A 1 306 ? 1.622 0.363 9.447 1.00 98.56 306 ALA A CA 1
ATOM 2319 C C . ALA A 1 306 ? 2.629 1.514 9.455 1.00 98.56 306 ALA A C 1
ATOM 2321 O O . ALA A 1 306 ? 3.007 1.997 10.524 1.00 98.56 306 ALA A O 1
ATOM 2322 N N . GLY A 1 307 ? 3.030 1.996 8.278 1.00 97.38 307 GLY A N 1
ATOM 2323 C CA . GLY A 1 307 ? 3.920 3.152 8.217 1.00 97.38 307 GLY A CA 1
ATOM 2324 C C . GLY A 1 307 ? 3.863 3.993 6.953 1.00 97.38 307 GLY A C 1
ATOM 2325 O O . GLY A 1 307 ? 3.104 3.700 6.034 1.00 97.38 307 GLY A O 1
ATOM 2326 N N . GLY A 1 308 ? 4.671 5.056 6.916 1.00 95.12 308 GLY A N 1
ATOM 2327 C CA . GLY A 1 308 ? 4.776 5.961 5.762 1.00 95.12 308 GLY A CA 1
ATOM 2328 C C . GLY A 1 308 ? 3.566 6.886 5.573 1.00 95.12 308 GLY A C 1
ATOM 2329 O O . GLY A 1 308 ? 3.223 7.224 4.447 1.00 95.12 308 GLY A O 1
ATOM 2330 N N . PHE A 1 309 ? 2.887 7.267 6.655 1.00 94.69 309 PHE A N 1
ATOM 2331 C CA . PHE A 1 309 ? 1.746 8.189 6.630 1.00 94.69 309 PHE A CA 1
ATOM 2332 C C . PHE A 1 309 ? 1.982 9.402 7.534 1.00 94.69 309 PHE A C 1
ATOM 2334 O O . PHE A 1 309 ? 2.816 9.383 8.440 1.00 94.69 309 PHE A O 1
ATOM 2341 N N . SER A 1 310 ? 1.222 10.473 7.310 1.00 91.94 310 SER A N 1
ATOM 2342 C CA . SER A 1 310 ? 1.421 11.748 8.009 1.00 91.94 310 SER A CA 1
ATOM 2343 C C . SER A 1 310 ? 0.873 11.808 9.421 1.00 91.94 310 SER A C 1
ATOM 2345 O O . SER A 1 310 ? 1.406 12.562 10.238 1.00 91.94 310 SER A O 1
ATOM 2347 N N . TRP A 1 311 ? -0.225 11.102 9.680 1.00 96.69 311 TRP A N 1
ATOM 2348 C CA . TRP A 1 311 ? -0.989 11.212 10.914 1.00 96.69 311 TRP A CA 1
ATOM 2349 C C . TRP A 1 311 ? -1.562 9.847 11.313 1.00 96.69 311 TRP A C 1
ATOM 2351 O O . TRP A 1 311 ? -2.378 9.289 10.573 1.00 96.69 311 TRP A O 1
ATOM 2361 N N . PRO A 1 312 ? -1.157 9.305 12.473 1.00 97.12 312 PRO A N 1
ATOM 2362 C CA . PRO A 1 312 ? -1.869 8.209 13.112 1.00 97.12 312 PRO A CA 1
ATOM 2363 C C . PRO A 1 312 ? -3.305 8.641 13.448 1.00 97.12 312 PRO A C 1
ATOM 2365 O O . PRO A 1 312 ? -3.493 9.617 14.171 1.00 97.12 312 PRO A O 1
ATOM 2368 N N . LEU A 1 313 ? -4.318 7.934 12.944 1.00 97.81 313 LEU A N 1
ATOM 2369 C CA . LEU A 1 313 ? -5.726 8.217 13.225 1.00 97.81 313 LEU A CA 1
ATOM 2370 C C . LEU A 1 313 ? -5.941 8.204 14.744 1.00 97.81 313 LEU A C 1
ATOM 2372 O O . LEU A 1 313 ? -5.633 7.211 15.409 1.00 97.81 313 LEU A O 1
ATOM 2376 N N . ALA A 1 314 ? -6.452 9.303 15.301 1.00 98.12 314 ALA A N 1
ATOM 2377 C CA . ALA A 1 314 ? -6.646 9.418 16.738 1.00 98.12 314 ALA A CA 1
ATOM 2378 C C . ALA A 1 314 ? -7.778 8.481 17.204 1.00 98.12 314 ALA A C 1
ATOM 2380 O O . ALA A 1 314 ? -8.879 8.547 16.647 1.00 98.12 314 ALA A O 1
ATOM 2381 N N . PRO A 1 315 ? -7.578 7.673 18.262 1.00 97.06 315 PRO A N 1
ATOM 2382 C CA . PRO A 1 315 ? -8.577 6.734 18.775 1.00 97.06 315 PRO A CA 1
ATOM 2383 C C . PRO A 1 315 ? -9.642 7.438 19.638 1.00 97.06 315 PRO A C 1
ATOM 2385 O O . PRO A 1 315 ? -10.091 6.908 20.649 1.00 97.06 315 PRO A O 1
ATOM 2388 N N . GLN A 1 316 ? -10.015 8.671 19.287 1.00 96.00 316 GLN A N 1
ATOM 2389 C CA . GLN A 1 316 ? -10.953 9.486 20.053 1.00 96.00 316 GLN A CA 1
ATOM 2390 C C . GLN A 1 316 ? -11.730 10.462 19.167 1.00 96.00 316 GLN A C 1
ATOM 2392 O O . GLN A 1 316 ? -11.264 10.915 18.119 1.00 96.00 316 GLN A O 1
ATOM 2397 N N . ALA A 1 317 ? -12.938 10.802 19.612 1.00 96.88 317 ALA A N 1
ATOM 2398 C CA . ALA A 1 317 ? -13.859 11.664 18.878 1.00 96.88 317 ALA A CA 1
ATOM 2399 C C . ALA A 1 317 ? -13.525 13.162 18.986 1.00 96.88 317 ALA A C 1
ATOM 2401 O O . ALA A 1 317 ? -13.920 13.953 18.127 1.00 96.88 317 ALA A O 1
ATOM 2402 N N . LYS A 1 318 ? -12.849 13.576 20.065 1.00 96.31 318 LYS A N 1
ATOM 2403 C CA . LYS A 1 318 ? -12.553 14.982 20.366 1.00 96.31 318 LYS A CA 1
ATOM 2404 C C . LYS A 1 318 ? -11.188 15.127 21.026 1.00 96.31 318 LYS A C 1
ATOM 2406 O O . LYS A 1 318 ? -10.788 14.239 21.762 1.00 96.31 318 LYS A O 1
ATOM 2411 N N . GLU A 1 319 ? -10.547 16.274 20.829 1.00 94.12 319 GLU A N 1
ATOM 2412 C CA . GLU A 1 319 ? -9.349 16.707 21.562 1.00 94.12 319 GLU A CA 1
ATOM 2413 C C . GLU A 1 319 ? -9.513 18.172 21.978 1.00 94.12 319 GLU A C 1
ATOM 2415 O O . GLU A 1 319 ? -9.854 19.022 21.151 1.00 94.12 319 GLU A O 1
ATOM 2420 N N . GLY A 1 320 ? -9.326 18.483 23.266 1.00 89.81 320 GLY A N 1
ATOM 2421 C CA . GLY A 1 320 ? -9.468 19.856 23.778 1.00 89.81 320 GLY A CA 1
ATOM 2422 C C . GLY A 1 320 ? -10.795 20.528 23.384 1.00 89.81 320 GLY A C 1
ATOM 2423 O O . GLY A 1 320 ? -10.806 21.668 22.922 1.00 89.81 320 GLY A O 1
ATOM 2424 N N . GLY A 1 321 ? -11.909 19.787 23.458 1.00 90.75 321 GLY A N 1
ATOM 2425 C CA . GLY A 1 321 ? -13.252 20.254 23.084 1.00 90.75 321 GLY A CA 1
ATOM 2426 C C . GLY A 1 321 ? -13.536 20.339 21.576 1.00 90.75 321 GLY A C 1
ATOM 2427 O O . GLY A 1 321 ? -14.672 20.600 21.189 1.00 90.75 321 GLY A O 1
ATOM 2428 N N . THR A 1 322 ? -12.546 20.085 20.718 1.00 93.75 322 THR A N 1
ATOM 2429 C CA . THR A 1 322 ? -12.678 20.141 19.252 1.00 93.75 322 THR A CA 1
ATOM 2430 C C . THR A 1 322 ? -12.980 18.757 18.697 1.00 93.75 322 THR A C 1
ATOM 2432 O O . THR A 1 322 ? -12.303 17.800 19.059 1.00 93.75 322 THR A O 1
ATOM 2435 N N . VAL A 1 323 ? -13.988 18.639 17.828 1.00 96.50 323 VAL A N 1
ATOM 2436 C CA . VAL A 1 323 ? -14.303 17.378 17.134 1.00 96.50 323 VAL A CA 1
ATOM 2437 C C . VAL A 1 323 ? -13.175 17.021 16.174 1.00 96.50 323 VAL A C 1
ATOM 2439 O O . VAL A 1 323 ? -12.701 17.878 15.431 1.00 96.50 323 VAL A O 1
ATOM 2442 N N . LEU A 1 324 ? -12.763 15.754 16.193 1.00 97.69 324 LEU A N 1
ATOM 2443 C CA . LEU A 1 324 ? -11.793 15.192 15.263 1.00 97.69 324 LEU A CA 1
ATOM 2444 C C . LEU A 1 324 ? -12.541 14.357 14.213 1.00 97.69 324 LEU A C 1
ATOM 2446 O O . LEU A 1 324 ? -12.862 13.200 14.491 1.00 97.69 324 LEU A O 1
ATOM 2450 N N . PRO A 1 325 ? -12.863 14.921 13.036 1.00 97.75 325 PRO A N 1
ATOM 2451 C CA . PRO A 1 325 ? -13.534 14.172 11.978 1.00 97.75 325 PRO A CA 1
ATOM 2452 C C . PRO A 1 325 ? -12.600 13.119 11.376 1.00 97.75 325 PRO A C 1
ATOM 2454 O O . PRO A 1 325 ? -11.378 13.254 11.433 1.00 97.75 325 PRO A O 1
ATOM 2457 N N . TYR A 1 326 ? -13.146 12.098 10.730 1.00 97.81 326 TYR A N 1
ATOM 2458 C CA . TYR A 1 326 ? -12.358 11.116 9.990 1.00 97.81 326 TYR A CA 1
ATOM 2459 C C . TYR A 1 326 ? -11.665 11.747 8.759 1.00 97.81 326 TYR A C 1
ATOM 2461 O O . TYR A 1 326 ? -12.327 12.487 8.013 1.00 97.81 326 TYR A O 1
ATOM 2469 N N . PRO A 1 327 ? -10.371 11.454 8.480 1.00 96.50 327 PRO A N 1
ATOM 2470 C CA . PRO A 1 327 ? -9.497 10.478 9.148 1.00 96.50 327 PRO A CA 1
ATOM 2471 C C . PRO A 1 327 ? -8.526 11.104 10.176 1.00 96.50 327 PRO A C 1
ATOM 2473 O O . PRO A 1 327 ? -7.420 10.611 10.374 1.00 96.50 327 PRO A O 1
ATOM 2476 N N . ILE A 1 328 ? -8.898 12.209 10.822 1.00 98.19 328 ILE A N 1
ATOM 2477 C CA . ILE A 1 328 ? -8.117 12.811 11.915 1.00 98.19 328 ILE A CA 1
ATOM 2478 C C . ILE A 1 328 ? -8.406 12.086 13.233 1.00 98.19 328 ILE A C 1
ATOM 2480 O O . ILE A 1 328 ? -7.485 11.761 13.979 1.00 98.19 328 ILE A O 1
ATOM 2484 N N . GLY A 1 329 ? -9.680 11.804 13.498 1.00 98.00 329 GLY A N 1
ATOM 2485 C CA . GLY A 1 329 ? -10.150 10.976 14.607 1.00 98.00 329 GLY A CA 1
ATOM 2486 C C . GLY A 1 329 ? -11.455 10.273 14.242 1.00 98.00 329 GLY A C 1
ATOM 2487 O O . GLY A 1 329 ? -11.777 10.129 13.063 1.00 98.00 329 GLY A O 1
ATOM 2488 N N . VAL A 1 330 ? -12.214 9.839 15.246 1.00 97.75 330 VAL A N 1
ATOM 2489 C CA . VAL A 1 330 ? -13.439 9.031 15.053 1.00 97.75 330 VAL A CA 1
ATOM 2490 C C . VAL A 1 330 ? -14.740 9.815 15.285 1.00 97.75 330 VAL A C 1
ATOM 2492 O O . VAL A 1 330 ? -15.817 9.246 15.441 1.00 97.75 330 VAL A O 1
ATOM 2495 N N . GLY A 1 331 ? -14.666 11.148 15.315 1.00 97.50 331 GLY A N 1
ATOM 2496 C CA . GLY A 1 331 ? -15.733 12.008 15.831 1.00 97.50 331 GLY A CA 1
ATOM 2497 C C . GLY A 1 331 ? -17.019 12.075 15.009 1.00 97.50 331 GLY A C 1
ATOM 2498 O O . GLY A 1 331 ? -18.027 12.543 15.530 1.00 97.50 331 GLY A O 1
ATOM 2499 N N . ASP A 1 332 ? -17.002 11.624 13.756 1.00 96.56 332 ASP A N 1
ATOM 2500 C CA . ASP A 1 332 ? -18.146 11.687 12.841 1.00 96.56 332 ASP A CA 1
ATOM 2501 C C . ASP A 1 332 ? -18.423 10.367 12.099 1.00 96.56 332 ASP A C 1
ATOM 2503 O O . ASP A 1 332 ? -19.112 10.368 11.078 1.00 96.56 332 ASP A O 1
ATOM 2507 N N . LEU A 1 333 ? -17.932 9.235 12.626 1.00 95.56 333 LEU A N 1
ATOM 2508 C CA . LEU A 1 333 ? -18.107 7.911 12.007 1.00 95.56 333 LEU A CA 1
ATOM 2509 C C . LEU A 1 333 ? -19.570 7.502 11.805 1.00 95.56 333 LEU A C 1
ATOM 2511 O O . LEU A 1 333 ? -19.896 6.862 10.802 1.00 95.56 333 LEU A O 1
ATOM 2515 N N . ASP A 1 334 ? -20.456 7.926 12.703 1.00 92.38 334 ASP A N 1
ATOM 2516 C CA . ASP A 1 334 ? -21.894 7.664 12.623 1.00 92.38 334 ASP A CA 1
ATOM 2517 C C . ASP A 1 334 ? -22.482 8.189 11.300 1.00 92.38 334 ASP A C 1
ATOM 2519 O O . ASP A 1 334 ? -23.363 7.562 10.709 1.00 92.38 334 ASP A O 1
ATOM 2523 N N . GLY A 1 335 ? -21.936 9.295 10.772 1.00 91.88 335 GLY A N 1
ATOM 2524 C CA . GLY A 1 335 ? -22.317 9.864 9.476 1.00 91.88 335 GLY A CA 1
ATOM 2525 C C . GLY A 1 335 ? -21.984 8.970 8.275 1.00 91.88 335 GLY A C 1
ATOM 2526 O O . GLY A 1 335 ? -22.538 9.171 7.196 1.00 91.88 335 GLY A O 1
ATOM 2527 N N . PHE A 1 336 ? -21.124 7.963 8.453 1.00 90.88 336 PHE A N 1
ATOM 2528 C CA . PHE A 1 336 ? -20.758 6.966 7.437 1.00 90.88 336 PHE A CA 1
ATOM 2529 C C . PHE A 1 336 ? -21.422 5.604 7.668 1.00 90.88 336 PHE A C 1
ATOM 2531 O O . PHE A 1 336 ? -21.095 4.629 6.982 1.00 90.88 336 PHE A O 1
ATOM 2538 N N . GLY A 1 337 ? -22.311 5.503 8.665 1.00 87.69 337 GLY A N 1
ATOM 2539 C CA . GLY A 1 337 ? -22.833 4.217 9.124 1.00 87.69 337 GLY A CA 1
ATOM 2540 C C . GLY A 1 337 ? -21.725 3.297 9.650 1.00 87.69 337 GLY A C 1
ATOM 2541 O O . GLY A 1 337 ? -21.791 2.081 9.464 1.00 87.69 337 GLY A O 1
ATOM 2542 N N . ALA A 1 338 ? -20.663 3.867 10.224 1.00 90.69 338 ALA A N 1
ATOM 2543 C CA . ALA A 1 338 ? -19.626 3.132 10.936 1.00 90.69 338 ALA A CA 1
ATOM 2544 C C . ALA A 1 338 ? -19.853 3.279 12.445 1.00 90.69 338 ALA A C 1
ATOM 2546 O O . ALA A 1 338 ? -20.228 4.349 12.918 1.00 90.69 338 ALA A O 1
ATOM 2547 N N . ALA A 1 339 ? -19.659 2.192 13.190 1.00 90.56 339 ALA A N 1
ATOM 2548 C CA . ALA A 1 339 ? -19.769 2.224 14.640 1.00 90.56 339 ALA A CA 1
ATOM 2549 C C . ALA A 1 339 ? -18.556 2.933 15.255 1.00 90.56 339 ALA A C 1
ATOM 2551 O O . ALA A 1 339 ? -17.450 2.884 14.714 1.00 90.56 339 ALA A O 1
ATOM 2552 N N . GLN A 1 340 ? -18.759 3.550 16.417 1.00 94.50 340 GLN A N 1
ATOM 2553 C CA . GLN A 1 340 ? -17.648 4.002 17.246 1.00 94.50 340 GLN A CA 1
ATOM 2554 C C . GLN A 1 340 ? -16.867 2.785 17.762 1.00 94.50 340 GLN A C 1
ATOM 2556 O O . GLN A 1 340 ? -17.492 1.824 18.228 1.00 94.50 340 GLN A O 1
ATOM 2561 N N . PRO A 1 341 ? -15.526 2.799 17.710 1.00 94.69 341 PRO A N 1
ATOM 2562 C CA . PRO A 1 341 ? -14.747 1.668 18.184 1.00 94.69 341 PRO A CA 1
ATOM 2563 C C . PRO A 1 341 ? -14.834 1.522 19.704 1.00 94.69 341 PRO A C 1
ATOM 2565 O O . PRO A 1 341 ? -14.750 2.499 20.449 1.00 94.69 341 PRO A O 1
ATOM 2568 N N . SER A 1 342 ? -14.969 0.279 20.171 1.00 94.94 342 SER A N 1
ATOM 2569 C CA . SER A 1 342 ? -14.869 -0.041 21.599 1.00 94.94 342 SER A CA 1
ATOM 2570 C C . SER A 1 342 ? -13.439 0.196 22.082 1.00 94.94 342 SER A C 1
ATOM 2572 O O . SER A 1 342 ? -12.473 -0.234 21.444 1.00 94.94 342 SER A O 1
ATOM 2574 N N . ALA A 1 343 ? -13.308 0.842 23.242 1.00 95.94 343 ALA A N 1
ATOM 2575 C CA . ALA A 1 343 ? -12.018 1.043 23.890 1.00 95.94 343 ALA A CA 1
ATOM 2576 C C . ALA A 1 343 ? -11.344 -0.302 24.201 1.00 95.94 343 ALA A C 1
ATOM 2578 O O . ALA A 1 343 ? -10.162 -0.482 23.926 1.00 95.94 343 ALA A O 1
ATOM 2579 N N . GLU A 1 344 ? -12.109 -1.277 24.692 1.00 97.88 344 GLU A N 1
ATOM 2580 C CA . GLU A 1 344 ? -11.626 -2.622 25.007 1.00 97.88 344 GLU A CA 1
ATOM 2581 C C . GLU A 1 344 ? -11.108 -3.341 23.754 1.00 97.88 344 GLU A C 1
ATOM 2583 O O . GLU A 1 344 ? -10.055 -3.982 23.788 1.00 97.88 344 GLU A O 1
ATOM 2588 N N . ALA A 1 345 ? -11.821 -3.214 22.631 1.00 97.88 345 ALA A N 1
ATOM 2589 C CA . ALA A 1 345 ? -11.399 -3.800 21.365 1.00 97.88 345 ALA A CA 1
ATOM 2590 C C . ALA A 1 345 ? -10.097 -3.159 20.862 1.00 97.88 345 ALA A C 1
ATOM 2592 O O . ALA A 1 345 ? -9.168 -3.878 20.497 1.00 97.88 345 ALA A O 1
ATOM 2593 N N . LEU A 1 346 ? -9.985 -1.827 20.912 1.00 98.44 346 LEU A N 1
ATOM 2594 C CA . LEU A 1 346 ? -8.765 -1.103 20.537 1.00 98.44 346 LEU A CA 1
ATOM 2595 C C . LEU A 1 346 ? -7.561 -1.502 21.404 1.00 98.44 346 LEU A C 1
ATOM 2597 O O . LEU A 1 346 ? -6.461 -1.711 20.887 1.00 98.44 346 LEU A O 1
ATOM 2601 N N . GLN A 1 347 ? -7.764 -1.643 22.716 1.00 98.44 347 GLN A N 1
ATOM 2602 C CA . GLN A 1 347 ? -6.727 -2.060 23.668 1.00 98.44 347 GLN A CA 1
ATOM 2603 C C . GLN A 1 347 ? -6.249 -3.500 23.428 1.00 98.44 347 GLN A C 1
ATOM 2605 O O . GLN A 1 347 ? -5.106 -3.839 23.743 1.00 98.44 347 GLN A O 1
ATOM 2610 N N . ALA A 1 348 ? -7.098 -4.352 22.844 1.00 98.25 348 ALA A N 1
ATOM 2611 C CA . ALA A 1 348 ? -6.756 -5.729 22.500 1.00 98.25 348 ALA A CA 1
ATOM 2612 C C . ALA A 1 348 ? -5.905 -5.859 21.220 1.00 98.25 348 ALA A C 1
ATOM 2614 O O . ALA A 1 348 ? -5.317 -6.927 20.991 1.00 98.25 348 ALA A O 1
ATOM 2615 N N . VAL A 1 349 ? -5.833 -4.805 20.400 1.00 98.81 349 VAL A N 1
ATOM 2616 C CA . VAL A 1 349 ? -4.977 -4.733 19.209 1.00 98.81 349 VAL A CA 1
ATOM 2617 C C . VAL A 1 349 ? -3.546 -4.374 19.622 1.00 98.81 349 VAL A C 1
ATOM 2619 O O . VAL A 1 349 ? -3.314 -3.513 20.470 1.00 98.81 349 VAL A O 1
ATOM 2622 N N . ARG A 1 350 ? -2.559 -5.040 19.013 1.00 98.75 350 ARG A N 1
ATOM 2623 C CA . ARG A 1 350 ? -1.138 -4.658 19.102 1.00 98.75 350 ARG A CA 1
ATOM 2624 C C . ARG A 1 350 ? -0.809 -3.727 17.940 1.00 98.75 350 ARG A C 1
ATOM 2626 O O . ARG A 1 350 ? -1.111 -4.076 16.800 1.00 98.75 350 ARG A O 1
ATOM 2633 N N . TRP A 1 351 ? -0.167 -2.595 18.204 1.00 98.81 351 TRP A N 1
ATOM 2634 C CA . TRP A 1 351 ? 0.106 -1.583 17.183 1.00 98.81 351 TRP A CA 1
ATOM 2635 C C . TRP A 1 351 ? 1.607 -1.357 17.035 1.00 98.81 351 TRP A C 1
ATOM 2637 O O . TRP A 1 351 ? 2.296 -1.120 18.023 1.00 98.81 351 TRP A O 1
ATOM 2647 N N . LEU A 1 352 ? 2.096 -1.390 15.802 1.00 98.81 352 LEU A N 1
ATOM 2648 C CA . LEU A 1 352 ? 3.406 -0.883 15.420 1.00 98.81 352 LEU A CA 1
ATOM 2649 C C . LEU A 1 352 ? 3.196 0.184 14.349 1.00 98.81 352 LEU A C 1
ATOM 2651 O O . LEU A 1 352 ? 2.821 -0.130 13.219 1.00 98.81 352 LEU A O 1
ATOM 2655 N N . LEU A 1 353 ? 3.430 1.442 14.703 1.00 98.75 353 LEU A N 1
ATOM 2656 C CA . LEU A 1 353 ? 3.250 2.580 13.810 1.00 98.75 353 LEU A CA 1
ATOM 2657 C C . LEU A 1 353 ? 4.600 3.244 13.570 1.00 98.75 353 LEU A C 1
ATOM 2659 O O . LEU A 1 353 ? 5.286 3.629 14.518 1.00 98.75 353 LEU A O 1
ATOM 2663 N N . PHE A 1 354 ? 5.008 3.364 12.308 1.00 97.75 354 PHE A N 1
ATOM 2664 C CA . PHE A 1 354 ? 6.354 3.834 11.987 1.00 97.75 354 PHE A CA 1
ATOM 2665 C C . PHE A 1 354 ? 6.416 4.798 10.803 1.00 97.75 354 PHE A C 1
ATOM 2667 O O . PHE A 1 354 ? 5.586 4.775 9.898 1.00 97.75 354 PHE A O 1
ATOM 2674 N N . ARG A 1 355 ? 7.428 5.661 10.789 1.00 95.31 355 ARG A N 1
ATOM 2675 C CA . ARG A 1 355 ? 7.720 6.562 9.668 1.00 95.31 355 ARG A CA 1
ATOM 2676 C C . ARG A 1 355 ? 9.219 6.825 9.598 1.00 95.31 355 ARG A C 1
ATOM 2678 O O . ARG A 1 355 ? 9.898 6.767 10.619 1.00 95.31 355 ARG A O 1
ATOM 2685 N N . GLY A 1 356 ? 9.736 7.093 8.403 1.00 94.94 356 GLY A N 1
ATOM 2686 C CA . GLY A 1 356 ? 11.096 7.601 8.250 1.00 94.94 356 GLY A CA 1
ATOM 2687 C C . GLY A 1 356 ? 11.199 9.056 8.713 1.00 94.94 356 GLY A C 1
ATOM 2688 O O . GLY A 1 356 ? 10.335 9.872 8.404 1.00 94.94 356 GLY A O 1
ATOM 2689 N N . GLU A 1 357 ? 12.246 9.402 9.454 1.00 91.81 357 GLU A N 1
ATOM 2690 C CA . GLU A 1 357 ? 12.464 10.775 9.928 1.00 91.81 357 GLU A CA 1
ATOM 2691 C C . GLU A 1 357 ? 12.641 11.777 8.772 1.00 91.81 357 GLU A C 1
ATOM 2693 O O . GLU A 1 357 ? 12.206 12.925 8.864 1.00 91.81 357 GLU A O 1
ATOM 2698 N N . LYS A 1 358 ? 13.233 11.326 7.660 1.00 91.94 358 LYS A N 1
ATOM 2699 C CA . LYS A 1 358 ? 13.466 12.104 6.434 1.00 91.94 358 LYS A CA 1
ATOM 2700 C C . LYS A 1 358 ? 12.412 11.831 5.358 1.00 91.94 358 LYS A C 1
ATOM 2702 O O . LYS A 1 358 ? 12.659 12.076 4.180 1.00 91.94 358 LYS A O 1
ATOM 2707 N N . ASP A 1 359 ? 11.267 11.270 5.738 1.00 93.38 359 ASP A N 1
ATOM 2708 C CA . ASP A 1 359 ? 10.153 11.022 4.827 1.00 93.38 359 ASP A CA 1
ATOM 2709 C C . ASP A 1 359 ? 9.442 12.341 4.480 1.00 93.38 359 ASP A C 1
ATOM 2711 O O . ASP A 1 359 ? 8.599 12.836 5.238 1.00 93.38 359 ASP A O 1
ATOM 2715 N N . ASP A 1 360 ? 9.814 12.901 3.331 1.00 89.50 360 ASP A N 1
ATOM 2716 C CA . ASP A 1 360 ? 9.302 14.146 2.759 1.00 89.50 360 ASP A CA 1
ATOM 2717 C C . ASP A 1 360 ? 7.989 13.973 1.982 1.00 89.50 360 ASP A C 1
ATOM 2719 O O . ASP A 1 360 ? 7.383 14.966 1.575 1.00 89.50 360 ASP A O 1
ATOM 2723 N N . ASN A 1 361 ? 7.501 12.738 1.813 1.00 90.00 361 ASN A N 1
ATOM 2724 C CA . ASN A 1 361 ? 6.186 12.510 1.240 1.00 90.00 361 ASN A CA 1
ATOM 2725 C C . ASN A 1 361 ? 5.123 12.794 2.304 1.00 90.00 361 ASN A C 1
ATOM 2727 O O . ASN A 1 361 ? 4.869 11.986 3.197 1.00 90.00 361 ASN A O 1
ATOM 2731 N N . GLU A 1 362 ? 4.509 13.968 2.215 1.00 92.62 362 GLU A N 1
ATOM 2732 C CA . GLU A 1 362 ? 3.581 14.484 3.214 1.00 92.62 362 GLU A CA 1
ATOM 2733 C C . GLU A 1 362 ? 2.122 14.368 2.727 1.00 92.62 362 GLU A C 1
ATOM 2735 O O . GLU A 1 362 ? 1.622 15.290 2.087 1.00 92.62 362 GLU A O 1
ATOM 2740 N N . PRO A 1 363 ? 1.390 13.272 3.040 1.00 92.12 363 PRO A N 1
ATOM 2741 C CA . PRO A 1 363 ? -0.046 13.123 2.784 1.00 92.12 363 PRO A CA 1
ATOM 2742 C C . PRO A 1 363 ? -0.930 14.343 3.083 1.00 92.12 363 PRO A C 1
ATOM 2744 O O . PRO A 1 363 ? -1.957 14.502 2.431 1.00 92.12 363 PRO A O 1
ATOM 2747 N N . LEU A 1 364 ? -0.568 15.210 4.036 1.00 94.81 364 LEU A N 1
ATOM 2748 C CA . LEU A 1 364 ? -1.323 16.437 4.323 1.00 94.81 364 LEU A CA 1
ATOM 2749 C C . LEU A 1 364 ? -1.284 17.476 3.189 1.00 94.81 364 LEU A C 1
ATOM 2751 O O . LEU A 1 364 ? -2.110 18.386 3.196 1.00 94.81 364 LEU A O 1
ATOM 2755 N N . ASP A 1 365 ? -0.356 17.357 2.240 1.00 93.69 365 ASP A N 1
ATOM 2756 C CA . ASP A 1 365 ? -0.242 18.249 1.080 1.00 93.69 365 ASP A CA 1
ATOM 2757 C C . ASP A 1 365 ? -1.076 17.772 -0.122 1.00 93.69 365 ASP A C 1
ATOM 2759 O O . ASP A 1 365 ? -1.185 18.479 -1.124 1.00 93.69 365 ASP A O 1
ATOM 2763 N N . TYR A 1 366 ? -1.714 16.600 -0.011 1.00 91.75 366 TYR A N 1
ATOM 2764 C CA . TYR A 1 366 ? -2.496 15.975 -1.077 1.00 91.75 366 TYR A CA 1
ATOM 2765 C C . TYR A 1 366 ? -3.999 15.974 -0.739 1.00 91.75 366 TYR A C 1
ATOM 2767 O O . TYR A 1 366 ? -4.423 15.264 0.184 1.00 91.75 366 TYR A O 1
ATOM 2775 N N . PRO A 1 367 ? -4.838 16.721 -1.485 1.00 92.62 367 PRO A N 1
ATOM 2776 C CA . PRO A 1 367 ? -6.273 16.838 -1.218 1.00 92.62 367 PRO A CA 1
ATOM 2777 C C . PRO A 1 367 ? -7.062 15.520 -1.248 1.00 92.62 367 PRO A C 1
ATOM 2779 O O . PRO A 1 367 ? -8.139 15.440 -0.664 1.00 92.62 367 PRO A O 1
ATOM 2782 N N . GLU A 1 368 ? -6.572 14.490 -1.944 1.00 91.06 368 GLU A N 1
ATOM 2783 C CA . GLU A 1 368 ? -7.181 13.153 -1.954 1.00 91.06 368 GLU A CA 1
ATOM 2784 C C . GLU A 1 368 ? -6.933 12.352 -0.660 1.00 91.06 368 GLU A C 1
ATOM 2786 O O . GLU A 1 368 ? -7.653 11.390 -0.374 1.00 91.06 368 GLU A O 1
ATOM 2791 N N . CYS A 1 369 ? -5.921 12.732 0.128 1.00 92.94 369 CYS A N 1
ATOM 2792 C CA . CYS A 1 369 ? -5.611 12.132 1.426 1.00 92.94 369 CYS A CA 1
ATOM 2793 C C . CYS A 1 369 ? -6.400 12.822 2.543 1.00 92.94 369 CYS A C 1
ATOM 2795 O O . CYS A 1 369 ? -7.074 12.159 3.338 1.00 92.94 369 CYS A O 1
ATOM 2797 N N . PHE A 1 370 ? -6.312 14.154 2.585 1.00 95.38 370 PHE A N 1
ATOM 2798 C CA . PHE A 1 370 ? -6.962 15.032 3.554 1.00 95.38 370 PHE A CA 1
ATOM 2799 C C . PHE A 1 370 ? -7.514 16.253 2.822 1.00 95.38 370 PHE A C 1
ATOM 2801 O O . PHE A 1 370 ? -6.813 16.842 2.005 1.00 95.38 370 PHE A O 1
ATOM 2808 N N . SER A 1 371 ? -8.737 16.686 3.146 1.00 94.94 371 SER A N 1
ATOM 2809 C CA . SER A 1 371 ? -9.210 17.977 2.639 1.00 94.94 371 SER A CA 1
ATOM 2810 C C . SER A 1 371 ? -8.302 19.106 3.152 1.00 94.94 371 SER A C 1
ATOM 2812 O O . SER A 1 371 ? -7.687 18.954 4.216 1.00 94.94 371 SER A O 1
ATOM 2814 N N . PRO A 1 372 ? -8.228 20.255 2.460 1.00 95.50 372 PRO A N 1
ATOM 2815 C CA . PRO A 1 372 ? -7.432 21.390 2.925 1.00 95.50 372 PRO A CA 1
ATOM 2816 C C . PRO A 1 372 ? -7.752 21.805 4.370 1.00 95.50 372 PRO A C 1
ATOM 2818 O O . PRO A 1 372 ? -6.850 22.080 5.160 1.00 95.50 372 PRO A O 1
ATOM 2821 N N . GLU A 1 373 ? -9.027 21.777 4.761 1.00 96.62 373 GLU A N 1
ATOM 2822 C CA . GLU A 1 373 ? -9.475 22.096 6.120 1.00 96.62 373 GLU A CA 1
ATOM 2823 C C . GLU A 1 373 ? -8.977 21.060 7.133 1.00 96.62 373 GLU A C 1
ATOM 2825 O O . GLU A 1 373 ? -8.539 21.413 8.230 1.00 96.62 373 GLU A O 1
ATOM 2830 N N . HIS A 1 374 ? -9.006 19.777 6.763 1.00 96.88 374 HIS A N 1
ATOM 2831 C CA . HIS A 1 374 ? -8.486 18.699 7.598 1.00 96.88 374 HIS A CA 1
ATOM 2832 C C . HIS A 1 374 ? -6.968 18.798 7.766 1.00 96.88 374 HIS A C 1
ATOM 2834 O O . HIS A 1 374 ? -6.470 18.643 8.881 1.00 96.88 374 HIS A O 1
ATOM 2840 N N . ALA A 1 375 ? -6.233 19.118 6.701 1.00 97.12 375 ALA A N 1
ATOM 2841 C CA . ALA A 1 375 ? -4.793 19.333 6.773 1.00 97.12 375 ALA A CA 1
ATOM 2842 C C . ALA A 1 375 ? -4.438 20.501 7.707 1.00 97.12 375 ALA A C 1
ATOM 2844 O O . ALA A 1 375 ? -3.562 20.365 8.564 1.00 97.12 375 ALA A O 1
ATOM 2845 N N . VAL A 1 376 ? -5.166 21.621 7.617 1.00 97.19 376 VAL A N 1
ATOM 2846 C CA . VAL A 1 376 ? -5.014 22.762 8.538 1.00 97.19 376 VAL A CA 1
ATOM 2847 C C . VAL A 1 376 ? -5.313 22.355 9.982 1.00 97.19 376 VAL A C 1
ATOM 2849 O O . VAL A 1 376 ? -4.561 22.713 10.894 1.00 97.19 376 VAL A O 1
ATOM 2852 N N . LEU A 1 377 ? -6.376 21.581 10.217 1.00 96.75 377 LEU A N 1
ATOM 2853 C CA . LEU A 1 377 ? -6.718 21.104 11.556 1.00 96.75 377 LEU A CA 1
ATOM 2854 C C . LEU A 1 377 ? -5.607 20.220 12.139 1.00 96.75 377 LEU A C 1
ATOM 2856 O O . LEU A 1 377 ? -5.183 20.452 13.270 1.00 96.75 377 LEU A O 1
ATOM 2860 N N . VAL A 1 378 ? -5.082 19.267 11.362 1.00 97.44 378 VAL A N 1
ATOM 2861 C CA . VAL A 1 378 ? -3.971 18.410 11.804 1.00 97.44 378 VAL A CA 1
ATOM 2862 C C . VAL A 1 378 ? -2.734 19.243 12.135 1.00 97.44 378 VAL A C 1
ATOM 2864 O O . VAL A 1 378 ? -2.190 19.118 13.232 1.00 97.44 378 VAL A O 1
ATOM 2867 N N . ARG A 1 379 ? -2.319 20.137 11.227 1.00 96.75 379 ARG A N 1
ATOM 2868 C CA . ARG A 1 379 ? -1.123 20.976 11.412 1.00 96.75 379 ARG A CA 1
ATOM 2869 C C . ARG A 1 379 ? -1.240 21.891 12.630 1.00 96.75 379 ARG A C 1
ATOM 2871 O O . ARG A 1 379 ? -0.292 22.007 13.399 1.00 96.75 379 ARG A O 1
ATOM 2878 N N . SER A 1 380 ? -2.406 22.506 12.831 1.00 95.56 380 SER A N 1
ATOM 2879 C CA . SER A 1 380 ? -2.641 23.439 13.942 1.00 95.56 380 SER A CA 1
ATOM 2880 C C . SER A 1 380 ? -2.763 22.765 15.309 1.00 95.56 380 SER A C 1
ATOM 2882 O O . SER A 1 380 ? -2.434 23.386 16.318 1.00 95.56 380 SER A O 1
ATOM 2884 N N . ARG A 1 381 ? -3.244 21.517 15.370 1.00 94.62 381 ARG A N 1
ATOM 2885 C CA . ARG A 1 381 ? -3.489 20.814 16.641 1.00 94.62 381 ARG A CA 1
ATOM 2886 C C . ARG A 1 381 ? -2.384 19.862 17.043 1.00 94.62 381 ARG A C 1
ATOM 2888 O O . ARG A 1 381 ? -2.113 19.735 18.234 1.00 94.62 381 ARG A O 1
ATOM 2895 N N . PHE A 1 382 ? -1.772 19.200 16.072 1.00 96.00 382 PHE A N 1
ATOM 2896 C CA . PHE A 1 382 ? -0.858 18.096 16.336 1.00 96.00 382 PHE A CA 1
ATOM 2897 C C . PHE A 1 382 ? 0.570 18.365 15.869 1.00 96.00 382 PHE A C 1
ATOM 2899 O O . PHE A 1 382 ? 1.468 17.639 16.276 1.00 96.00 382 PHE A O 1
ATOM 2906 N N . GLY A 1 383 ? 0.794 19.412 15.074 1.00 95.19 383 GLY A N 1
ATOM 2907 C CA . GLY A 1 383 ? 2.128 19.846 14.670 1.00 95.19 383 GLY A CA 1
ATOM 2908 C C . GLY A 1 383 ? 2.322 19.904 13.161 1.00 95.19 383 GLY A C 1
ATOM 2909 O O . GLY A 1 383 ? 1.679 19.198 12.374 1.00 95.19 383 GLY A O 1
ATOM 2910 N N . VAL A 1 384 ? 3.248 20.761 12.747 1.00 93.81 384 VAL A N 1
ATOM 2911 C CA . VAL A 1 384 ? 3.591 20.979 11.337 1.00 93.81 384 VAL A CA 1
ATOM 2912 C C . VAL A 1 384 ? 4.606 19.954 10.845 1.00 93.81 384 VAL A C 1
ATOM 2914 O O . VAL A 1 384 ? 4.583 19.601 9.664 1.00 93.81 384 VAL A O 1
ATOM 2917 N N . THR A 1 385 ? 5.426 19.413 11.747 1.00 92.06 385 THR A N 1
ATOM 2918 C CA . THR A 1 385 ? 6.413 18.371 11.447 1.00 92.06 385 THR A CA 1
ATOM 2919 C C . THR A 1 385 ? 5.890 16.967 11.751 1.00 92.06 385 THR A C 1
ATOM 2921 O O . THR A 1 385 ? 4.984 16.772 12.564 1.00 92.06 385 THR A O 1
ATOM 2924 N N . ALA A 1 386 ? 6.489 15.966 11.103 1.00 89.19 386 ALA A N 1
ATOM 2925 C CA . ALA A 1 386 ? 6.226 14.559 11.391 1.00 89.19 386 ALA A CA 1
ATOM 2926 C C . ALA A 1 386 ? 6.504 14.207 12.860 1.00 89.19 386 ALA A C 1
ATOM 2928 O O . ALA A 1 386 ? 5.706 13.507 13.477 1.00 89.19 386 ALA A O 1
ATOM 2929 N N . ALA A 1 387 ? 7.608 14.724 13.411 1.00 92.25 387 ALA A N 1
ATOM 2930 C CA . ALA A 1 387 ? 8.057 14.438 14.769 1.00 92.25 387 ALA A CA 1
ATOM 2931 C C . ALA A 1 387 ? 7.066 14.935 15.830 1.00 92.25 387 ALA A C 1
ATOM 2933 O O . ALA A 1 387 ? 6.655 14.157 16.688 1.00 92.25 387 ALA A O 1
ATOM 2934 N N . GLU A 1 388 ? 6.610 16.188 15.716 1.00 95.56 388 GLU A N 1
ATOM 2935 C CA . GLU A 1 388 ? 5.584 16.747 16.610 1.00 95.56 388 GLU A CA 1
ATOM 2936 C C . GLU A 1 388 ? 4.303 15.906 16.566 1.00 95.56 388 GLU A C 1
ATOM 2938 O O . GLU A 1 388 ? 3.757 15.531 17.604 1.00 95.56 388 GLU A O 1
ATOM 2943 N N . ARG A 1 389 ? 3.848 15.543 15.359 1.00 95.56 389 ARG A N 1
ATOM 2944 C CA . ARG A 1 389 ? 2.648 14.716 15.192 1.00 95.56 389 ARG A CA 1
ATOM 2945 C C . ARG A 1 389 ? 2.816 13.325 15.789 1.00 95.56 389 ARG A C 1
ATOM 2947 O O . ARG A 1 389 ? 1.874 12.825 16.398 1.00 95.56 389 ARG A O 1
ATOM 2954 N N . TRP A 1 390 ? 3.992 12.713 15.657 1.00 95.38 390 TRP A N 1
ATOM 2955 C CA . TRP A 1 390 ? 4.291 11.409 16.256 1.00 95.38 390 TRP A CA 1
ATOM 2956 C C . TRP A 1 390 ? 4.262 11.464 17.782 1.00 95.38 390 TRP A C 1
ATOM 2958 O O . TRP A 1 390 ? 3.651 10.601 18.411 1.00 95.38 390 TRP A O 1
ATOM 2968 N N . GLU A 1 391 ? 4.864 12.493 18.382 1.00 96.50 391 GLU A N 1
ATOM 2969 C CA . GLU A 1 391 ? 4.839 12.709 19.833 1.00 96.50 391 GLU A CA 1
ATOM 2970 C C . GLU A 1 391 ? 3.397 12.865 20.337 1.00 96.50 391 GLU A C 1
ATOM 2972 O O . GLU A 1 391 ? 2.976 12.193 21.282 1.00 96.50 391 GLU A O 1
ATOM 2977 N N . ARG A 1 392 ? 2.597 13.695 19.656 1.00 97.12 392 ARG A N 1
ATOM 2978 C CA . ARG A 1 392 ? 1.191 13.922 20.016 1.00 97.12 392 ARG A CA 1
ATOM 2979 C C . ARG A 1 392 ? 0.344 12.669 19.854 1.00 97.12 392 ARG A C 1
ATOM 2981 O O . ARG A 1 392 ? -0.403 12.330 20.768 1.00 97.12 392 ARG A O 1
ATOM 2988 N N . ALA A 1 393 ? 0.480 11.951 18.745 1.00 97.44 393 ALA A N 1
ATOM 2989 C CA . ALA A 1 393 ? -0.221 10.689 18.541 1.00 97.44 393 ALA A CA 1
ATOM 2990 C C . ALA A 1 393 ? 0.168 9.638 19.591 1.00 97.44 393 ALA A C 1
ATOM 2992 O O . ALA A 1 393 ? -0.712 8.966 20.128 1.00 97.44 393 ALA A O 1
ATOM 2993 N N . THR A 1 394 ? 1.452 9.551 19.953 1.00 98.19 394 THR A N 1
ATOM 2994 C CA . THR A 1 394 ? 1.928 8.661 21.024 1.00 98.19 394 THR A CA 1
ATOM 2995 C C . THR A 1 394 ? 1.227 8.975 22.345 1.00 98.19 394 THR A C 1
ATOM 2997 O O . THR A 1 394 ? 0.752 8.060 23.023 1.00 98.19 394 THR A O 1
ATOM 3000 N N . ALA A 1 395 ? 1.092 10.260 22.693 1.00 98.00 395 ALA A N 1
ATOM 3001 C CA . ALA A 1 395 ? 0.383 10.683 23.898 1.00 98.00 395 ALA A CA 1
ATOM 3002 C C . ALA A 1 395 ? -1.107 10.298 23.862 1.00 98.00 395 ALA A C 1
ATOM 3004 O O . ALA A 1 395 ? -1.624 9.795 24.859 1.00 98.00 395 ALA A O 1
ATOM 3005 N N . LEU A 1 396 ? -1.781 10.459 22.716 1.00 97.94 396 LEU A N 1
ATOM 3006 C CA . LEU A 1 396 ? -3.189 10.075 22.549 1.00 97.94 396 LEU A CA 1
ATOM 3007 C C . LEU A 1 396 ? -3.401 8.560 22.682 1.00 97.94 396 LEU A C 1
ATOM 3009 O O . LEU A 1 396 ? -4.293 8.119 23.404 1.00 97.94 396 LEU A O 1
ATOM 3013 N N . TYR A 1 397 ? -2.563 7.750 22.029 1.00 98.56 397 TYR A N 1
ATOM 3014 C CA . TYR A 1 397 ? -2.644 6.287 22.113 1.00 98.56 397 TYR A CA 1
ATOM 3015 C C . TYR A 1 397 ? -2.333 5.789 23.531 1.00 98.56 397 TYR A C 1
ATOM 3017 O O . TYR A 1 397 ? -3.021 4.901 24.035 1.00 98.56 397 TYR A O 1
ATOM 3025 N N . THR A 1 398 ? -1.352 6.402 24.203 1.00 98.38 398 THR A N 1
ATOM 3026 C CA . THR A 1 398 ? -1.021 6.108 25.606 1.00 98.38 398 THR A CA 1
ATOM 3027 C C . THR A 1 398 ? -2.183 6.460 26.536 1.00 98.38 398 THR A C 1
ATOM 3029 O O . THR A 1 398 ? -2.556 5.646 27.378 1.00 98.38 398 THR A O 1
ATOM 3032 N N . ALA A 1 399 ? -2.799 7.635 26.369 1.00 97.69 399 ALA A N 1
ATOM 3033 C CA . ALA A 1 399 ? -3.944 8.063 27.173 1.00 97.69 399 ALA A CA 1
ATOM 3034 C C . ALA A 1 399 ? -5.170 7.151 26.987 1.00 97.69 399 ALA A C 1
ATOM 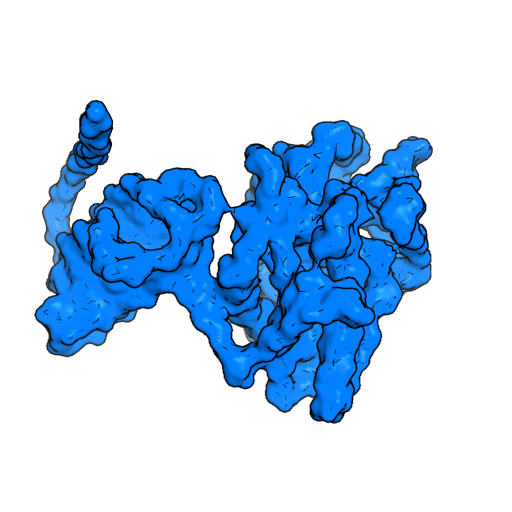3036 O O . ALA A 1 399 ? -5.910 6.914 27.939 1.00 97.69 399 ALA A O 1
ATOM 3037 N N . ALA A 1 400 ? -5.353 6.595 25.786 1.00 97.44 400 ALA A N 1
ATOM 3038 C CA . ALA A 1 400 ? -6.389 5.607 25.489 1.00 97.44 400 ALA A CA 1
ATOM 3039 C C . ALA A 1 400 ? -6.050 4.180 25.988 1.00 97.44 400 ALA A C 1
ATOM 3041 O O . ALA A 1 400 ? -6.869 3.264 25.874 1.00 97.44 400 ALA A O 1
ATOM 3042 N N . GLY A 1 401 ? -4.857 3.974 26.560 1.00 98.06 401 GLY A N 1
ATOM 3043 C CA . GLY A 1 401 ? -4.400 2.684 27.082 1.00 98.06 401 GLY A CA 1
ATOM 3044 C C . GLY A 1 401 ? -4.036 1.666 25.998 1.00 98.06 401 GLY A C 1
ATOM 3045 O O . GLY A 1 401 ? -4.064 0.464 26.261 1.00 98.06 401 GLY A O 1
ATOM 3046 N N . LEU A 1 402 ? -3.736 2.115 24.775 1.00 98.44 402 LEU A N 1
ATOM 3047 C CA . LEU A 1 402 ? -3.460 1.215 23.656 1.00 98.44 402 LEU A CA 1
ATOM 3048 C C . LEU A 1 402 ? -2.060 0.604 23.749 1.00 98.44 402 LEU A C 1
ATOM 3050 O O . LEU A 1 402 ? -1.095 1.238 24.172 1.00 98.44 402 LEU A O 1
ATOM 3054 N N . ASN A 1 403 ? -1.938 -0.640 23.290 1.00 97.62 403 ASN A N 1
ATOM 3055 C CA . ASN A 1 403 ? -0.676 -1.370 23.253 1.00 97.62 403 ASN A CA 1
ATOM 3056 C C . ASN A 1 403 ? 0.100 -1.040 21.969 1.00 97.62 403 ASN A C 1
ATOM 3058 O O . ASN A 1 403 ? 0.129 -1.843 21.029 1.00 97.62 403 ASN A O 1
ATOM 3062 N N . ALA A 1 404 ? 0.648 0.175 21.916 1.00 98.25 404 ALA A N 1
ATOM 3063 C CA . ALA A 1 404 ? 1.232 0.752 20.714 1.00 98.25 404 ALA A CA 1
ATOM 3064 C C . ALA A 1 404 ? 2.722 1.084 20.850 1.00 98.25 404 ALA A C 1
ATOM 3066 O O . ALA A 1 404 ? 3.149 1.727 21.804 1.00 98.25 404 ALA A O 1
ATOM 3067 N N . GLU A 1 405 ? 3.495 0.680 19.845 1.00 98.19 405 GLU A N 1
ATOM 3068 C CA . GLU A 1 405 ? 4.873 1.099 19.614 1.00 98.19 405 GLU A CA 1
ATOM 3069 C C . GLU A 1 405 ? 4.892 2.121 18.473 1.00 98.19 405 GLU A C 1
ATOM 3071 O O . GLU A 1 405 ? 4.440 1.833 17.363 1.00 98.19 405 GLU A O 1
ATOM 3076 N N . PHE A 1 406 ? 5.432 3.309 18.747 1.00 98.19 406 PHE A N 1
ATOM 3077 C CA . PHE A 1 406 ? 5.659 4.353 17.752 1.00 98.19 406 PHE A CA 1
ATOM 3078 C C . PHE A 1 406 ? 7.149 4.454 17.439 1.00 98.19 406 PHE A C 1
ATOM 3080 O O . PHE A 1 406 ? 7.968 4.572 18.349 1.00 98.19 406 PHE A O 1
ATOM 3087 N N . VAL A 1 407 ? 7.502 4.436 16.153 1.00 96.81 407 VAL A N 1
ATOM 3088 C CA . VAL A 1 407 ? 8.899 4.498 15.703 1.00 96.81 407 VAL A CA 1
ATOM 3089 C C . VAL A 1 407 ? 9.082 5.593 14.658 1.00 96.81 407 VAL A C 1
ATOM 3091 O O . VAL A 1 407 ? 8.426 5.589 13.620 1.00 96.81 407 VAL A O 1
ATOM 3094 N N . LEU A 1 408 ? 10.013 6.509 14.912 1.00 94.19 408 LEU A N 1
ATOM 3095 C CA . LEU A 1 408 ? 10.602 7.355 13.877 1.00 94.19 408 LEU A CA 1
ATOM 3096 C C . LEU A 1 408 ? 11.968 6.771 13.541 1.00 94.19 408 LEU A C 1
ATOM 3098 O O . LEU A 1 408 ? 12.851 6.745 14.394 1.00 94.19 408 LEU A O 1
ATOM 3102 N N . GLU A 1 409 ? 12.112 6.229 12.336 1.00 94.19 409 GLU A N 1
ATOM 3103 C CA . GLU A 1 409 ? 13.354 5.589 11.909 1.00 94.19 409 GLU A CA 1
ATOM 3104 C C . GLU A 1 409 ? 14.343 6.665 11.436 1.00 94.19 409 GLU A C 1
ATOM 3106 O O . GLU A 1 409 ? 14.042 7.367 10.458 1.00 94.19 409 GLU A O 1
ATOM 3111 N N . PRO A 1 410 ? 15.505 6.804 12.098 1.00 91.62 410 PRO A N 1
ATOM 3112 C CA . PRO A 1 410 ? 16.488 7.818 11.743 1.00 91.62 410 PRO A CA 1
ATOM 3113 C C . PRO A 1 410 ? 16.969 7.658 10.304 1.00 91.62 410 PRO A C 1
ATOM 3115 O O . PRO A 1 410 ? 17.106 6.543 9.800 1.00 91.62 410 PRO A O 1
ATOM 3118 N N . ASP A 1 411 ? 17.231 8.783 9.642 1.00 90.06 411 ASP A N 1
ATOM 3119 C CA . ASP A 1 411 ? 17.790 8.857 8.284 1.00 90.06 411 ASP A CA 1
ATOM 3120 C C . ASP A 1 411 ? 16.969 8.208 7.147 1.00 90.06 411 ASP A C 1
ATOM 3122 O O . ASP A 1 411 ? 17.337 8.340 5.977 1.00 90.06 411 ASP A O 1
ATOM 3126 N N . ALA A 1 412 ? 15.849 7.549 7.444 1.00 92.62 412 ALA A N 1
ATOM 3127 C CA . ALA A 1 412 ? 15.006 6.905 6.446 1.00 92.62 412 ALA A CA 1
ATOM 3128 C C . ALA A 1 412 ? 14.045 7.903 5.779 1.00 92.62 412 ALA A C 1
ATOM 3130 O O . ALA A 1 412 ? 13.419 8.719 6.454 1.00 92.62 412 ALA A O 1
ATOM 3131 N N . GLY A 1 413 ? 13.915 7.814 4.451 1.00 92.06 413 GLY A N 1
ATOM 3132 C CA . GLY A 1 413 ? 12.923 8.551 3.656 1.00 92.06 413 GLY A CA 1
ATOM 3133 C C . GLY A 1 413 ? 11.620 7.770 3.447 1.00 92.06 413 GLY A C 1
ATOM 3134 O O . GLY A 1 413 ? 11.289 6.881 4.232 1.00 92.06 413 GLY A O 1
ATOM 3135 N N . HIS A 1 414 ? 10.908 8.047 2.348 1.00 93.12 414 HIS A N 1
ATOM 3136 C CA . HIS A 1 414 ? 9.660 7.359 1.983 1.00 93.12 414 HIS A CA 1
ATOM 3137 C C . HIS A 1 414 ? 9.878 5.948 1.402 1.00 93.12 414 HIS A C 1
ATOM 3139 O O . HIS A 1 414 ? 9.568 5.665 0.242 1.00 93.12 414 HIS A O 1
ATOM 3145 N N . LEU A 1 415 ? 10.462 5.049 2.191 1.00 90.50 415 LEU A N 1
ATOM 3146 C CA . LEU A 1 415 ? 10.656 3.646 1.829 1.00 90.50 415 LEU A CA 1
ATOM 3147 C C . LEU A 1 415 ? 10.677 2.740 3.064 1.00 90.50 415 LEU A C 1
ATOM 3149 O O . LEU A 1 415 ? 10.978 3.183 4.169 1.00 90.50 415 LEU A O 1
ATOM 3153 N N . VAL A 1 416 ? 10.436 1.445 2.858 1.00 92.12 416 VAL A N 1
ATOM 3154 C CA . VAL A 1 416 ? 10.658 0.427 3.891 1.00 92.12 416 VAL A CA 1
ATOM 3155 C C . VAL A 1 416 ? 12.120 -0.012 3.840 1.00 92.12 416 VAL A C 1
ATOM 3157 O O . VAL A 1 416 ? 12.543 -0.670 2.890 1.00 92.12 416 VAL A O 1
ATOM 3160 N N . THR A 1 417 ? 12.906 0.344 4.856 1.00 92.75 417 THR A N 1
ATOM 3161 C CA . THR A 1 417 ? 14.295 -0.128 4.978 1.00 92.75 417 THR A CA 1
ATOM 3162 C C . THR A 1 417 ? 14.342 -1.593 5.426 1.00 92.75 417 THR A C 1
ATOM 3164 O O . THR A 1 417 ? 13.375 -2.127 5.974 1.00 92.75 417 THR A O 1
ATOM 3167 N N . ALA A 1 418 ? 15.491 -2.256 5.260 1.00 91.50 418 ALA A N 1
ATOM 3168 C CA . ALA A 1 418 ? 15.691 -3.608 5.790 1.00 91.50 418 ALA A CA 1
ATOM 3169 C C . ALA A 1 418 ? 15.497 -3.668 7.320 1.00 91.50 418 ALA A C 1
ATOM 3171 O O . ALA A 1 418 ? 14.905 -4.616 7.830 1.00 91.50 418 ALA A O 1
ATOM 3172 N N . GLY A 1 419 ? 15.929 -2.627 8.044 1.00 93.81 419 GLY A N 1
ATOM 3173 C CA . GLY A 1 419 ? 15.729 -2.509 9.491 1.00 93.81 419 GLY A CA 1
ATOM 3174 C C . GLY A 1 419 ? 14.251 -2.407 9.874 1.00 93.81 419 GLY A C 1
ATOM 3175 O O . GLY A 1 419 ? 13.789 -3.144 10.747 1.00 93.81 419 GLY A O 1
ATOM 3176 N N . MET A 1 420 ? 13.482 -1.574 9.163 1.00 95.50 420 MET A N 1
ATOM 3177 C CA . MET A 1 420 ? 12.028 -1.493 9.342 1.00 95.50 420 MET A CA 1
ATOM 3178 C C . MET A 1 420 ? 11.355 -2.837 9.044 1.00 95.50 420 MET A C 1
ATOM 3180 O O . MET A 1 420 ? 10.527 -3.299 9.828 1.00 95.50 420 MET A O 1
ATOM 3184 N N . ARG A 1 421 ? 11.735 -3.506 7.946 1.00 95.25 421 ARG A N 1
ATOM 3185 C CA . ARG A 1 421 ? 11.192 -4.823 7.580 1.00 95.25 421 ARG A CA 1
ATOM 3186 C C . ARG A 1 421 ? 11.460 -5.866 8.669 1.00 95.25 421 ARG A C 1
ATOM 3188 O O . ARG A 1 421 ? 10.530 -6.559 9.076 1.00 95.25 421 ARG A O 1
ATOM 3195 N N . ALA A 1 422 ? 12.685 -5.928 9.190 1.00 95.12 422 ALA A N 1
ATOM 3196 C CA . ALA A 1 422 ? 13.048 -6.835 10.278 1.00 95.12 422 ALA A CA 1
ATOM 3197 C C . ALA A 1 422 ? 12.286 -6.526 11.580 1.00 95.12 422 ALA A C 1
ATOM 3199 O O . ALA A 1 422 ? 11.900 -7.441 12.310 1.00 95.12 422 ALA A O 1
ATOM 3200 N N . ARG A 1 423 ? 12.023 -5.244 11.876 1.00 96.81 423 ARG A N 1
ATOM 3201 C CA . ARG A 1 423 ? 11.184 -4.843 13.017 1.00 96.81 423 ARG A CA 1
ATOM 3202 C C . ARG A 1 423 ? 9.751 -5.349 12.863 1.00 96.81 423 ARG A C 1
ATOM 3204 O O . ARG A 1 423 ? 9.213 -5.906 13.815 1.00 96.81 423 ARG A O 1
ATOM 3211 N N . VAL A 1 424 ? 9.156 -5.188 11.682 1.00 97.69 424 VAL A N 1
ATOM 3212 C CA . VAL A 1 424 ? 7.798 -5.667 11.372 1.00 97.69 424 VAL A CA 1
ATOM 3213 C C . VAL A 1 424 ? 7.702 -7.184 11.529 1.00 97.69 424 VAL A C 1
ATOM 3215 O O . VAL A 1 424 ? 6.781 -7.677 12.180 1.00 97.69 424 VAL A O 1
ATOM 3218 N N . GLU A 1 425 ? 8.673 -7.926 10.991 1.00 97.06 425 GLU A N 1
ATOM 3219 C CA . GLU A 1 425 ? 8.734 -9.381 11.145 1.00 97.06 425 GLU A CA 1
ATOM 3220 C C . GLU A 1 425 ? 8.811 -9.783 12.621 1.00 97.06 425 GLU A C 1
ATOM 3222 O O . GLU A 1 425 ? 8.000 -10.584 13.083 1.00 97.06 425 GLU A O 1
ATOM 3227 N N . ARG A 1 426 ? 9.716 -9.171 13.397 1.00 97.06 426 ARG A N 1
ATOM 3228 C CA . ARG A 1 426 ? 9.864 -9.447 14.835 1.00 97.06 426 ARG A CA 1
ATOM 3229 C C . ARG A 1 426 ? 8.602 -9.114 15.628 1.00 97.06 426 ARG A C 1
ATOM 3231 O O . ARG A 1 426 ? 8.223 -9.865 16.531 1.00 97.06 426 ARG A O 1
ATOM 3238 N N . PHE A 1 427 ? 7.958 -7.997 15.304 1.00 98.19 427 PHE A N 1
ATOM 3239 C CA . PHE A 1 427 ? 6.706 -7.574 15.919 1.00 98.19 427 PHE A CA 1
ATOM 3240 C C . PHE A 1 427 ? 5.615 -8.627 15.712 1.00 98.19 427 PHE A C 1
ATOM 3242 O O . PHE A 1 427 ? 5.035 -9.112 16.687 1.00 98.19 427 PHE A O 1
ATOM 3249 N N . PHE A 1 428 ? 5.385 -9.057 14.469 1.00 98.12 428 PHE A N 1
ATOM 3250 C CA . PHE A 1 428 ? 4.394 -10.091 14.190 1.00 98.12 428 PHE A CA 1
ATOM 3251 C C . PHE A 1 428 ? 4.786 -11.454 14.755 1.00 98.12 428 PHE A C 1
ATOM 3253 O O . PHE A 1 428 ? 3.927 -12.117 15.330 1.00 98.12 428 PHE A O 1
ATOM 3260 N N . ALA A 1 429 ? 6.061 -11.844 14.681 1.00 96.50 429 ALA A N 1
ATOM 3261 C CA . ALA A 1 429 ? 6.561 -13.088 15.262 1.00 96.50 429 ALA A CA 1
ATOM 3262 C C . ALA A 1 429 ? 6.255 -13.168 16.768 1.00 96.50 429 ALA A C 1
ATOM 3264 O O . ALA A 1 429 ? 5.733 -14.173 17.252 1.00 96.50 429 ALA A O 1
ATOM 3265 N N . THR A 1 430 ? 6.458 -12.058 17.485 1.00 96.12 430 THR A N 1
ATOM 3266 C CA . THR A 1 430 ? 6.105 -11.927 18.907 1.00 96.12 430 THR A CA 1
ATOM 3267 C C . THR A 1 430 ? 4.598 -12.073 19.133 1.00 96.12 430 THR A C 1
ATOM 3269 O O . THR A 1 430 ? 4.175 -12.719 20.089 1.00 96.12 430 THR A O 1
ATOM 3272 N N . VAL A 1 431 ? 3.768 -11.488 18.263 1.00 95.62 431 VAL A N 1
ATOM 3273 C CA . VAL A 1 431 ? 2.299 -11.573 18.356 1.00 95.62 431 VAL A CA 1
ATOM 3274 C C . VAL A 1 431 ? 1.792 -13.000 18.146 1.00 95.62 431 VAL A C 1
ATOM 3276 O O . VAL A 1 431 ? 0.856 -13.410 18.837 1.00 95.62 431 VAL A O 1
ATOM 3279 N N . VAL A 1 432 ? 2.381 -13.742 17.205 1.00 93.38 432 VAL A N 1
ATOM 3280 C CA . VAL A 1 432 ? 1.968 -15.118 16.883 1.00 93.38 432 VAL A CA 1
ATOM 3281 C C . VAL A 1 432 ? 2.689 -16.185 17.711 1.00 93.38 432 VAL A C 1
ATOM 3283 O O . VAL A 1 432 ? 2.333 -17.356 17.616 1.00 93.38 432 VAL A O 1
ATOM 3286 N N . GLY A 1 433 ? 3.660 -15.796 18.542 1.00 89.19 433 GLY A N 1
ATOM 3287 C CA . GLY A 1 433 ? 4.369 -16.698 19.450 1.00 89.19 433 GLY A CA 1
ATOM 3288 C C . GLY A 1 433 ? 5.399 -17.601 18.768 1.00 89.19 433 GLY A C 1
ATOM 3289 O O . GLY A 1 433 ? 5.601 -18.725 19.218 1.00 89.19 433 GLY A O 1
ATOM 3290 N N . ILE A 1 434 ? 6.041 -17.131 17.695 1.00 83.12 434 ILE A N 1
ATOM 3291 C CA . ILE A 1 434 ? 7.163 -17.834 17.054 1.00 83.12 434 ILE A CA 1
ATOM 3292 C C . ILE A 1 434 ? 8.477 -17.109 17.370 1.00 83.12 434 ILE A C 1
ATOM 3294 O O . ILE A 1 434 ? 8.528 -15.878 17.391 1.00 83.12 434 ILE A O 1
ATOM 3298 N N . GLU A 1 435 ? 9.555 -17.857 17.607 1.00 65.69 435 GLU A N 1
ATOM 3299 C CA . GLU A 1 435 ? 10.891 -17.263 17.695 1.00 65.69 435 GLU A CA 1
ATOM 3300 C C . GLU A 1 435 ? 11.281 -16.704 16.319 1.00 65.69 435 GLU A C 1
ATOM 3302 O O . GLU A 1 435 ? 11.317 -17.427 15.322 1.00 65.69 435 GLU A O 1
ATOM 3307 N N . SER A 1 436 ? 11.540 -15.396 16.260 1.00 55.19 436 SER A N 1
ATOM 3308 C CA . SER A 1 436 ? 12.030 -14.716 15.057 1.00 55.19 436 SER A CA 1
ATOM 3309 C C . SER A 1 436 ? 13.337 -15.367 14.597 1.00 55.19 436 SER A C 1
ATOM 3311 O O . SER A 1 436 ? 14.326 -15.324 15.325 1.00 55.19 436 SER A O 1
ATOM 3313 N N . GLN A 1 437 ? 13.372 -15.910 13.376 1.00 50.53 437 GLN A N 1
ATOM 3314 C CA . GLN A 1 437 ? 14.589 -16.493 12.792 1.00 50.53 437 GLN A CA 1
ATOM 3315 C C . GLN A 1 437 ? 15.564 -15.449 12.219 1.00 50.53 437 GLN A C 1
ATOM 3317 O O . GLN A 1 437 ? 16.562 -15.834 11.608 1.00 50.53 437 GLN A O 1
ATOM 3322 N N . ALA A 1 438 ? 15.295 -14.151 12.406 1.00 45.28 438 ALA A N 1
ATOM 3323 C CA . ALA A 1 438 ? 16.157 -13.072 11.933 1.00 45.28 438 ALA A CA 1
ATOM 3324 C C . ALA A 1 438 ? 17.611 -13.261 12.416 1.00 45.28 438 ALA A C 1
ATOM 3326 O O . ALA A 1 438 ? 17.890 -13.172 13.614 1.00 45.28 438 ALA A O 1
ATOM 3327 N N . ARG A 1 439 ? 18.507 -13.550 11.463 1.00 35.62 439 ARG A N 1
ATOM 3328 C CA . ARG A 1 439 ? 19.966 -13.496 11.625 1.00 35.62 439 ARG A CA 1
ATOM 3329 C C . ARG A 1 439 ? 20.477 -12.085 11.403 1.00 35.62 439 ARG A C 1
ATOM 3331 O O . ARG A 1 439 ? 19.926 -11.414 10.501 1.00 35.62 439 ARG A O 1
#

Secondary structure (DSSP, 8-state):
--------------PPPPPPPPHHHHHHHHHHHHHHHHHTT--EEEEEEEE-SSSEEEEEEEEEE-TT---EEEEEEEEEEEEEEEEEEETTS-EEEEEEEEEEEEEEEE---SEEEEEEEEESSS-EEEEEEEEESS-EE-----TTTEEEEPPBGGGTB-S-EEEE--SS--SSS-EE-----SS-B--HHHHHHHHHHHHHHHHHHHHHHT--EEEE---B-EETTEE--GGGT-HHHHT--STTTTTHHHHHHHHHHHHHHHHHHTT----SSEEEEEETHHHHHHHHHHHH-GGGEEEEEEES-S-PPPSSSEETTEE--TTTSSTTGGGGTPPPPPHHHHHHSEEEEEEETT----GGG-TTTS-HHHHHHHHHHH-SSHHHHHHHHHHHHHHTT-EEEEEEETT--SS--HHHHHHHHHHHHHHHT------

Sequence (439 aa):
MKHALALLMVMGTIPAPAAPAEPKEAEAHCAARVAELSASGFRMGWRFGFSTKEACDVGEGRFVVPPGSGGHEVVFWVEADRVVNFRLLAADGRALAEWSSGRGEWTGALQLPAGAYRVKIAAAGKTTGAAYFGLKGSALPDIPLDTARWQEMPAVPTAGYRWPFLLRVPAVVRAPFILVAPNNTGFATADLEILRADAANQGRSDGELAEALGCPLLIPLFPRPPQGERNLYLHALSREALVAPQEEWRRVDLQLLAMIDAAREVLAQRGTKVDSRVLLWGFSASGDFAQRVAILHPERVRAVAAGGFSWPLAPQAKEGGTVLPYPIGVGDLDGFGAAQPSAEALQAVRWLLFRGEKDDNEPLDYPECFSPEHAVLVRSRFGVTAAERWERATALYTAAGLNAEFVLEPDAGHLVTAGMRARVERFFATVVGIESQAR

Nearest PDB structures (foldseek):
  3afg-assembly2_B  TM=7.277E-01  e=8.683E-06  Thermococcus kodakarensis
  8wc1-assembly1_A  TM=5.585E-01  e=3.539E-03  Monoglobus pectinilyticus
  4mgs-assembly1_A  TM=4.469E-01  e=2.060E-03  Bacteroides intestinalis DSM 17393
  5iku-assembly1_A  TM=6.309E-01  e=5.966E-02  Hathewaya histolytica
  3mi8-assembly1_A  TM=4.767E-01  e=3.688E-02  Homo sapiens

Radius of gyration: 23.8 Å; Cα contacts (8 Å, |Δi|>4): 937; chains: 1; bounding box: 64×52×68 Å

pLDDT: mean 90.49, std 14.61, range [25.33, 98.94]